Protein 3ZIY (pdb70)

Organism: Ralstonia pickettii (strain 12J) (NCBI:txid402626)

Foldseek 3Di:
DAFLAQDDADDDEAEWDWDAFFAGDDWPPDQTAHEYEYEWEWDFDWDAQEQQEIETAIATPPWFPHTEAEEARNYKYKYKYHYALVDPDWWFKAKPQFDDPRNGGVQATYDRGGMTIDITHRRFFFKFKMFTDDPVRLVNLQRRGMAIYGHAYSVGDDDFDEETEKEKEFHAFPDAAPDHDYTYGDPVCSVVVNGRAIEITRHFLCAFAQNNAEDAAFGKYKYKYYYQYQQDKFQKFKPPFWWQWKAKTRDDDIDGTHGTDIADNRIIIITMGHHHAFAWIWIARPVPCNVQVRRGIHIYGYDDDGDCVVPVDDHDACLPNNLRNHNDQNLSNVQSVCVVVVNRDLVSLLSNLLSNCRNLPCNQCNNQQPGDAQERHGLAVWPVCQVDVLVQLLCQAAWDAAWDAIPRGIHGGTGHGNNSQALSNSFSNSSNSCPHRPHPHDTGHSVSSVVCVVPPD

InterPro domains:
  IPR001287 Nitrite reductase, copper-type [PR00695] (67-85)
  IPR001287 Nitrite reductase, copper-type [PR00695] (93-109)
  IPR001287 Nitrite reductase, copper-type [PR00695] (111-128)
  IPR001287 Nitrite reductase, copper-type [PR00695] (128-147)
  IPR001287 Nitrite reductase, copper-type [PR00695] (153-168)
  IPR001287 Nitrite reductase, copper-type [PR00695] (170-186)
  IPR001287 Nitrite reductase, copper-type [TIGR02376] (49-342)
  IPR008972 Cupredoxin [G3DSA:2.60.40.420] (32-190)
  IPR008972 Cupredoxin [G3DSA:2.60.40.420] (191-363)
  IPR008972 Cupredoxin [SSF49503] (51-205)
  IPR008972 Cupredoxin [SSF49503] (189-348)
  IPR009056 Cytochrome c-like domain [PF00034] (384-471)
  IPR009056 Cytochrome c-like domain [PS51007] (382-471)
  IPR011707 Multicopper oxidase-like, N-terminal [PF07732] (77-189)
  IPR036909 Cytochrome c-like domain superfamily [G3DSA:1.10.760.10] (364-499)
  IPR036909 Cytochrome c-like domain superfamily [SSF46626] (386-489)
  IPR051459 Cytochrome c-type Dehydrogenase [PTHR35008] (370-489)

Nearest PDB structures (foldseek):
  7r2u-assembly1_A  TM=1.001E+00  e=0.000E+00  Ralstonia pickettii
  6qpz-assembly2_I  TM=1.002E+00  e=0.000E+00  Ralstonia pickettii
  2yqb-assembly1_A  TM=1.001E+00  e=0.000E+00  Ralstonia pickettii 12J
  8qgf-assembly1_A  TM=1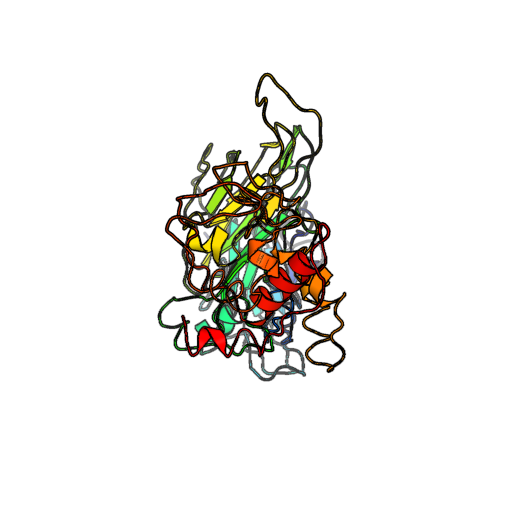.002E+00  e=0.000E+00  Ralstonia pickettii
  5obo-assembly1_A  TM=9.988E-01  e=0.000E+00  Ralstonia sp. 5_2_56FAA

CATH classification: 2.60.40.420 (+2 more: 2.60.40.420, 1.10.760.10)

Solvent-accessible surface area: 19785 Å² total; per-residue (Å²): 147,123,75,6,102,74,33,105,64,135,61,132,74,58,113,22,118,37,28,55,25,36,102,21,7,99,45,36,139,28,122,66,2,0,70,4,21,0,100,5,54,0,29,24,76,102,55,76,0,5,28,9,0,23,2,60,0,16,0,0,34,11,33,8,0,0,10,0,0,15,0,14,25,2,0,31,0,28,1,20,0,85,3,66,101,54,4,161,72,44,0,8,0,30,1,51,15,23,86,37,135,42,8,9,15,95,73,0,118,1,44,45,45,114,94,19,98,26,82,17,68,1,13,53,24,2,0,22,2,0,26,0,25,8,86,69,64,39,46,2,17,0,7,0,0,2,0,0,3,3,5,3,17,44,147,20,34,100,160,30,81,54,32,24,0,0,1,2,0,1,1,0,0,53,9,70,52,27,70,41,35,94,10,82,45,27,75,116,38,13,119,85,102,120,10,11,0,0,0,3,17,9,23,11,11,14,3,7,22,91,122,10,4,95,4,114,55,54,41,30,0,14,1,0,1,0,0,7,0,29,46,12,69,1,26,0,19,0,26,57,26,75,1,24,70,2,54,71,66,25,32,136,128,64,99,122,98,34,66,74,18,116,1,67,44,18,4,0,0,22,1,47,6,30,2,159,17,31,10,19,22,0,2,0,0,73,42,70,142,54,1,64,69,57,9,0,17,0,6,1,82,1,83,40,81,106,62,120,174,99,124,86,30,187,82,38,81,26,101,105,13,18,15,18,39,44,89,76,4,71,24,6,35,128,2,20,114,12,62,129,82,69,86,50,69,48,103,20,2,2,70,0,0,104,21,6,5,26,8,46,18,12,71,49,22,88,54,89,0,45,9,95,96,33,72,72,29,20,35,24,140,4,76,34,10,44,80,55,58,108,82,10,15,12,22,14,0,60,1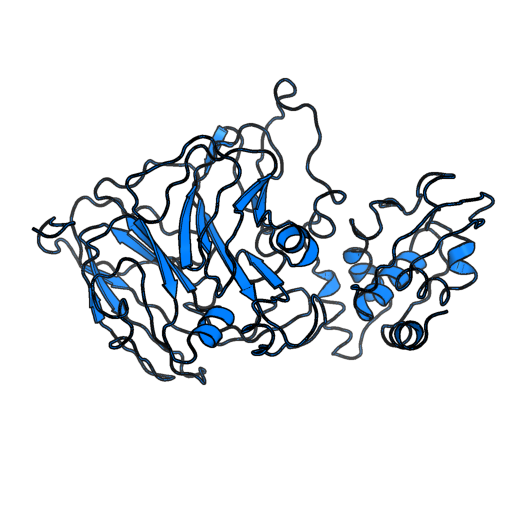4,50,103,34,137,32,141,4,67,57,70,100,7,87,60,101,52,86,79,47,58,146,28,10,30,35,4,0,0,10,3,10,0,17,2,7,55,16,61,122,19,92,20,48,108,4,43,43,93,54,0,117,126,2,68,88,113,82,125

Secondary structure (DSSP, 8-state):
--SS---S--SS-EEPPPB-TT--PPP---SS--EEEEEEEEEEEEEEEETTEEEEEEEESSSSS--BEEEETT-EEEEEEEE-TT-SS-B--EETT--SGGGGTTTT-B-TT-EEEEEEE--S-EEEEEE---SSHHHHHHTT-EEEEEEE-TT-PPP-SEEEEEEEEEE-BSSPTT--EEPPB-HHHHHTT--SEEEETTSTTTTSGG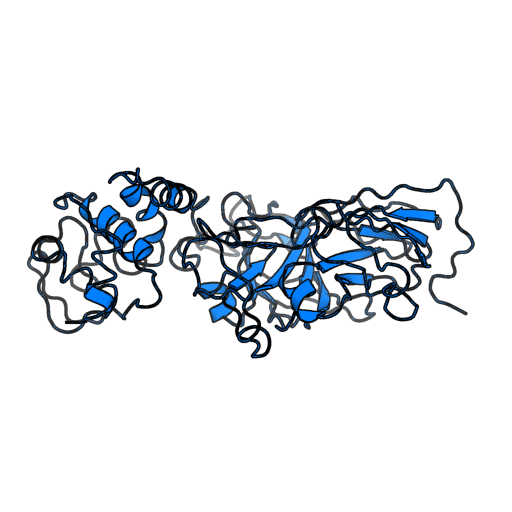G-EEEETT-EEEEEEEEEESS--EEEEEET--EEEEEETT-S--EEEESEEEE-TT-EEEEEEE--S-EEEEEEESSHHHHHHS--EEEEEEES---TTT---PPP-HHHHGGGSSS--HHHHHHHHHHHHT---HHHHHHHHHHHHTTTTHHHH-TTS--BTTTB---TT-HHHHH-HHHHHHHHHH-EEEEEEETTEEEEEEE---TTS-HHHHHHHHHHHHTSTT-------HHHHHHHHHS--

Sequence (457 aa):
KKLLPPGGDDFFGGPPPRGEPIHAVVLTSPPLVVPPPVNRTYPAKVIVEELEVVEKKEMQQISEGVSSSYTFWTFGGTVPGSFIRVRQGDTVEFHLKKNHPSSKKKMMPHNIDLHGVTGPGGGAAASSSFFTAPGHHEEESSQQFTFKKALNNEEGIYVYHCATAPVGMHIANGMYGLILVEPPEGLPKKVDHEYYVMQGDFYTAGKKYREEKGLQPFDMEEKAIDDERPSSYVLFNGAEGALTGDKALHAKVGETVRRIFVGNGGPNLLVSSFHVIGAIFDQQQVRYEGGTTNNVQKKNNVQTTTLLIPAGGAAVVKKFFTARRVPGSYVLVDHSIFRAFNKGAMMAILKKIDDGAENKLVYYSGKELLDDSVYLLGDRAAPNMMSAVTKKATQQASSVSSGTLTVQQDQVQAGRRALFAGTCSVVCHQQGNGAGLPGVFPPLAKSDFLAADPPKRAMMNNIVLHGLNGKKIKKVNGQQQEYDSVMPPPMTTQQLNDDEVANILTYVLNSWDNPGGRVSAEEDVKKKVRAQPA

B-factor: mean 12.62, std 8.43, range [4.1, 97.56]

Structure (mmCIF, N/CA/C/O backbone):
data_3ZIY
#
_entry.id   3ZIY
#
_cell.length_a   128.177
_cell.length_b   128.177
_cell.length_c   86.314
_cell.angle_alpha   90.00
_cell.angle_beta   90.00
_cell.angle_gamma   120.00
#
_symmetry.space_group_name_H-M   'H 3'
#
loop_
_entity.id
_entity.type
_entity.pdbx_description
1 polymer 'COPPER-CONTAINING NITRITE REDUCTASE'
2 non-polymer 'COPPER (II) ION'
3 non-polymer 'HEME C'
4 water water
#
loop_
_atom_site.group_PDB
_atom_site.id
_atom_site.type_symbol
_atom_site.label_atom_id
_atom_site.label_alt_id
_atom_site.label_comp_id
_atom_site.label_asym_id
_atom_site.label_entity_id
_atom_site.label_seq_id
_atom_site.pdbx_PDB_ins_code
_atom_site.Cartn_x
_atom_site.Cartn_y
_atom_site.Cartn_z
_atom_site.occupancy
_atom_site.B_iso_or_equiv
_atom_site.auth_seq_id
_atom_site.auth_comp_id
_atom_site.auth_asym_id
_atom_site.auth_atom_id
_atom_site.pdbx_PDB_model_num
ATOM 1 N N A LYS A 1 4 ? 0.800 -25.089 -5.393 0.70 34.29 4 LYS A N 1
ATOM 2 N N B LYS A 1 4 ? -1.604 -25.530 -2.399 0.20 25.94 4 LYS A N 1
ATOM 3 C CA A LYS A 1 4 ? -0.697 -25.087 -5.383 0.70 30.86 4 LYS A CA 1
ATOM 4 C CA B LYS A 1 4 ? -2.613 -24.439 -2.545 0.20 26.67 4 LYS A CA 1
ATOM 5 C C A LYS A 1 4 ? -1.217 -24.299 -6.560 0.70 27.18 4 LYS A C 1
ATOM 6 C C B LYS A 1 4 ? -3.199 -24.450 -3.950 0.20 25.68 4 LYS A C 1
ATOM 7 O O A LYS A 1 4 ? -0.666 -23.237 -6.884 0.70 33.58 4 LYS A O 1
ATOM 8 O O B LYS A 1 4 ? -4.009 -25.316 -4.283 0.20 29.62 4 LYS A O 1
ATOM 23 N N A LEU A 1 5 ? -2.283 -24.779 -7.202 0.70 22.08 5 LEU A N 1
ATOM 24 N N B LEU A 1 5 ? -2.800 -23.479 -4.768 0.20 25.14 5 LEU A N 1
ATOM 25 C CA A LEU A 1 5 ? -2.826 -24.076 -8.338 0.70 17.02 5 LEU A CA 1
ATOM 26 C CA B LEU A 1 5 ? -3.235 -23.439 -6.165 0.20 21.14 5 LEU A CA 1
ATOM 27 C C A LEU A 1 5 ? -3.788 -23.002 -7.871 0.70 15.15 5 LEU A C 1
ATOM 28 C C B LEU A 1 5 ? -3.910 -22.142 -6.601 0.20 16.98 5 LEU A C 1
ATOM 29 O O A LEU A 1 5 ? -4.505 -23.199 -6.918 0.70 17.37 5 LEU A O 1
ATOM 30 O O B LEU A 1 5 ? -4.887 -21.695 -5.996 0.20 14.85 5 LEU A O 1
ATOM 61 N N A PRO A 1 6 ? -3.862 -21.871 -8.591 0.70 17.06 6 PRO A N 1
ATOM 62 N N B PRO A 1 6 ? -3.434 -21.534 -7.675 0.20 17.67 6 PRO A N 1
ATOM 63 C CA A PRO A 1 6 ? -4.914 -20.858 -8.410 0.70 14.94 6 PRO A CA 1
ATOM 64 C CA B PRO A 1 6 ? -4.289 -20.409 -7.856 0.20 17.99 6 PRO A CA 1
ATOM 65 C C A PRO A 1 6 ? -6.325 -21.473 -8.529 0.70 13.10 6 PRO A C 1
ATOM 66 C C B PRO A 1 6 ? -5.563 -20.839 -8.546 0.20 14.85 6 PRO A C 1
ATOM 67 O O A PRO A 1 6 ? -6.472 -22.559 -9.108 0.70 14.32 6 PRO A O 1
ATOM 68 O O B PRO A 1 6 ? -5.497 -21.456 -9.609 0.20 12.86 6 PRO A O 1
ATOM 89 N N A GLY A 1 7 ? -7.345 -20.788 -8.017 0.70 12.73 7 GLY A N 1
ATOM 90 N N B GLY A 1 7 ? -6.704 -20.536 -7.931 0.20 12.91 7 GLY A N 1
ATOM 91 C CA A GLY A 1 7 ? -8.713 -21.293 -8.118 0.70 13.04 7 GLY A CA 1
ATOM 92 C CA B GLY A 1 7 ? -8.004 -20.681 -8.587 0.20 13.00 7 GLY A CA 1
ATOM 93 C C A GLY A 1 7 ? -8.915 -22.615 -7.394 0.70 11.50 7 GLY A C 1
ATOM 94 C C B GLY A 1 7 ? -8.698 -22.008 -8.367 0.20 11.39 7 GLY A C 1
ATOM 95 O O A GLY A 1 7 ? -9.770 -23.440 -7.797 0.70 11.61 7 GLY A O 1
ATOM 96 O O B GLY A 1 7 ? -9.786 -22.239 -8.861 0.20 10.10 7 GLY A O 1
ATOM 103 N N A ASP A 1 8 ? -8.203 -22.813 -6.307 0.70 12.17 8 ASP A N 1
ATOM 104 N N B ASP A 1 8 ? -8.043 -22.874 -7.609 0.20 11.53 8 ASP A N 1
ATOM 105 C CA A ASP A 1 8 ? -8.232 -24.091 -5.543 0.70 12.14 8 ASP A CA 1
ATOM 106 C CA B ASP A 1 8 ? -8.540 -24.211 -7.330 0.20 11.58 8 ASP A CA 1
ATOM 107 C C A ASP A 1 8 ? -9.365 -24.069 -4.551 0.70 12.80 8 ASP A C 1
ATOM 108 C C B ASP A 1 8 ? -9.359 -24.240 -6.061 0.20 10.89 8 ASP A C 1
ATOM 109 O O A ASP A 1 8 ? -9.133 -24.026 -3.335 0.70 15.77 8 ASP A O 1
ATOM 110 O O B ASP A 1 8 ? -8.816 -24.140 -4.962 0.20 12.22 8 ASP A O 1
ATOM 127 N N A PHE A 1 9 ? -10.593 -24.162 -5.054 0.70 12.92 9 PHE A N 1
ATOM 128 N N B PHE A 1 9 ? -10.666 -24.376 -6.199 0.20 11.41 9 PHE A N 1
ATOM 129 C CA A PHE A 1 9 ? -11.790 -24.041 -4.240 0.70 13.45 9 PHE A CA 1
ATOM 130 C CA B PHE A 1 9 ? -11.539 -24.278 -5.034 0.20 15.47 9 PHE A CA 1
ATOM 131 C C A PHE A 1 9 ? -12.471 -25.374 -3.983 0.70 14.17 9 PHE A C 1
ATOM 132 C C B PHE A 1 9 ? -12.219 -25.633 -4.849 0.20 14.92 9 PHE A C 1
ATOM 133 O O A PHE A 1 9 ? -13.600 -25.431 -3.488 0.70 16.33 9 PHE A O 1
ATOM 134 O O B PHE A 1 9 ? -13.288 -25.767 -4.266 0.20 17.76 9 PHE A O 1
ATOM 167 N N A GLY A 1 10 ? -11.766 -26.438 -4.284 0.70 13.90 10 GLY A N 1
ATOM 168 N N B GLY A 1 10 ? -11.555 -26.662 -5.347 0.30 16.01 10 GLY A N 1
ATOM 169 C CA A GLY A 1 10 ? -12.301 -27.781 -4.062 0.70 14.05 10 GLY A CA 1
ATOM 170 C CA B GLY A 1 10 ? -12.022 -27.975 -5.126 0.30 17.71 10 GLY A CA 1
ATOM 171 C C A GLY A 1 10 ? -13.065 -28.376 -5.223 0.70 13.19 10 GLY A C 1
ATOM 172 C C B GLY A 1 10 ? -12.881 -28.493 -6.239 0.30 14.83 10 GLY A C 1
ATOM 173 O O A GLY A 1 10 ? -13.167 -27.759 -6.270 0.70 13.34 10 GLY A O 1
ATOM 174 O O B GLY A 1 10 ? -13.223 -27.784 -7.227 0.30 13.05 10 GLY A O 1
ATOM 181 N N A PRO A 1 11 ? -13.592 -29.595 -5.063 0.70 13.91 11 PRO A N 1
ATOM 182 N N B PRO A 1 11 ? -13.266 -29.743 -6.056 0.30 15.79 11 PRO A N 1
ATOM 183 C CA A PRO A 1 11 ? -14.272 -30.245 -6.221 0.70 14.24 11 PRO A CA 1
ATOM 184 C CA B PRO A 1 11 ? -14.087 -30.364 -6.981 0.30 15.67 11 PRO A CA 1
ATOM 185 C C A PRO A 1 11 ? -15.622 -29.536 -6.634 0.70 13.53 11 PRO A C 1
ATOM 186 C C B PRO A 1 11 ? -15.432 -29.727 -6.824 0.30 16.02 11 PRO A C 1
ATOM 187 O O A PRO A 1 11 ? -16.216 -28.901 -5.778 0.70 13.23 11 PRO A O 1
ATOM 188 O O B PRO A 1 11 ? -15.838 -29.253 -5.766 0.30 16.91 11 PRO A O 1
ATOM 209 N N . PRO A 1 12 ? -16.118 -29.715 -7.908 1.00 13.86 12 PRO A N 1
ATOM 210 C CA . PRO A 1 12 ? -17.483 -29.191 -8.181 1.00 14.00 12 PRO A CA 1
ATOM 211 C C . PRO A 1 12 ? -18.513 -29.778 -7.251 1.00 12.57 12 PRO A C 1
ATOM 212 O O . PRO A 1 12 ? -18.472 -30.970 -6.904 1.00 14.87 12 PRO A O 1
ATOM 223 N N . ARG A 1 13 ? -19.451 -28.938 -6.854 1.00 11.60 13 ARG A N 1
ATOM 224 C CA . ARG A 1 13 ? -20.533 -29.287 -5.932 1.00 11.96 13 ARG A CA 1
ATOM 225 C C . ARG A 1 13 ? -21.856 -28.825 -6.514 1.00 11.22 13 ARG A C 1
ATOM 226 O O . ARG A 1 13 ? -21.939 -28.167 -7.540 1.00 11.17 13 ARG A O 1
ATOM 247 N N . GLY A 1 14 ? -22.923 -29.126 -5.790 1.00 12.71 14 GLY A N 1
ATOM 248 C CA . GLY A 1 14 ? -24.236 -28.793 -6.273 1.00 12.01 14 GLY A CA 1
ATOM 249 C C . GLY A 1 14 ? -24.619 -29.616 -7.475 1.00 11.48 14 GLY A C 1
ATOM 250 O O . GLY A 1 14 ? -24.248 -30.752 -7.559 1.00 15.24 14 GLY A O 1
ATOM 254 N N . GLU A 1 15 ? -25.417 -29.066 -8.373 1.00 11.24 15 GLU A N 1
ATOM 255 C CA . GLU A 1 15 ? -25.842 -29.727 -9.584 1.00 11.12 15 GLU A CA 1
ATOM 256 C C . GLU A 1 15 ? -25.032 -29.185 -10.768 1.00 10.71 15 GLU A C 1
ATOM 257 O O . GLU A 1 15 ? -24.589 -28.035 -10.761 1.00 10.77 15 GLU A O 1
ATOM 269 N N . PRO A 1 16 ? -24.891 -29.961 -11.843 1.00 11.14 16 PRO A N 1
ATOM 270 C CA . PRO A 1 16 ? -24.303 -29.394 -13.065 1.00 10.57 16 PRO A CA 1
ATOM 271 C C . PRO A 1 16 ? -25.166 -28.246 -13.542 1.00 9.95 16 PRO A C 1
ATOM 272 O O . PRO A 1 16 ? -26.400 -28.307 -13.471 1.00 11.44 16 PRO A O 1
ATOM 283 N N . ILE A 1 17 ? -24.520 -27.202 -14.038 1.00 10.12 17 ILE A N 1
ATOM 284 C CA . ILE A 1 17 ? -25.195 -26.000 -14.507 1.00 10.31 17 ILE A CA 1
ATOM 285 C C . ILE A 1 17 ? -25.044 -25.922 -16.011 1.00 9.72 17 ILE A C 1
ATOM 286 O O . ILE A 1 17 ? -23.947 -25.956 -16.526 1.00 11.08 17 ILE A O 1
ATOM 302 N N . HIS A 1 18 ? -26.155 -25.770 -16.715 1.00 10.75 18 HIS A N 1
ATOM 303 C CA . HIS A 1 18 ? -26.122 -25.484 -18.155 1.00 11.43 18 HIS A CA 1
ATOM 304 C C . HIS A 1 18 ? -26.024 -23.996 -18.346 1.00 11.60 18 HIS A C 1
ATOM 305 O O . HIS A 1 18 ? -26.963 -23.283 -18.039 1.00 14.95 18 HIS A O 1
ATOM 320 N N . ALA A 1 19 ? -24.894 -23.531 -18.846 1.00 10.79 19 ALA A N 1
ATOM 321 C CA . ALA A 1 19 ? -24.677 -22.116 -18.974 1.00 11.30 19 ALA A CA 1
ATOM 322 C C . ALA A 1 19 ? -25.684 -21.487 -19.927 1.00 11.46 19 ALA A C 1
ATOM 323 O O . ALA A 1 19 ? -25.957 -22.013 -20.986 1.00 12.72 19 ALA A O 1
ATOM 330 N N . VAL A 1 20 ? -26.171 -20.323 -19.535 1.00 13.08 20 VAL A N 1
ATOM 331 C CA A VAL A 1 20 ? -27.016 -19.554 -20.450 0.70 13.94 20 VAL A CA 1
ATOM 332 C CA B VAL A 1 20 ? -26.998 -19.390 -20.265 0.30 12.89 20 VAL A CA 1
ATOM 333 C C . VAL A 1 20 ? -26.090 -18.421 -20.983 1.00 12.26 20 VAL A C 1
ATOM 334 O O . VAL A 1 20 ? -25.521 -17.633 -20.284 1.00 15.97 20 VAL A O 1
ATOM 358 N N . LEU A 1 21 ? -25.963 -18.474 -22.292 1.00 10.93 21 LEU A N 1
ATOM 359 C CA . LEU A 1 21 ? -25.123 -17.571 -23.029 1.00 10.52 21 LEU A CA 1
ATOM 360 C C . LEU A 1 21 ? -25.984 -16.440 -23.560 1.00 11.37 21 LEU A C 1
ATOM 361 O O . LEU A 1 21 ? -27.198 -16.610 -23.752 1.00 16.04 21 LEU A O 1
ATOM 377 N N . THR A 1 22 ? -25.402 -15.258 -23.781 1.00 8.92 22 THR A N 1
ATOM 378 C CA . THR A 1 22 ? -26.131 -14.126 -24.327 1.00 8.71 22 THR A CA 1
ATOM 379 C C . THR A 1 22 ? -25.509 -13.613 -25.592 1.00 7.41 22 THR A C 1
ATOM 380 O O . THR A 1 22 ? -24.328 -13.749 -25.839 1.00 9.47 22 THR A O 1
ATOM 391 N N . SER A 1 23 ? -26.336 -12.985 -26.405 1.00 8.07 23 SER A N 1
ATOM 392 C CA . SER A 1 23 ? -25.892 -12.358 -27.616 1.00 7.77 23 SER A CA 1
ATOM 393 C C . SER A 1 23 ? -25.533 -10.894 -27.351 1.00 7.89 23 SER A C 1
ATOM 394 O O . SER A 1 23 ? -26.174 -10.232 -26.532 1.00 8.40 23 SER A O 1
ATOM 402 N N . PRO A 1 24 ? -24.539 -10.363 -28.059 1.00 7.52 24 PRO A N 1
ATOM 403 C CA . PRO A 1 24 ? -24.187 -8.971 -27.873 1.00 7.40 24 PRO A CA 1
ATOM 404 C C . PRO A 1 24 ? -25.383 -8.081 -28.174 1.00 7.48 24 PRO A C 1
ATOM 405 O O . PRO A 1 24 ? -26.196 -8.371 -29.054 1.00 9.09 24 PRO A O 1
ATOM 416 N N . PRO A 1 25 ? -25.499 -6.939 -27.478 1.00 7.25 25 PRO A N 1
ATOM 417 C CA . PRO A 1 25 ? -24.564 -6.397 -26.472 1.00 7.08 25 PRO A CA 1
ATOM 418 C C . PRO A 1 25 ? -24.899 -6.763 -25.032 1.00 6.55 25 PRO A C 1
ATOM 419 O O . PRO A 1 25 ? -24.485 -6.061 -24.111 1.00 7.63 25 PRO A O 1
ATOM 430 N N . LEU A 1 26 ? -25.651 -7.839 -24.847 1.00 7.50 26 LEU A N 1
ATOM 431 C CA . LEU A 1 26 ? -26.092 -8.241 -23.508 1.00 8.51 26 LEU A CA 1
ATOM 432 C C . LEU A 1 26 ? -25.174 -9.273 -22.916 1.00 7.51 26 LEU A C 1
ATOM 433 O O . LEU A 1 26 ? -24.417 -9.971 -23.616 1.00 8.32 26 LEU A O 1
ATOM 449 N N . VAL A 1 27 ? -25.243 -9.380 -21.596 1.00 8.09 27 VAL A N 1
ATOM 450 C CA A VAL A 1 27 ? -24.380 -10.130 -20.732 0.50 8.76 27 VAL A CA 1
ATOM 451 C CA B VAL A 1 27 ? -24.390 -10.236 -20.823 0.50 9.43 27 VAL A CA 1
ATOM 452 C C . VAL A 1 27 ? -25.241 -11.086 -19.895 1.00 9.09 27 VAL A C 1
ATOM 453 O O . VAL A 1 27 ? -26.299 -10.673 -19.438 1.00 10.32 27 VAL A O 1
ATOM 477 N N . PRO A 1 28 ? -24.798 -12.315 -19.589 1.00 8.82 28 PRO A N 1
ATOM 478 C CA . PRO A 1 28 ? -25.563 -13.166 -18.670 1.00 9.47 28 PRO A CA 1
ATOM 479 C C . PRO A 1 28 ? -25.579 -12.532 -17.284 1.00 9.32 28 PRO A C 1
ATOM 480 O O . PRO A 1 28 ? -24.728 -11.739 -16.942 1.00 9.76 28 PRO A O 1
ATOM 491 N N . PRO A 1 29 ? -26.546 -12.921 -16.428 1.00 11.06 29 PRO A N 1
ATOM 492 C CA . PRO A 1 29 ? -26.550 -12.387 -15.064 1.00 12.18 29 PRO A CA 1
ATOM 493 C C . PRO A 1 29 ? -25.347 -12.816 -14.279 1.00 10.51 29 PRO A C 1
ATOM 494 O O . PRO A 1 29 ? -24.725 -13.847 -14.576 1.00 10.31 29 PRO A O 1
ATOM 505 N N . PRO A 1 30 ? -24.992 -12.070 -13.238 1.00 10.37 30 PRO A N 1
ATOM 506 C CA . PRO A 1 30 ? -23.989 -12.556 -12.322 1.00 10.74 30 PRO A CA 1
ATOM 507 C C . PRO A 1 30 ? -24.267 -13.972 -11.874 1.00 10.31 30 PRO A C 1
ATOM 508 O O . PRO A 1 30 ? -25.408 -14.373 -11.636 1.00 11.45 30 PRO A O 1
ATOM 519 N N . VAL A 1 31 ? -23.210 -14.766 -11.716 1.00 10.62 31 VAL A N 1
ATOM 520 C CA . VAL A 1 31 ? -23.385 -16.156 -11.349 1.00 12.18 31 VAL A CA 1
ATOM 521 C C . VAL A 1 31 ? -24.007 -16.337 -9.960 1.00 10.86 31 VAL A C 1
ATOM 522 O O . VAL A 1 31 ? -24.725 -17.322 -9.744 1.00 11.74 31 VAL A O 1
ATOM 535 N N . ASN A 1 32 ? -23.727 -15.405 -9.043 1.00 10.32 32 ASN A N 1
ATOM 536 C CA . ASN A 1 32 ? -24.335 -15.403 -7.716 1.00 10.75 32 ASN A CA 1
ATOM 537 C C . ASN A 1 32 ? -24.296 -16.756 -7.063 1.00 10.43 32 ASN A C 1
ATOM 538 O O . ASN A 1 32 ? -25.326 -17.363 -6.746 1.00 11.74 32 ASN A O 1
ATOM 549 N N . ARG A 1 33 ? -23.074 -17.221 -6.800 1.00 10.51 33 ARG A N 1
ATOM 550 C CA . ARG A 1 33 ? -22.808 -18.545 -6.350 1.00 11.60 33 ARG A CA 1
ATOM 551 C C . ARG A 1 33 ? -21.540 -18.543 -5.485 1.00 11.55 33 ARG A C 1
ATOM 552 O O . ARG A 1 33 ? -20.559 -17.908 -5.811 1.00 12.83 33 ARG A O 1
ATOM 573 N N . THR A 1 34 ? -21.571 -19.316 -4.409 1.00 11.58 34 THR A N 1
ATOM 574 C CA . THR A 1 34 ? -20.471 -19.383 -3.437 1.00 12.81 34 THR A CA 1
ATOM 575 C C . THR A 1 34 ? -19.704 -20.708 -3.472 1.00 12.38 34 THR A C 1
ATOM 576 O O . THR A 1 34 ? -18.850 -20.928 -2.632 1.00 15.08 34 THR A O 1
ATOM 587 N N . TYR A 1 35 ? -20.003 -21.594 -4.430 1.00 10.71 35 TYR A N 1
ATOM 588 C CA . TYR A 1 35 ? -19.381 -22.903 -4.534 1.00 10.32 35 TYR A CA 1
ATOM 589 C C . TYR A 1 35 ? -18.957 -23.126 -5.980 1.00 9.30 35 TYR A C 1
ATOM 590 O O . TYR A 1 35 ? -19.613 -22.633 -6.889 1.00 9.31 35 TYR A O 1
ATOM 608 N N . PRO A 1 36 ? -17.915 -23.939 -6.189 1.00 9.52 36 PRO A N 1
ATOM 609 C CA . PRO A 1 36 ? -17.518 -24.298 -7.553 1.00 9.55 36 PRO A CA 1
ATOM 610 C C . PRO A 1 36 ? -18.496 -25.295 -8.134 1.00 9.30 36 PRO A C 1
ATOM 611 O O . PRO A 1 36 ? -19.019 -26.177 -7.433 1.00 10.75 36 PRO A O 1
ATOM 622 N N . ALA A 1 37 ? -18.747 -25.164 -9.426 1.00 9.49 37 ALA A N 1
ATOM 623 C CA . ALA A 1 37 ? -19.682 -26.000 -10.127 1.00 9.44 37 ALA A CA 1
ATOM 624 C C . ALA A 1 37 ? -19.034 -26.583 -11.396 1.00 9.02 37 ALA A C 1
ATOM 625 O O . ALA A 1 37 ? -18.083 -26.053 -11.936 1.00 9.46 37 ALA A O 1
ATOM 632 N N . LYS A 1 38 ? -19.671 -27.652 -11.883 1.00 9.41 38 LYS A N 1
ATOM 633 C CA . LYS A 1 38 ? -19.490 -28.124 -13.265 1.00 9.36 38 LYS A CA 1
ATOM 634 C C . LYS A 1 38 ? -20.459 -27.335 -14.117 1.00 8.99 38 LYS A C 1
ATOM 635 O O . LYS A 1 38 ? -21.670 -27.371 -13.876 1.00 10.61 38 LYS A O 1
ATOM 654 N N . VAL A 1 39 ? -19.931 -26.600 -15.090 1.00 8.71 39 VAL A N 1
ATOM 655 C CA . VAL A 1 39 ? -20.685 -25.760 -15.967 1.00 8.21 39 VAL A CA 1
ATOM 656 C C . VAL A 1 39 ? -20.559 -26.344 -17.381 1.00 8.65 39 VAL A C 1
ATOM 657 O O . VAL A 1 39 ? -19.450 -26.460 -17.897 1.00 9.71 39 VAL A O 1
ATOM 670 N N . ILE A 1 40 ? -21.685 -26.676 -17.982 1.00 8.44 40 ILE A N 1
ATOM 671 C CA . ILE A 1 40 ? -21.749 -27.201 -19.338 1.00 8.66 40 ILE A CA 1
ATOM 672 C C . ILE A 1 40 ? -22.033 -26.029 -20.277 1.00 8.53 40 ILE A C 1
ATOM 673 O O . ILE A 1 40 ? -23.054 -25.362 -20.142 1.00 9.96 40 ILE A O 1
ATOM 689 N N . VAL A 1 41 ? -21.132 -25.790 -21.239 1.00 8.11 41 VAL A N 1
ATOM 690 C CA . VAL A 1 41 ? -21.265 -24.725 -22.203 1.00 8.21 41 VAL A CA 1
ATOM 691 C C . VAL A 1 41 ? -21.465 -25.373 -23.568 1.00 9.49 41 VAL A C 1
ATOM 692 O O . VAL A 1 41 ? -20.674 -26.211 -23.974 1.00 11.91 41 VAL A O 1
ATOM 705 N N . GLU A 1 42 ? -22.505 -24.959 -24.282 1.00 9.65 42 GLU A N 1
ATOM 706 C CA A GLU A 1 42 ? -22.828 -25.458 -25.631 0.80 10.72 42 GLU A CA 1
ATOM 707 C CA B GLU A 1 42 ? -22.721 -25.414 -25.645 0.20 10.96 42 GLU A CA 1
ATOM 708 C C . GLU A 1 42 ? -22.765 -24.230 -26.581 1.00 10.40 42 GLU A C 1
ATOM 709 O O . GLU A 1 42 ? -23.534 -23.288 -26.412 1.00 13.08 42 GLU A O 1
ATOM 731 N N . LEU A 1 43 ? -21.894 -24.275 -27.553 1.00 9.97 43 LEU A N 1
ATOM 732 C CA . LEU A 1 43 ? -21.738 -23.182 -28.517 1.00 9.58 43 LEU A CA 1
ATOM 733 C C . LEU A 1 43 ? -21.703 -23.783 -29.921 1.00 8.56 43 LEU A C 1
ATOM 734 O O . LEU A 1 43 ? -21.002 -24.749 -30.147 1.00 10.89 43 LEU A O 1
ATOM 750 N N . GLU A 1 44 ? -22.454 -23.193 -30.841 1.00 8.59 44 GLU A N 1
ATOM 751 C CA . GLU A 1 44 ? -22.555 -23.689 -32.200 1.00 8.75 44 GLU A CA 1
ATOM 752 C C . GLU A 1 44 ? -22.033 -22.699 -33.207 1.00 8.02 44 GLU A C 1
ATOM 753 O O . GLU A 1 44 ? -22.488 -21.546 -33.212 1.00 9.98 44 GLU A O 1
ATOM 765 N N . VAL A 1 45 ? -21.143 -23.126 -34.080 1.00 7.82 45 VAL A N 1
ATOM 766 C CA . VAL A 1 45 ? -20.641 -22.305 -35.171 1.00 7.56 45 VAL A CA 1
ATOM 767 C C . VAL A 1 45 ? -21.633 -22.273 -36.294 1.00 7.61 45 VAL A C 1
ATOM 768 O O . VAL A 1 45 ? -22.124 -23.330 -36.742 1.00 8.60 45 VAL A O 1
ATOM 781 N N . VAL A 1 46 ? -21.945 -21.067 -36.784 1.00 7.50 46 VAL A N 1
ATOM 782 C CA . VAL A 1 46 ? -22.798 -20.857 -37.920 1.00 7.83 46 VAL A CA 1
ATOM 783 C C . VAL A 1 46 ? -22.087 -19.900 -38.892 1.00 7.55 46 VAL A C 1
ATOM 784 O O . VAL A 1 46 ? -21.669 -18.794 -38.487 1.00 7.81 46 VAL A O 1
ATOM 797 N N . GLU A 1 47 ? -21.988 -20.305 -40.139 1.00 7.46 47 GLU A N 1
ATOM 798 C CA . GLU A 1 47 ? -21.510 -19.487 -41.249 1.00 7.66 47 GLU A CA 1
ATOM 799 C C . GLU A 1 47 ? -22.720 -18.892 -41.941 1.00 7.92 47 GLU A C 1
ATOM 800 O O . GLU A 1 47 ? -23.628 -19.656 -42.308 1.00 9.05 47 GLU A O 1
ATOM 812 N N . LYS A 1 48 ? -22.772 -17.579 -42.096 1.00 8.00 48 LYS A N 1
ATOM 813 C CA A LYS A 1 48 ? -23.956 -16.973 -42.703 0.70 9.49 48 LYS A CA 1
ATOM 814 C CA B LYS A 1 48 ? -24.014 -16.883 -42.469 0.30 9.06 48 LYS A CA 1
ATOM 815 C C . LYS A 1 48 ? -23.665 -15.568 -43.163 1.00 9.07 48 LYS A C 1
ATOM 816 O O . LYS A 1 48 ? -22.818 -14.846 -42.630 1.00 9.86 48 LYS A O 1
ATOM 852 N N . GLU A 1 49 ? -24.391 -15.186 -44.209 1.00 9.64 49 GLU A N 1
ATOM 853 C CA . GLU A 1 49 ? -24.321 -13.829 -44.681 1.00 9.52 49 GLU A CA 1
ATOM 854 C C . GLU A 1 49 ? -25.064 -12.900 -43.728 1.00 9.98 49 GLU A C 1
ATOM 855 O O . GLU A 1 49 ? -26.172 -13.202 -43.269 1.00 12.29 49 GLU A O 1
ATOM 867 N N . MET A 1 50 ? -24.471 -11.747 -43.421 1.00 9.29 50 MET A N 1
ATOM 868 C CA . MET A 1 50 ? -25.139 -10.680 -42.692 1.00 10.22 50 MET A CA 1
ATOM 869 C C . MET A 1 50 ? -24.715 -9.370 -43.318 1.00 8.85 50 MET A C 1
ATOM 870 O O . MET A 1 50 ? -23.718 -9.301 -44.067 1.00 9.03 50 MET A O 1
ATOM 884 N N . GLN A 1 51 ? -25.421 -8.293 -42.973 1.00 9.26 51 GLN A N 1
ATOM 885 C CA A GLN A 1 51 ? -25.065 -6.956 -43.421 0.80 9.35 51 GLN A CA 1
ATOM 886 C CA B GLN A 1 51 ? -24.987 -7.008 -43.515 0.20 9.33 51 GLN A CA 1
ATOM 887 C C . GLN A 1 51 ? -23.964 -6.371 -42.559 1.00 8.77 51 GLN A C 1
ATOM 888 O O . GLN A 1 51 ? -24.165 -6.137 -41.374 1.00 11.97 51 GLN A O 1
ATOM 914 N N . ILE A 1 52 ? -22.790 -6.148 -43.136 1.00 7.69 52 ILE A N 1
ATOM 915 C CA . ILE A 1 52 ? -21.696 -5.441 -42.455 1.00 7.19 52 ILE A CA 1
ATOM 916 C C . ILE A 1 52 ? -21.898 -3.929 -42.477 1.00 6.85 52 ILE A C 1
ATOM 917 O O . ILE A 1 52 ? -21.376 -3.210 -41.626 1.00 7.15 52 ILE A O 1
ATOM 933 N N . SER A 1 53 ? -22.651 -3.445 -43.462 1.00 7.29 53 SER A N 1
ATOM 934 C CA . SER A 1 53 ? -23.047 -2.044 -43.591 1.00 7.48 53 SER A CA 1
ATOM 935 C C . SER A 1 53 ? -24.327 -2.047 -44.433 1.00 7.75 53 SER A C 1
ATOM 936 O O . SER A 1 53 ? -24.676 -3.075 -45.004 1.00 8.37 53 SER A O 1
ATOM 944 N N . GLU A 1 54 ? -25.007 -0.918 -44.549 1.00 7.99 54 GLU A N 1
ATOM 945 C CA . GLU A 1 54 ? -26.256 -0.938 -45.304 1.00 8.20 54 GLU A CA 1
ATOM 946 C C . GLU A 1 54 ? -25.995 -1.307 -46.740 1.00 8.25 54 GLU A C 1
ATOM 947 O O . GLU A 1 54 ? -25.217 -0.669 -47.453 1.00 8.59 54 GLU A O 1
ATOM 959 N N . GLY A 1 55 ? -26.697 -2.353 -47.218 1.00 8.28 55 GLY A N 1
ATOM 960 C CA . GLY A 1 55 ? -26.508 -2.818 -48.563 1.00 8.96 55 GLY A CA 1
ATOM 961 C C . GLY A 1 55 ? -25.196 -3.538 -48.868 1.00 8.11 55 GLY A C 1
ATOM 962 O O . GLY A 1 55 ? -24.929 -3.817 -50.035 1.00 8.96 55 GLY A O 1
ATOM 966 N N . VAL A 1 56 ? -24.414 -3.852 -47.835 1.00 7.89 56 VAL A N 1
ATOM 967 C CA . VAL A 1 56 ? -23.153 -4.526 -47.966 1.00 7.57 56 VAL A CA 1
ATOM 968 C C . VAL A 1 56 ? -23.267 -5.825 -47.170 1.00 7.97 56 VAL A C 1
ATOM 969 O O . VAL A 1 56 ? -23.348 -5.804 -45.949 1.00 8.73 56 VAL A O 1
ATOM 982 N N . SER A 1 57 ? -23.262 -6.949 -47.888 1.00 8.19 57 SER A N 1
ATOM 983 C CA A SER A 1 57 ? -23.300 -8.273 -47.295 0.35 8.74 57 SER A CA 1
ATOM 984 C CA B SER A 1 57 ? -23.277 -8.204 -47.175 0.35 8.64 57 SER A CA 1
ATOM 985 C CA C SER A 1 57 ? -23.306 -8.275 -47.283 0.30 8.47 57 SER A CA 1
ATOM 986 C C . SER A 1 57 ? -21.891 -8.830 -47.166 1.00 7.88 57 SER A C 1
ATOM 987 O O . SER A 1 57 ? -20.979 -8.474 -47.924 1.00 8.63 57 SER A O 1
ATOM 1007 N N . TYR A 1 58 ? -21.717 -9.736 -46.212 1.00 7.83 58 TYR A N 1
ATOM 1008 C CA . TYR A 1 58 ? -20.452 -10.363 -45.951 1.00 7.25 58 TYR A CA 1
ATOM 1009 C C . TYR A 1 58 ? -20.740 -11.752 -45.401 1.00 7.46 58 TYR A C 1
ATOM 1010 O O . TYR A 1 58 ? -21.712 -11.898 -44.651 1.00 8.35 58 TYR A O 1
ATOM 1028 N N . THR A 1 59 ? -19.935 -12.756 -45.749 1.00 7.67 59 THR A N 1
ATOM 1029 C CA . THR A 1 59 ? -20.104 -14.093 -45.199 1.00 8.60 59 THR A CA 1
ATOM 1030 C C . THR A 1 59 ? -19.321 -14.197 -43.885 1.00 7.72 59 THR A C 1
ATOM 1031 O O . THR A 1 59 ? -18.101 -14.365 -43.886 1.00 8.55 59 THR A O 1
ATOM 1042 N N . PHE A 1 60 ? -20.041 -14.026 -42.786 1.00 7.39 60 PHE A N 1
ATOM 1043 C CA . PHE A 1 60 ? -19.443 -14.119 -41.481 1.00 7.39 60 PHE A CA 1
ATOM 1044 C C . PHE A 1 60 ? -19.393 -15.585 -41.041 1.00 7.42 60 PHE A C 1
ATOM 1045 O O . PHE A 1 60 ? -20.250 -16.415 -41.375 1.00 7.96 60 PHE A O 1
ATOM 1062 N N . TRP A 1 61 ? -18.388 -15.884 -40.232 1.00 6.79 61 TRP A N 1
ATOM 1063 C CA . TRP A 1 61 ? -18.270 -17.140 -39.517 1.00 6.76 61 TRP A CA 1
ATOM 1064 C C . TRP A 1 61 ? -18.386 -16.792 -38.057 1.00 6.54 61 TRP A C 1
ATOM 1065 O O . TRP A 1 61 ? -17.689 -15.905 -37.566 1.00 7.34 61 TRP A O 1
ATOM 1086 N N . THR A 1 62 ? -19.328 -17.427 -37.372 1.00 7.03 62 THR A N 1
ATOM 1087 C CA . THR A 1 62 ? -19.762 -16.949 -36.059 1.00 6.98 62 THR A CA 1
ATOM 1088 C C . THR A 1 62 ? -19.833 -18.062 -35.032 1.00 7.03 62 THR A C 1
ATOM 1089 O O . THR A 1 62 ? -20.136 -19.213 -35.350 1.00 8.49 62 THR A O 1
ATOM 1100 N N . PHE A 1 63 ? -19.602 -17.677 -33.792 1.00 6.64 63 PHE A N 1
ATOM 1101 C CA . PHE A 1 63 ? -19.902 -18.516 -32.630 1.00 6.96 63 PHE A CA 1
ATOM 1102 C C . PHE A 1 63 ? -21.262 -18.085 -32.103 1.00 6.90 63 PHE A C 1
ATOM 1103 O O . PHE A 1 63 ? -21.385 -17.058 -31.447 1.00 8.34 63 PHE A O 1
ATOM 1120 N N . GLY A 1 64 ? -22.300 -18.883 -32.384 1.00 7.55 64 GLY A N 1
ATOM 1121 C CA . GLY A 1 64 ? -23.620 -18.594 -31.875 1.00 8.05 64 GLY A CA 1
ATOM 1122 C C . GLY A 1 64 ? -24.457 -17.659 -32.707 1.00 8.35 64 GLY A C 1
ATOM 1123 O O . GLY A 1 64 ? -25.536 -17.220 -32.268 1.00 10.11 64 GLY A O 1
ATOM 1127 N N . GLY A 1 65 ? -24.047 -17.365 -33.933 1.00 7.87 65 GLY A N 1
ATOM 1128 C CA . GLY A 1 65 ? -24.858 -16.594 -34.853 1.00 8.44 65 GLY A CA 1
ATOM 1129 C C . GLY A 1 65 ? -24.601 -15.096 -34.873 1.00 7.77 65 GLY A C 1
ATOM 1130 O O . GLY A 1 65 ? -25.263 -14.378 -35.609 1.00 9.51 65 GLY A O 1
ATOM 1134 N N . THR A 1 66 ? -23.660 -14.618 -34.047 1.00 7.23 66 THR A N 1
ATOM 1135 C CA . THR A 1 66 ? -23.408 -13.204 -33.880 1.00 7.24 66 THR A CA 1
ATOM 1136 C C . THR A 1 66 ? -21.913 -12.931 -33.954 1.00 6.76 66 THR A C 1
ATOM 1137 O O . THR A 1 66 ? -21.104 -13.827 -33.686 1.00 6.97 66 THR A O 1
ATOM 1148 N N . VAL A 1 67 ? -21.576 -11.668 -34.212 1.00 6.98 67 VAL A N 1
ATOM 1149 C CA . VAL A 1 67 ? -20.229 -11.132 -34.093 1.00 6.91 67 VAL A CA 1
ATOM 1150 C C . VAL A 1 67 ? -20.287 -9.918 -33.160 1.00 7.04 67 VAL A C 1
ATOM 1151 O O . VAL A 1 67 ? -20.969 -8.959 -33.475 1.00 7.85 67 VAL A O 1
ATOM 1164 N N . PRO A 1 68 ? -19.594 -9.956 -32.015 1.00 6.55 68 PRO A N 1
ATOM 1165 C CA . PRO A 1 68 ? -18.867 -11.100 -31.453 1.00 6.37 68 PRO A CA 1
ATOM 1166 C C . PRO A 1 68 ? -19.828 -12.240 -31.083 1.00 6.02 68 PRO A C 1
ATOM 1167 O O . PRO A 1 68 ? -21.055 -12.078 -31.097 1.00 6.71 68 PRO A O 1
ATOM 1178 N N . GLY A 1 69 ? -19.218 -13.374 -30.763 1.00 6.23 69 GLY A N 1
ATOM 1179 C CA . GLY A 1 69 ? -19.949 -14.575 -30.422 1.00 6.18 69 GLY A CA 1
ATOM 1180 C C . GLY A 1 69 ? -20.634 -14.481 -29.077 1.00 6.15 69 GLY A C 1
ATOM 1181 O O . GLY A 1 69 ? -20.507 -13.518 -28.319 1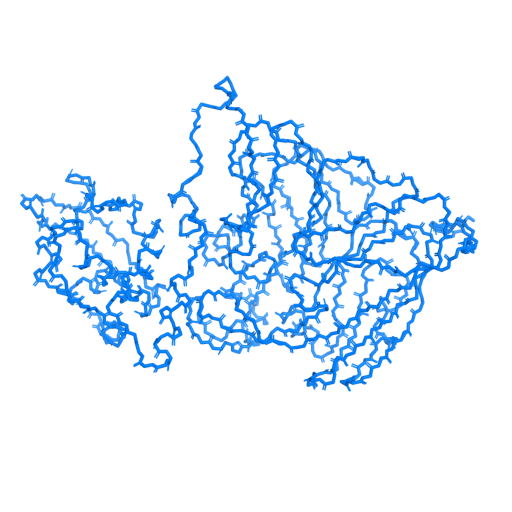.00 6.58 69 GLY A O 1
ATOM 1185 N N . SER A 1 70 ? -21.384 -15.522 -28.733 1.00 6.37 70 SER A N 1
ATOM 1186 C CA . SER A 1 70 ? -22.109 -15.506 -27.478 1.00 6.50 70 SER A CA 1
ATOM 1187 C C . SER A 1 70 ? -21.192 -15.308 -26.281 1.00 6.23 70 SER A C 1
ATOM 1188 O O . SER A 1 70 ? -20.097 -15.863 -26.204 1.00 7.13 70 SER A O 1
ATOM 1196 N N . PHE A 1 71 ? -21.674 -14.539 -25.313 1.00 6.39 71 PHE A N 1
ATOM 1197 C CA . PHE A 1 71 ? -20.916 -14.267 -24.082 1.00 6.49 71 PHE A CA 1
ATOM 1198 C C . PHE A 1 71 ? -21.095 -15.432 -23.114 1.00 6.61 71 PHE A C 1
ATOM 1199 O O . PHE A 1 71 ? -22.209 -15.892 -22.882 1.00 7.48 71 PHE A O 1
ATOM 1216 N N . ILE A 1 72 ? -19.967 -15.886 -22.563 1.00 6.44 72 ILE A N 1
ATOM 1217 C CA . ILE A 1 72 ? -19.920 -16.983 -21.593 1.00 6.57 72 ILE A CA 1
ATOM 1218 C C . ILE A 1 72 ? -19.537 -16.432 -20.234 1.00 6.40 72 ILE A C 1
ATOM 1219 O O . ILE A 1 72 ? -18.578 -15.663 -20.141 1.00 6.75 72 ILE A O 1
ATOM 1235 N N . ARG A 1 73 ? -20.245 -16.828 -19.160 1.00 6.67 73 ARG A N 1
ATOM 1236 C CA . ARG A 1 73 ? -19.956 -16.316 -17.822 1.00 6.67 73 ARG A CA 1
ATOM 1237 C C . ARG A 1 73 ? -19.883 -17.462 -16.843 1.00 6.80 73 ARG A C 1
ATOM 1238 O O . ARG A 1 73 ? -20.875 -18.188 -16.654 1.00 8.20 73 ARG A O 1
ATOM 1259 N N . VAL A 1 74 ? -18.732 -17.632 -16.215 1.00 6.93 74 VAL A N 1
ATOM 1260 C CA . VAL A 1 74 ? -18.483 -18.697 -15.222 1.00 7.26 74 VAL A CA 1
ATOM 1261 C C . VAL A 1 74 ? -17.779 -18.074 -14.015 1.00 7.07 74 VAL A C 1
ATOM 1262 O O . VAL A 1 74 ? -17.511 -16.876 -13.973 1.00 7.68 74 VAL A O 1
ATOM 1275 N N . ARG A 1 75 ? -17.481 -18.915 -13.024 1.00 7.83 75 ARG A N 1
ATOM 1276 C CA . ARG A 1 75 ? -16.811 -18.525 -11.793 1.00 8.12 75 ARG A CA 1
ATOM 1277 C C . ARG A 1 75 ? -15.422 -19.153 -11.721 1.00 7.49 75 ARG A C 1
ATOM 1278 O O . ARG A 1 75 ? -15.268 -20.339 -12.044 1.00 8.02 75 ARG A O 1
ATOM 1299 N N . GLN A 1 76 ? -14.433 -18.386 -11.259 1.00 7.79 76 GLN A N 1
ATOM 1300 C CA . GLN A 1 76 ? -13.111 -18.939 -11.003 1.00 7.74 76 GLN A CA 1
ATOM 1301 C C . GLN A 1 76 ? -13.271 -20.183 -10.128 1.00 8.03 76 GLN A C 1
ATOM 1302 O O . GLN A 1 76 ? -13.977 -20.143 -9.132 1.00 8.36 76 GLN A O 1
ATOM 1316 N N . GLY A 1 77 ? -12.580 -21.262 -10.514 1.00 8.00 77 GLY A N 1
ATOM 1317 C CA . GLY A 1 77 ? -12.674 -22.523 -9.819 1.00 8.32 77 GLY A CA 1
ATOM 1318 C C . GLY A 1 77 ? -13.673 -23.477 -10.396 1.00 8.16 77 GLY A C 1
ATOM 1319 O O . GLY A 1 77 ? -13.683 -24.645 -9.984 1.00 9.45 77 GLY A O 1
ATOM 1323 N N . ASP A 1 78 ? -14.499 -23.049 -11.335 1.00 8.12 78 ASP A N 1
ATOM 1324 C CA . ASP A 1 78 ? -15.438 -23.949 -11.968 1.00 8.02 78 ASP A CA 1
ATOM 1325 C C . ASP A 1 78 ? -14.721 -24.924 -12.898 1.00 8.38 78 ASP A C 1
ATOM 1326 O O . ASP A 1 78 ? -13.660 -24.638 -13.447 1.00 9.06 78 ASP A O 1
ATOM 1335 N N . THR A 1 79 ? -15.354 -26.081 -13.097 1.00 8.33 79 THR A N 1
ATOM 1336 C CA . THR A 1 79 ? -14.977 -27.042 -14.136 1.00 8.65 79 THR A CA 1
ATOM 1337 C C . THR A 1 79 ? -15.932 -26.845 -15.305 1.00 8.47 79 THR A C 1
ATOM 1338 O O . THR A 1 79 ? -17.137 -26.985 -15.114 1.00 10.24 79 THR A O 1
ATOM 1349 N N . VAL A 1 80 ? -15.402 -26.499 -16.456 1.00 8.19 80 VAL A N 1
ATOM 1350 C CA . VAL A 1 80 ? -16.195 -26.185 -17.634 1.00 8.21 80 VAL A CA 1
ATOM 1351 C C . VAL A 1 80 ? -16.062 -27.342 -18.615 1.00 7.79 80 VAL A C 1
ATOM 1352 O O . VAL A 1 80 ? -14.984 -27.672 -19.077 1.00 8.75 80 VAL A O 1
ATOM 1365 N N . GLU A 1 81 ? -17.210 -27.948 -18.946 1.00 8.08 81 GLU A N 1
ATOM 1366 C CA . GLU A 1 81 ? -17.318 -28.966 -19.994 1.00 7.82 81 GLU A CA 1
ATOM 1367 C C . GLU A 1 81 ? -17.804 -28.252 -21.238 1.00 7.88 81 GLU A C 1
ATOM 1368 O O . GLU A 1 81 ? -18.985 -27.844 -21.308 1.00 8.68 81 GLU A O 1
ATOM 1380 N N . PHE A 1 82 ? -16.909 -28.035 -22.182 1.00 8.58 82 PHE A N 1
ATOM 1381 C CA . PHE A 1 82 ? -17.148 -27.178 -23.322 1.00 7.84 82 PHE A CA 1
ATOM 1382 C C . PHE A 1 82 ? -17.481 -28.002 -24.554 1.00 8.48 82 PHE A C 1
ATOM 1383 O O . PHE A 1 82 ? -16.678 -28.824 -24.989 1.00 10.21 82 PHE A O 1
ATOM 1400 N N . HIS A 1 83 ? -18.679 -27.776 -25.088 1.00 8.09 83 HIS A N 1
ATOM 1401 C CA . HIS A 1 83 ? -19.155 -28.452 -26.283 1.00 8.66 83 HIS A CA 1
ATOM 1402 C C . HIS A 1 83 ? -19.203 -27.480 -27.444 1.00 8.88 83 HIS A C 1
ATOM 1403 O O . HIS A 1 83 ? -19.886 -26.448 -27.366 1.00 11.26 83 HIS A O 1
ATOM 1418 N N . LEU A 1 84 ? -18.486 -27.783 -28.517 1.00 8.34 84 LEU A N 1
ATOM 1419 C CA . LEU A 1 84 ? -18.513 -26.989 -29.727 1.00 8.00 84 LEU A CA 1
ATOM 1420 C C . LEU A 1 84 ? -19.198 -27.816 -30.809 1.00 8.08 84 LEU A C 1
ATOM 1421 O O . LEU A 1 84 ? -18.768 -28.920 -31.136 1.00 10.04 84 LEU A O 1
ATOM 1437 N N . LYS A 1 85 ? -20.256 -27.270 -31.384 1.00 8.00 85 LYS A N 1
ATOM 1438 C CA A LYS A 1 85 ? -20.951 -27.855 -32.521 0.80 8.55 85 LYS A CA 1
ATOM 1439 C CA B LYS A 1 85 ? -20.949 -27.865 -32.513 0.20 8.77 85 LYS A CA 1
ATOM 1440 C C . LYS A 1 85 ? -20.644 -27.021 -33.744 1.00 8.46 85 LYS A C 1
ATOM 1441 O O . LYS A 1 85 ? -20.473 -25.808 -33.640 1.00 10.37 85 LYS A O 1
ATOM 1477 N N . ASN A 1 86 ? -20.543 -27.655 -34.899 1.00 8.74 86 ASN A N 1
ATOM 1478 C CA . ASN A 1 86 ? -20.346 -26.966 -36.183 1.00 8.60 86 ASN A CA 1
ATOM 1479 C C . ASN A 1 86 ? -21.583 -27.251 -37.026 1.00 8.50 86 ASN A C 1
ATOM 1480 O O . ASN A 1 86 ? -21.843 -28.416 -37.339 1.00 9.82 86 ASN A O 1
ATOM 1491 N N . HIS A 1 87 ? -22.371 -26.241 -37.361 1.00 9.36 87 HIS A N 1
ATOM 1492 C CA . HIS A 1 87 ? -23.637 -26.457 -38.041 1.00 9.58 87 HIS A CA 1
ATOM 1493 C C . HIS A 1 87 ? -23.405 -27.200 -39.352 1.00 9.64 87 HIS A C 1
ATOM 1494 O O . HIS A 1 87 ? -22.402 -26.977 -40.036 1.00 10.14 87 HIS A O 1
ATOM 1509 N N . PRO A 1 88 ? -24.323 -28.096 -39.730 1.00 10.97 88 PRO A N 1
ATOM 1510 C CA . PRO A 1 88 ? -24.158 -28.837 -40.971 1.00 11.57 88 PRO A CA 1
ATOM 1511 C C . PRO A 1 88 ? -23.991 -27.996 -42.225 1.00 11.33 88 PRO A C 1
ATOM 1512 O O . PRO A 1 88 ? -23.397 -28.445 -43.199 1.00 12.76 88 PRO A O 1
ATOM 1523 N N . SER A 1 89 ? -24.504 -26.766 -42.220 1.00 10.89 89 SER A N 1
ATOM 1524 C CA . SER A 1 89 ? -24.392 -25.891 -43.369 1.00 11.01 89 SER A CA 1
ATOM 1525 C C . SER A 1 89 ? -22.978 -25.325 -43.542 1.00 9.91 89 SER A C 1
ATOM 1526 O O . SER A 1 89 ? -22.712 -24.706 -44.550 1.00 10.74 89 SER A O 1
ATOM 1534 N N . SER A 1 90 ? -22.120 -25.455 -42.543 1.00 9.27 90 SER A N 1
ATOM 1535 C CA . SER A 1 90 ? -20.770 -24.924 -42.654 1.00 8.88 90 SER A CA 1
ATOM 1536 C C . SER A 1 90 ? -19.994 -25.609 -43.782 1.00 8.64 90 SER A C 1
ATOM 1537 O O . SER A 1 90 ? -20.172 -26.805 -44.038 1.00 10.06 90 SER A O 1
ATOM 1545 N N . LYS A 1 91 ? -19.100 -24.842 -44.366 1.00 8.11 91 LYS A N 1
ATOM 1546 C CA A LYS A 1 91 ? -18.146 -25.376 -45.316 0.35 8.21 91 LYS A CA 1
ATOM 1547 C CA B LYS A 1 91 ? -18.121 -25.347 -45.322 0.35 7.72 91 LYS A CA 1
ATOM 1548 C CA C LYS A 1 91 ? -18.127 -25.324 -45.344 0.30 8.18 91 LYS A CA 1
ATOM 1549 C C . LYS A 1 91 ? -16.765 -25.621 -44.700 1.00 7.93 91 LYS A C 1
ATOM 1550 O O . LYS A 1 91 ? -16.016 -26.460 -45.217 1.00 8.45 91 LYS A O 1
ATOM 1603 N N . MET A 1 92 ? -16.420 -24.914 -43.629 1.00 7.72 92 MET A N 1
ATOM 1604 C CA A MET A 1 92 ? -15.102 -25.032 -43.028 0.70 7.43 92 MET A CA 1
ATOM 1605 C CA B MET A 1 92 ? -15.096 -25.010 -43.022 0.30 7.77 92 MET A CA 1
ATOM 1606 C C . MET A 1 92 ? -15.169 -25.784 -41.733 1.00 7.13 92 MET A C 1
ATOM 1607 O O . MET A 1 92 ? -16.218 -25.786 -41.051 1.00 7.66 92 MET A O 1
ATOM 1633 N N . PRO A 1 93 ? -14.066 -26.437 -41.353 1.00 7.08 93 PRO A N 1
ATOM 1634 C CA . PRO A 1 93 ? -13.934 -26.926 -39.981 1.00 7.70 93 PRO A CA 1
ATOM 1635 C C . PRO A 1 93 ? -13.624 -25.727 -39.065 1.00 7.09 93 PRO A C 1
ATOM 1636 O O . PRO A 1 93 ? -13.150 -24.709 -39.539 1.00 7.48 93 PRO A O 1
ATOM 1647 N N . HIS A 1 94 ? -13.889 -25.893 -37.771 1.00 7.11 94 HIS A N 1
ATOM 1648 C CA . HIS A 1 94 ? -13.665 -24.836 -36.788 1.00 6.99 94 HIS A CA 1
ATOM 1649 C C . HIS A 1 94 ? -13.247 -25.446 -35.462 1.00 7.39 94 HIS A C 1
ATOM 1650 O O . HIS A 1 94 ? -13.416 -26.666 -35.238 1.00 8.61 94 HIS A O 1
ATOM 1664 N N . ASN A 1 95 ? -12.734 -24.623 -34.562 1.00 6.74 95 ASN A N 1
ATOM 1665 C CA . ASN A 1 95 ? -12.345 -25.048 -33.228 1.00 6.79 95 ASN A CA 1
ATOM 1666 C C . ASN A 1 95 ? -12.346 -23.813 -32.337 1.00 6.36 95 ASN A C 1
ATOM 1667 O O . ASN A 1 95 ? -12.893 -22.766 -32.720 1.00 6.99 95 ASN A O 1
ATOM 1678 N N . ILE A 1 96 ? -11.795 -23.925 -31.129 1.00 6.52 96 ILE A N 1
ATOM 1679 C CA . ILE A 1 96 ? -11.764 -22.779 -30.232 1.00 6.29 96 ILE A CA 1
ATOM 1680 C C . ILE A 1 96 ? -10.498 -22.801 -29.402 1.00 6.11 96 ILE A C 1
ATOM 1681 O O . ILE A 1 96 ? -10.021 -23.843 -28.931 1.00 7.24 96 ILE A O 1
ATOM 1697 N N . ASP A 1 97 ? -9.985 -21.588 -29.170 1.00 5.98 97 ASP A N 1
ATOM 1698 C CA . ASP A 1 97 ? -8.963 -21.249 -28.187 1.00 6.07 97 ASP A CA 1
ATOM 1699 C C . ASP A 1 97 ? -9.609 -20.220 -27.272 1.00 5.86 97 ASP A C 1
ATOM 1700 O O . ASP A 1 97 ? -9.952 -19.113 -27.728 1.00 6.23 97 ASP A O 1
ATOM 1709 N N . LEU A 1 98 ? -9.852 -20.580 -26.012 1.00 6.22 98 LEU A N 1
ATOM 1710 C CA . LEU A 1 98 ? -10.293 -19.616 -25.026 1.00 6.14 98 LEU A CA 1
ATOM 1711 C C . LEU A 1 98 ? -9.096 -19.120 -24.246 1.00 5.98 98 LEU A C 1
ATOM 1712 O O . LEU A 1 98 ? -8.417 -19.888 -23.547 1.00 6.51 98 LEU A O 1
ATOM 1728 N N . HIS A 1 99 ? -8.838 -17.807 -24.300 1.00 6.02 99 HIS A N 1
ATOM 1729 C CA . HIS A 1 99 ? -7.886 -17.239 -23.367 1.00 6.07 99 HIS A CA 1
ATOM 1730 C C . HIS A 1 99 ? -8.436 -17.510 -21.960 1.00 6.06 99 HIS A C 1
ATOM 1731 O O . HIS A 1 99 ? -9.643 -17.600 -21.743 1.00 7.06 99 HIS A O 1
ATOM 1745 N N . GLY A 1 100 ? -7.528 -17.685 -21.017 1.00 6.99 100 GLY A N 1
ATOM 1746 C CA . GLY A 1 100 ? -7.887 -18.049 -19.674 1.00 8.39 100 GLY A CA 1
ATOM 1747 C C . GLY A 1 100 ? -7.831 -19.548 -19.402 1.00 8.06 100 GLY A C 1
ATOM 1748 O O . GLY A 1 100 ? -7.773 -19.918 -18.225 1.00 9.63 100 GLY A O 1
ATOM 1752 N N . VAL A 1 101 ? -7.882 -20.386 -20.419 1.00 7.24 101 VAL A N 1
ATOM 1753 C CA . VAL A 1 101 ? -7.721 -21.831 -20.277 1.00 7.45 101 VAL A CA 1
ATOM 1754 C C . VAL A 1 101 ? -6.257 -22.127 -19.997 1.00 7.29 101 VAL A C 1
ATOM 1755 O O . VAL A 1 101 ? -5.367 -21.564 -20.631 1.00 8.57 101 VAL A O 1
ATOM 1768 N N . THR A 1 102 ? -6.007 -23.066 -19.091 1.00 7.09 102 THR A N 1
ATOM 1769 C CA . THR A 1 102 ? -4.689 -23.572 -18.811 1.00 7.21 102 THR A CA 1
ATOM 1770 C C . THR A 1 102 ? -4.522 -24.880 -19.554 1.00 7.58 102 THR A C 1
ATOM 1771 O O . THR A 1 102 ? -5.032 -25.928 -19.126 1.00 9.18 102 THR A O 1
ATOM 1782 N N . GLY A 1 103 ? -3.859 -24.840 -20.695 1.00 7.39 103 GLY A N 1
ATOM 1783 C CA . GLY A 1 103 ? -3.635 -26.028 -21.491 1.00 8.07 103 GLY A CA 1
ATOM 1784 C C . GLY A 1 103 ? -3.320 -25.660 -22.932 1.00 7.24 103 GLY A C 1
ATOM 1785 O O . GLY A 1 103 ? -3.704 -24.594 -23.409 1.00 7.40 103 GLY A O 1
ATOM 1789 N N . PRO A 1 104 ? -2.611 -26.535 -23.643 1.00 8.08 104 PRO A N 1
ATOM 1790 C CA . PRO A 1 104 ? -2.128 -26.172 -24.969 1.00 8.20 104 PRO A CA 1
ATOM 1791 C C . PRO A 1 104 ? -3.233 -25.766 -25.911 1.00 8.15 104 PRO A C 1
ATOM 1792 O O . PRO A 1 104 ? -4.260 -26.436 -26.025 1.00 9.91 104 PRO A O 1
ATOM 1803 N N . GLY A 1 105 ? -3.036 -24.657 -26.616 1.00 7.54 105 GLY A N 1
ATOM 1804 C CA . GLY A 1 105 ? -3.997 -24.168 -27.556 1.00 7.83 105 GLY A CA 1
ATOM 1805 C C . GLY A 1 105 ? -5.266 -23.595 -26.977 1.00 7.53 105 GLY A C 1
ATOM 1806 O O . GLY A 1 105 ? -6.158 -23.275 -27.741 1.00 8.30 105 GLY A O 1
ATOM 1810 N N . GLY A 1 106 ? -5.372 -23.506 -25.651 1.00 7.59 106 GLY A N 1
ATOM 1811 C CA . GLY A 1 106 ? -6.595 -23.010 -25.073 1.00 7.67 106 GLY A CA 1
ATOM 1812 C C . GLY A 1 106 ? -7.823 -23.843 -25.405 1.00 7.16 106 GLY A C 1
ATOM 1813 O O . GLY A 1 106 ? -8.944 -23.339 -25.341 1.00 7.59 106 GLY A O 1
ATOM 1817 N N . GLY A 1 107 ? -7.629 -25.123 -25.735 1.00 7.12 107 GLY A N 1
ATOM 1818 C CA . GLY A 1 107 ? -8.694 -26.000 -26.200 1.00 7.53 107 GLY A CA 1
ATOM 1819 C C . GLY A 1 107 ? -8.616 -26.415 -27.648 1.00 7.14 107 GLY A C 1
ATOM 1820 O O . GLY A 1 107 ? -9.382 -27.284 -28.081 1.00 7.68 107 GLY A O 1
ATOM 1824 N N . ALA A 1 108 ? -7.710 -25.839 -28.440 1.00 7.09 108 ALA A N 1
ATOM 1825 C CA . ALA A 1 108 ? -7.806 -25.942 -29.884 1.00 7.35 108 ALA A CA 1
ATOM 1826 C C . ALA A 1 108 ? -7.758 -27.382 -30.400 1.00 7.60 108 ALA A C 1
ATOM 1827 O O . ALA A 1 108 ? -8.540 -27.746 -31.257 1.00 8.31 108 ALA A O 1
ATOM 1834 N N A ALA A 1 109 ? -6.823 -28.220 -29.973 0.70 8.45 109 ALA A N 1
ATOM 1835 N N B ALA A 1 109 ? -6.830 -28.144 -29.822 0.30 7.41 109 ALA A N 1
ATOM 1836 C CA A ALA A 1 109 ? -6.734 -29.548 -30.639 0.70 9.13 109 ALA A CA 1
ATOM 1837 C CA B ALA A 1 109 ? -6.501 -29.488 -30.280 0.30 7.37 109 ALA A CA 1
ATOM 1838 C C A ALA A 1 109 ? -7.966 -30.377 -30.405 0.70 9.23 109 ALA A C 1
ATOM 1839 C C B ALA A 1 109 ? -7.521 -30.501 -29.775 0.30 7.15 109 ALA A C 1
ATOM 1840 O O A ALA A 1 109 ? -8.457 -31.085 -31.330 0.70 12.07 109 ALA A O 1
ATOM 1841 O O B ALA A 1 109 ? -7.530 -31.613 -30.244 0.30 7.66 109 ALA A O 1
ATOM 1854 N N A SER A 1 110 ? -8.476 -30.327 -29.167 0.70 8.90 110 SER A N 1
ATOM 1855 N N B SER A 1 110 ? -8.488 -30.117 -28.951 0.30 8.03 110 SER A N 1
ATOM 1856 C CA A SER A 1 110 ? -9.588 -31.157 -28.750 0.70 9.51 110 SER A CA 1
ATOM 1857 C CA B SER A 1 110 ? -9.585 -31.022 -28.605 0.30 8.33 110 SER A CA 1
ATOM 1858 C C A SER A 1 110 ? -10.934 -30.640 -29.226 0.70 10.19 110 SER A C 1
ATOM 1859 C C B SER A 1 110 ? -10.954 -30.404 -28.865 0.30 6.61 110 SER A C 1
ATOM 1860 O O A SER A 1 110 ? -11.903 -31.415 -29.249 0.70 14.06 110 SER A O 1
ATOM 1861 O O B SER A 1 110 ? -11.963 -30.786 -28.253 0.30 5.74 110 SER A O 1
ATOM 1876 N N . SER A 1 111 ? -11.001 -29.467 -29.781 1.00 7.78 111 SER A N 1
ATOM 1877 C CA . SER A 1 111 ? -12.246 -28.873 -30.222 1.00 7.69 111 SER A CA 1
ATOM 1878 C C . SER A 1 111 ? -12.352 -28.823 -31.745 1.00 7.82 111 SER A C 1
ATOM 1879 O O . SER A 1 111 ? -13.233 -28.134 -32.252 1.00 8.38 111 SER A O 1
ATOM 1887 N N . PHE A 1 112 ? -11.506 -29.534 -32.469 1.00 8.67 112 PHE A N 1
ATOM 1888 C CA A PHE A 1 112 ? -11.561 -29.468 -33.876 0.50 9.14 112 PHE A CA 1
ATOM 1889 C CA B PHE A 1 112 ? -11.585 -29.598 -33.960 0.50 9.32 112 PHE A CA 1
ATOM 1890 C C . PHE A 1 112 ? -12.884 -30.181 -34.352 1.00 9.44 112 PHE A C 1
ATOM 1891 O O . PHE A 1 112 ? -13.152 -31.335 -34.008 1.00 13.40 112 PHE A O 1
ATOM 1923 N N . THR A 1 113 ? -13.683 -29.456 -35.124 1.00 8.28 113 THR A N 1
ATOM 1924 C CA . THR A 1 113 ? -15.037 -29.874 -35.410 1.00 9.10 113 THR A CA 1
ATOM 1925 C C . THR A 1 113 ? -15.394 -29.638 -36.855 1.00 8.60 113 THR A C 1
ATOM 1926 O O . THR A 1 113 ? -15.511 -28.494 -37.315 1.00 9.38 113 THR A O 1
ATOM 1937 N N . ALA A 1 114 ? -15.561 -30.705 -37.613 1.00 9.24 114 ALA A N 1
ATOM 1938 C CA . ALA A 1 114 ? -15.953 -30.603 -39.012 1.00 9.36 114 ALA A CA 1
ATOM 1939 C C . ALA A 1 114 ? -17.416 -30.230 -39.127 1.00 8.82 114 ALA A C 1
ATOM 1940 O O . ALA A 1 114 ? -18.202 -30.395 -38.180 1.00 9.51 114 ALA A O 1
ATOM 1947 N N . PRO A 1 115 ? -17.844 -29.728 -40.289 1.00 9.19 115 PRO A N 1
ATOM 1948 C CA . PRO A 1 115 ? -19.271 -29.445 -40.473 1.00 9.29 115 PRO A CA 1
ATOM 1949 C C . PRO A 1 115 ? -20.149 -30.624 -40.097 1.00 9.41 115 PRO A C 1
ATOM 1950 O O . PRO A 1 115 ? -19.910 -31.732 -40.531 1.00 10.38 115 PRO A O 1
ATOM 1961 N N . GLY A 1 116 ? -21.189 -30.349 -39.310 1.00 9.39 116 GLY A N 1
ATOM 1962 C CA . GLY A 1 116 ? -22.108 -31.368 -38.865 1.00 10.85 116 GLY A CA 1
ATOM 1963 C C . GLY A 1 116 ? -21.676 -32.171 -37.688 1.00 11.56 116 GLY A C 1
ATOM 1964 O O . GLY A 1 116 ? -22.387 -33.097 -37.320 1.00 15.78 116 GLY A O 1
ATOM 1968 N N . HIS A 1 117 ? -20.501 -31.890 -37.118 1.00 10.34 117 HIS A N 1
ATOM 1969 C CA A HIS A 1 117 ? -19.964 -32.651 -35.975 0.80 10.20 117 HIS A CA 1
ATOM 1970 C CA B HIS A 1 117 ? -19.946 -32.653 -35.994 0.20 9.90 117 HIS A CA 1
ATOM 1971 C C . HIS A 1 117 ? -20.039 -31.821 -34.700 1.00 9.44 117 HIS A C 1
ATOM 1972 O O . HIS A 1 117 ? -20.375 -30.622 -34.714 1.00 10.32 117 HIS A O 1
ATOM 2000 N N . GLU A 1 118 ? -19.677 -32.474 -33.600 1.00 10.12 118 GLU A N 1
ATOM 2001 C CA A GLU A 1 118 ? -19.573 -31.885 -32.252 0.35 8.80 118 GLU A CA 1
ATOM 2002 C CA B GLU A 1 118 ? -19.561 -31.871 -32.267 0.25 9.66 118 GLU A CA 1
ATOM 2003 C CA C GLU A 1 118 ? -19.520 -31.820 -32.310 0.30 9.73 118 GLU A CA 1
ATOM 2004 C C . GLU A 1 118 ? -18.303 -32.382 -31.610 1.00 9.34 118 GLU A C 1
ATOM 2005 O O . GLU A 1 118 ? -17.933 -33.544 -31.814 1.00 13.81 118 GLU A O 1
ATOM 2037 N N . SER A 1 119 ? -17.688 -31.563 -30.801 1.00 8.55 119 SER A N 1
ATOM 2038 C CA A SER A 1 119 ? -16.532 -31.933 -30.002 0.50 9.05 119 SER A CA 1
ATOM 2039 C CA B SER A 1 119 ? -16.553 -31.950 -29.996 0.50 8.63 119 SER A CA 1
ATOM 2040 C C . SER A 1 119 ? -16.743 -31.455 -28.579 1.00 8.32 119 SER A C 1
ATOM 2041 O O . SER A 1 119 ? -17.554 -30.544 -28.331 1.00 9.59 119 SER A O 1
ATOM 2055 N N . GLN A 1 120 ? -15.978 -32.000 -27.656 1.00 8.57 120 GLN A N 1
ATOM 2056 C CA A GLN A 1 120 ? -15.986 -31.458 -26.291 0.70 8.41 120 GLN A CA 1
ATOM 2057 C CA B GLN A 1 120 ? -16.089 -31.698 -26.251 0.30 9.54 120 GLN A CA 1
ATOM 2058 C C . GLN A 1 120 ? -14.676 -31.691 -25.611 1.00 8.90 120 GLN A C 1
ATOM 2059 O O . GLN A 1 120 ? -13.902 -32.608 -25.931 1.00 9.76 120 GLN A O 1
ATOM 2085 N N . PHE A 1 121 ? -14.397 -30.802 -24.655 1.00 8.44 121 PHE A N 1
ATOM 2086 C CA . PHE A 1 121 ? -13.250 -30.911 -23.803 1.00 8.24 121 PHE A CA 1
ATOM 2087 C C . PHE A 1 121 ? -13.589 -30.243 -22.476 1.00 8.03 121 PHE A C 1
ATOM 2088 O O . PHE A 1 121 ? -14.530 -29.458 -22.413 1.00 9.04 121 PHE A O 1
ATOM 2105 N N . THR A 1 122 ? -12.822 -30.543 -21.448 1.00 8.07 122 THR A N 1
ATOM 2106 C CA . THR A 1 122 ? -13.056 -30.012 -20.108 1.00 8.00 122 THR A CA 1
ATOM 2107 C C . THR A 1 122 ? -11.833 -29.268 -19.618 1.00 7.68 122 THR A C 1
ATOM 2108 O O . THR A 1 122 ? -10.700 -29.705 -19.807 1.00 8.89 122 THR A O 1
ATOM 2119 N N . PHE A 1 123 ? -12.082 -28.146 -18.969 1.00 8.03 123 PHE A N 1
ATOM 2120 C CA . PHE A 1 123 ? -11.010 -27.388 -18.369 1.00 7.96 123 PHE A CA 1
ATOM 2121 C C . PHE A 1 123 ? -11.458 -26.778 -17.063 1.00 8.16 123 PHE A C 1
ATOM 2122 O O . PHE A 1 123 ? -12.651 -26.462 -16.883 1.00 9.30 123 PHE A O 1
ATOM 2139 N N . LYS A 1 124 ? -10.530 -26.563 -16.147 1.00 7.61 124 LYS A N 1
ATOM 2140 C CA A LYS A 1 124 ? -10.793 -25.824 -14.923 0.50 7.86 124 LYS A CA 1
ATOM 2141 C CA B LYS A 1 124 ? -10.840 -25.800 -14.970 0.50 7.93 124 LYS A CA 1
ATOM 2142 C C . LYS A 1 124 ? -10.453 -24.349 -15.163 1.00 7.56 124 LYS A C 1
ATOM 2143 O O . LYS A 1 124 ? -9.397 -24.030 -15.705 1.00 8.28 124 LYS A O 1
ATOM 2179 N N . ALA A 1 125 ? -11.332 -23.457 -14.710 1.00 7.82 125 ALA A N 1
ATOM 2180 C CA . ALA A 1 125 ? -11.139 -22.008 -14.852 1.00 8.25 125 ALA A CA 1
ATOM 2181 C C . ALA A 1 125 ? -10.284 -21.518 -13.676 1.00 8.60 125 ALA A C 1
ATOM 2182 O O . ALA A 1 125 ? -10.813 -21.085 -12.652 1.00 11.99 125 ALA A O 1
ATOM 2189 N N . LEU A 1 126 ? -8.964 -21.606 -13.786 1.00 8.74 126 LEU A N 1
ATOM 2190 C CA . LEU A 1 126 ? -8.078 -21.283 -12.693 1.00 8.57 126 LEU A CA 1
ATOM 2191 C C . LEU A 1 126 ? -7.950 -19.818 -12.458 1.00 8.74 126 LEU A C 1
ATOM 2192 O O . LEU A 1 126 ? -7.640 -19.395 -11.363 1.00 11.40 126 LEU A O 1
ATOM 2208 N N A ASN A 1 127 ? -8.121 -19.095 -13.602 0.50 9.97 127 ASN A N 1
ATOM 2209 N N B ASN A 1 127 ? -8.087 -18.958 -13.436 0.50 9.72 127 ASN A N 1
ATOM 2210 C CA A ASN A 1 127 ? -7.738 -17.657 -13.873 0.50 9.81 127 ASN A CA 1
ATOM 2211 C CA B ASN A 1 127 ? -7.798 -17.555 -13.133 0.50 8.68 127 ASN A CA 1
ATOM 2212 C C A ASN A 1 127 ? -9.010 -16.709 -13.814 0.50 10.11 127 ASN A C 1
ATOM 2213 C C B ASN A 1 127 ? -8.965 -16.767 -13.610 0.50 9.78 127 ASN A C 1
ATOM 2214 O O A ASN A 1 127 ? -9.801 -16.796 -14.767 0.50 9.59 127 ASN A O 1
ATOM 2215 O O B ASN A 1 127 ? -9.563 -16.949 -14.674 0.50 9.25 127 ASN A O 1
ATOM 2236 N N . GLU A 1 128 ? -9.279 -15.858 -12.773 1.00 9.84 128 GLU A N 1
ATOM 2237 C CA A GLU A 1 128 ? -10.307 -14.929 -12.934 0.70 8.59 128 GLU A CA 1
ATOM 2238 C CA B GLU A 1 128 ? -10.392 -14.896 -13.012 0.30 7.42 128 GLU A CA 1
ATOM 2239 C C . GLU A 1 128 ? -9.938 -13.917 -14.053 1.00 7.50 128 GLU A C 1
ATOM 2240 O O . GLU A 1 128 ? -8.738 -13.743 -14.343 1.00 8.50 128 GLU A O 1
ATOM 2262 N N . GLY A 1 129 ? -10.929 -13.298 -14.660 1.00 7.01 129 GLY A N 1
ATOM 2263 C CA . GLY A 1 129 ? -10.701 -12.208 -15.608 1.00 7.43 129 GLY A CA 1
ATOM 2264 C C . GLY A 1 129 ? -11.674 -12.220 -16.743 1.00 6.68 129 GLY A C 1
ATOM 2265 O O . GLY A 1 129 ? -12.505 -13.129 -16.878 1.00 7.38 129 GLY A O 1
ATOM 2269 N N . ILE A 1 130 ? -11.576 -11.185 -17.577 1.00 6.33 130 ILE A N 1
ATOM 2270 C CA . ILE A 1 130 ? -12.277 -11.143 -18.866 1.00 6.35 130 ILE A CA 1
ATOM 2271 C C . ILE A 1 130 ? -11.287 -11.567 -19.955 1.00 6.11 130 ILE A C 1
ATOM 2272 O O . ILE A 1 130 ? -10.169 -11.097 -20.003 1.00 7.10 130 ILE A O 1
ATOM 2288 N N . TYR A 1 131 ? -11.742 -12.453 -20.845 1.00 5.81 131 TYR A N 1
ATOM 2289 C CA . TYR A 1 131 ? -10.855 -13.095 -21.816 1.00 5.86 131 TYR A CA 1
ATOM 2290 C C . TYR A 1 131 ? -11.487 -13.216 -23.186 1.00 5.61 131 TYR A C 1
ATOM 2291 O O . TYR A 1 131 ? -12.657 -13.587 -23.305 1.00 6.12 131 TYR A O 1
ATOM 2309 N N . VAL A 1 132 ? -10.702 -12.979 -24.222 1.00 5.53 132 VAL A N 1
ATOM 2310 C CA . VAL A 1 132 ? -11.113 -13.279 -25.584 1.00 5.69 132 VAL A CA 1
ATOM 2311 C C . VAL A 1 132 ? -11.088 -14.793 -25.804 1.00 5.37 132 VAL A C 1
ATOM 2312 O O . VAL A 1 132 ? -10.156 -15.472 -25.363 1.00 6.36 132 VAL A O 1
ATOM 2325 N N . TYR A 1 133 ? -12.067 -15.297 -26.556 1.00 5.55 133 TYR A N 1
ATOM 2326 C CA . TYR A 1 133 ? -11.972 -16.583 -27.189 1.00 5.82 133 TYR A CA 1
ATOM 2327 C C . TYR A 1 133 ? -12.077 -16.387 -28.689 1.00 5.53 133 TYR A C 1
ATOM 2328 O O . TYR A 1 133 ? -12.676 -15.429 -29.163 1.00 5.75 133 TYR A O 1
ATOM 2346 N N . HIS A 1 134 ? -11.518 -17.324 -29.460 1.00 5.51 134 HIS A N 1
ATOM 2347 C CA . HIS A 1 134 ? -11.559 -17.193 -30.913 1.00 5.63 134 HIS A CA 1
ATOM 2348 C C . HIS A 1 134 ? -11.308 -18.536 -31.559 1.00 5.53 134 HIS A C 1
ATOM 2349 O O . HIS A 1 134 ? -10.836 -19.476 -30.932 1.00 6.13 134 HIS A O 1
ATOM 2363 N N . CYS A 1 135 ? -11.603 -18.627 -32.858 1.00 6.09 135 CYS A N 1
ATOM 2364 C CA . CYS A 1 135 ? -11.264 -19.819 -33.615 1.00 5.91 135 CYS A CA 1
ATOM 2365 C C . CYS A 1 135 ? -9.749 -19.938 -33.765 1.00 6.09 135 CYS A C 1
ATOM 2366 O O . CYS A 1 135 ? -9.025 -18.921 -33.802 1.00 7.13 135 CYS A O 1
ATOM 2373 N N . ALA A 1 136 ? -9.283 -21.165 -33.864 1.00 6.04 136 ALA A N 1
ATOM 2374 C CA . ALA A 1 136 ? -7.879 -21.538 -33.911 1.00 6.73 136 ALA A CA 1
ATOM 2375 C C . ALA A 1 136 ? -7.622 -22.541 -35.040 1.00 6.76 136 ALA A C 1
ATOM 2376 O O . ALA A 1 136 ? -6.800 -23.453 -34.903 1.00 7.69 136 ALA A O 1
ATOM 2383 N N . THR A 1 137 ? -8.307 -22.344 -36.161 1.00 6.78 137 THR A N 1
ATOM 2384 C CA . THR A 1 137 ? -8.212 -23.246 -37.315 1.00 6.52 137 THR A CA 1
ATOM 2385 C C . THR A 1 137 ? -7.445 -22.604 -38.443 1.00 6.66 137 THR A C 1
ATOM 2386 O O . THR A 1 137 ? -7.778 -21.518 -38.900 1.00 7.40 137 THR A O 1
ATOM 2397 N N . ALA A 1 138 ? -6.445 -23.311 -38.970 1.00 7.30 138 ALA A N 1
ATOM 2398 C CA . ALA A 1 138 ? -5.685 -22.789 -40.098 1.00 8.23 138 ALA A CA 1
ATOM 2399 C C . ALA A 1 138 ? -6.612 -22.543 -41.276 1.00 8.38 138 ALA A C 1
ATOM 2400 O O . ALA A 1 138 ? -7.389 -23.435 -41.611 1.00 9.62 138 ALA A O 1
ATOM 2407 N N . PRO A 1 139 ? -6.477 -21.406 -41.972 1.00 8.86 139 PRO A N 1
ATOM 2408 C CA . PRO A 1 139 ? -5.641 -20.213 -41.653 1.00 8.73 139 PRO A CA 1
ATOM 2409 C C . PRO A 1 139 ? -6.316 -19.381 -40.567 1.00 7.15 139 PRO A C 1
ATOM 2410 O O . PRO A 1 139 ? -7.413 -18.849 -40.767 1.00 7.66 139 PRO A O 1
ATOM 2421 N N . VAL A 1 140 ? -5.662 -19.269 -39.434 1.00 7.24 140 VAL A N 1
ATOM 2422 C CA . VAL A 1 140 ? -6.276 -18.715 -38.237 1.00 6.61 140 VAL A CA 1
ATOM 2423 C C . VAL A 1 140 ? -6.724 -17.281 -38.487 1.00 6.67 140 VAL A C 1
ATOM 2424 O O . VAL A 1 140 ? -7.801 -16.863 -38.050 1.00 6.86 140 VAL A O 1
ATOM 2437 N N . GLY A 1 141 ? -5.898 -16.482 -39.171 1.00 6.76 141 GLY A N 1
ATOM 2438 C CA . GLY A 1 141 ? -6.272 -15.124 -39.432 1.00 6.88 141 GLY A CA 1
ATOM 2439 C C . GLY A 1 141 ? -7.528 -14.982 -40.255 1.00 6.55 141 GLY A C 1
ATOM 2440 O O . GLY A 1 141 ? -8.304 -14.039 -40.048 1.00 6.91 141 GLY A O 1
ATOM 2444 N N . MET A 1 142 ? -7.753 -15.868 -41.221 1.00 6.79 142 MET A N 1
ATOM 2445 C CA . MET A 1 142 ? -8.992 -15.839 -42.001 1.00 6.84 142 MET A CA 1
ATOM 2446 C C . MET A 1 142 ? -10.186 -16.095 -41.111 1.00 6.44 142 MET A C 1
ATOM 2447 O O . MET A 1 142 ? -11.226 -15.411 -41.227 1.00 6.79 142 MET A O 1
ATOM 2461 N N . HIS A 1 143 ? -10.108 -17.095 -40.254 1.00 6.15 143 HIS A N 1
ATOM 2462 C CA . HIS A 1 143 ? -11.223 -17.411 -39.385 1.00 6.19 143 HIS A CA 1
ATOM 2463 C C . HIS A 1 143 ? -11.559 -16.243 -38.457 1.00 6.08 143 HIS A C 1
ATOM 2464 O O . HIS A 1 143 ? -12.737 -15.904 -38.265 1.00 6.61 143 HIS A O 1
ATOM 2478 N N . ILE A 1 144 ? -10.546 -15.652 -37.833 1.00 6.01 144 ILE A N 1
ATOM 2479 C CA . ILE A 1 144 ? -10.777 -14.526 -36.923 1.00 6.08 144 ILE A CA 1
ATOM 2480 C C . ILE A 1 144 ? -11.308 -13.329 -37.708 1.00 6.34 144 ILE A C 1
ATOM 2481 O O . ILE A 1 144 ? -12.275 -12.688 -37.275 1.00 6.41 144 ILE A O 1
ATOM 2497 N N . ALA A 1 145 ? -10.728 -13.019 -38.880 1.00 6.26 145 ALA A N 1
ATOM 2498 C CA . ALA A 1 145 ? -11.199 -11.916 -39.706 1.00 6.26 145 ALA A CA 1
ATOM 2499 C C . ALA A 1 145 ? -12.651 -12.061 -40.135 1.00 5.99 145 ALA A C 1
ATOM 2500 O O . ALA A 1 145 ? -13.322 -11.076 -40.394 1.00 6.99 145 ALA A O 1
ATOM 2507 N N . ASN A 1 146 ? -13.132 -13.302 -40.238 1.00 6.11 146 ASN A N 1
ATOM 2508 C CA . ASN A 1 146 ? -14.497 -13.562 -40.632 1.00 6.28 146 ASN A CA 1
ATOM 2509 C C . ASN A 1 146 ? -15.485 -13.466 -39.473 1.00 6.51 146 ASN A C 1
ATOM 2510 O O . ASN A 1 146 ? -16.686 -13.589 -39.689 1.00 7.05 146 ASN A O 1
ATOM 2521 N N . GLY A 1 147 ? -15.006 -13.170 -38.262 1.00 6.39 147 GLY A N 1
ATOM 2522 C CA . GLY A 1 147 ? -15.863 -12.888 -37.135 1.00 6.52 147 GLY A CA 1
ATOM 2523 C C . GLY A 1 147 ? -15.806 -13.843 -35.965 1.00 5.84 147 GLY A C 1
ATOM 2524 O O . GLY A 1 147 ? -16.610 -13.717 -35.039 1.00 6.24 147 GLY A O 1
ATOM 2528 N N . MET A 1 148 ? -14.867 -14.802 -35.971 1.00 5.72 148 MET A N 1
ATOM 2529 C CA . MET A 1 148 ? -14.876 -15.873 -34.974 1.00 6.04 148 MET A CA 1
ATOM 2530 C C . MET A 1 148 ? -14.131 -15.492 -33.700 1.00 5.61 148 MET A C 1
ATOM 2531 O O . MET A 1 148 ? -13.006 -15.941 -33.427 1.00 5.96 148 MET A O 1
ATOM 2545 N N . TYR A 1 149 ? -14.810 -14.697 -32.862 1.00 5.67 149 TYR A N 1
ATOM 2546 C CA . TYR A 1 149 ? -14.281 -14.269 -31.582 1.00 5.55 149 TYR A CA 1
ATOM 2547 C C . TYR A 1 149 ? -15.429 -13.857 -30.676 1.00 5.49 149 TYR A C 1
ATOM 2548 O O . TYR A 1 149 ? -16.483 -13.445 -31.155 1.00 6.14 149 TYR A O 1
ATOM 2566 N N . GLY A 1 150 ? -15.166 -13.902 -29.378 1.00 5.85 150 GLY A N 1
ATOM 2567 C CA . GLY A 1 150 ? -16.115 -13.457 -28.358 1.00 5.65 150 GLY A CA 1
ATOM 2568 C C . GLY A 1 150 ? -15.399 -13.314 -27.015 1.00 5.28 150 GLY A C 1
ATOM 2569 O O . GLY A 1 150 ? -14.171 -13.331 -26.979 1.00 5.88 150 GLY A O 1
ATOM 2573 N N . LEU A 1 151 ? -16.177 -13.162 -25.957 1.00 5.52 151 LEU A N 1
ATOM 2574 C CA . LEU A 1 151 ? -15.646 -13.040 -24.604 1.00 5.74 151 LEU A CA 1
ATOM 2575 C C . LEU A 1 151 ? -16.199 -14.110 -23.681 1.00 5.60 151 LEU A C 1
ATOM 2576 O O . LEU A 1 151 ? -17.374 -14.504 -23.731 1.00 6.16 151 LEU A O 1
ATOM 2592 N N . ILE A 1 152 ? -15.307 -14.532 -22.774 1.00 5.62 152 ILE A N 1
ATOM 2593 C CA . ILE A 1 152 ? -15.648 -15.335 -21.602 1.00 6.01 152 ILE A CA 1
ATOM 2594 C C . ILE A 1 152 ? -15.223 -14.560 -20.364 1.00 5.93 152 ILE A C 1
ATOM 2595 O O . ILE A 1 152 ? -14.067 -14.118 -20.246 1.00 6.37 152 ILE A O 1
ATOM 2611 N N . LEU A 1 153 ? -16.145 -14.387 -19.421 1.00 5.94 153 LEU A N 1
ATOM 2612 C CA . LEU A 1 153 ? -15.860 -13.833 -18.120 1.00 6.21 153 LEU A CA 1
ATOM 2613 C C . LEU A 1 153 ? -15.730 -14.950 -17.106 1.00 6.06 153 LEU A C 1
ATOM 2614 O O . LEU A 1 153 ? -16.652 -15.765 -16.955 1.00 6.73 153 LEU A O 1
ATOM 2630 N N . VAL A 1 154 ? -14.619 -14.965 -16.378 1.00 6.49 154 VAL A N 1
ATOM 2631 C CA . VAL A 1 154 ? -14.383 -15.834 -15.239 1.00 6.50 154 VAL A CA 1
ATOM 2632 C C . VAL A 1 154 ? -14.452 -14.912 -14.022 1.00 6.84 154 VAL A C 1
ATOM 2633 O O . VAL A 1 154 ? -13.547 -14.079 -13.774 1.00 7.50 154 VAL A O 1
ATOM 2646 N N . GLU A 1 155 ? -15.543 -14.972 -13.265 1.00 7.04 155 GLU A N 1
ATOM 2647 C CA . GLU A 1 155 ? -15.739 -14.071 -12.130 1.00 7.74 155 GLU A CA 1
ATOM 2648 C C . GLU A 1 155 ? -14.778 -14.432 -10.988 1.00 7.38 155 GLU A C 1
ATOM 2649 O O . GLU A 1 155 ? -14.473 -15.595 -10.768 1.00 8.40 155 GLU A O 1
ATOM 2661 N N . PRO A 1 156 ? -14.399 -13.444 -10.177 1.00 8.45 156 PRO A N 1
ATOM 2662 C CA . PRO A 1 156 ? -13.793 -13.780 -8.900 1.00 9.79 156 PRO A CA 1
ATOM 2663 C C . PRO A 1 156 ? -14.815 -14.501 -8.021 1.00 9.04 156 PRO A C 1
ATOM 2664 O O . PRO A 1 156 ? -16.016 -14.388 -8.249 1.00 9.31 156 PRO A O 1
ATOM 2675 N N . PRO A 1 157 ? -14.346 -15.217 -6.986 1.00 10.44 157 PRO A N 1
ATOM 2676 C CA . PRO A 1 157 ? -15.273 -16.051 -6.203 1.00 11.03 157 PRO A CA 1
ATOM 2677 C C . PRO A 1 157 ? -16.396 -15.260 -5.533 1.00 11.09 157 PRO A C 1
ATOM 2678 O O . PRO A 1 157 ? -17.492 -15.785 -5.365 1.00 13.21 157 PRO A O 1
ATOM 2689 N N . GLU A 1 158 ? -16.126 -14.021 -5.163 1.00 12.01 158 GLU A N 1
ATOM 2690 C CA . GLU A 1 158 ? -17.113 -13.175 -4.522 1.00 13.29 158 GLU A CA 1
ATOM 2691 C C . GLU A 1 158 ? -17.998 -12.403 -5.485 1.00 12.27 158 GLU A C 1
ATOM 2692 O O . GLU A 1 158 ? -18.895 -11.689 -5.041 1.00 14.24 158 GLU A O 1
ATOM 2704 N N . GLY A 1 159 ? -17.748 -12.507 -6.784 1.00 10.27 159 GLY A N 1
ATOM 2705 C CA . GLY A 1 159 ? -18.467 -11.775 -7.785 1.00 10.32 159 GLY A CA 1
ATOM 2706 C C . GLY A 1 159 ? -17.887 -10.386 -7.969 1.00 10.11 159 GLY A C 1
ATOM 2707 O O . GLY A 1 159 ? -17.201 -9.846 -7.107 1.00 12.59 159 GLY A O 1
ATOM 2711 N N . LEU A 1 160 ? -18.218 -9.771 -9.083 1.00 11.46 160 LEU A N 1
ATOM 2712 C CA . LEU A 1 160 ? -17.867 -8.370 -9.295 1.00 11.35 160 LEU A CA 1
ATOM 2713 C C . LEU A 1 160 ? -18.814 -7.454 -8.517 1.00 11.48 160 LEU A C 1
ATOM 2714 O O . LEU A 1 160 ? -19.958 -7.834 -8.247 1.00 12.09 160 LEU A O 1
ATOM 2730 N N . PRO A 1 161 ? -18.391 -6.231 -8.199 1.00 11.32 161 PRO A N 1
ATOM 2731 C CA . PRO A 1 161 ? -19.315 -5.299 -7.553 1.00 12.84 161 PRO A CA 1
ATOM 2732 C C . PRO A 1 161 ? -20.557 -5.077 -8.386 1.00 12.16 161 PRO A C 1
ATOM 2733 O O . PRO A 1 161 ? -20.487 -5.038 -9.618 1.00 12.61 161 PRO A O 1
ATOM 2744 N N . LYS A 1 162 ? -21.675 -4.855 -7.737 1.00 13.17 162 LYS A N 1
ATOM 2745 C CA A LYS A 1 162 ? -22.896 -4.649 -8.487 0.70 14.92 162 LYS A CA 1
ATOM 2746 C CA B LYS A 1 162 ? -22.975 -4.540 -8.348 0.30 13.10 162 LYS A CA 1
ATOM 2747 C C . LYS A 1 162 ? -22.901 -3.288 -9.166 1.00 12.66 162 LYS A C 1
ATOM 2748 O O . LYS A 1 162 ? -22.376 -2.307 -8.669 1.00 15.06 162 LYS A O 1
ATOM 2784 N N . VAL A 1 163 ? -23.487 -3.284 -10.361 1.00 11.95 163 VAL A N 1
ATOM 2785 C CA . VAL A 1 163 ? -23.652 -2.082 -11.166 1.00 11.05 163 VAL A CA 1
ATOM 2786 C C . VAL A 1 163 ? -25.070 -2.067 -11.710 1.00 10.22 163 VAL A C 1
ATOM 2787 O O . VAL A 1 163 ? -25.769 -3.078 -11.682 1.00 12.18 163 VAL A O 1
ATOM 2800 N N . ASP A 1 164 ? -25.486 -0.952 -12.285 1.00 9.90 164 ASP A N 1
ATOM 2801 C CA . ASP A 1 164 ? -26.855 -0.869 -12.838 1.00 9.83 164 ASP A CA 1
ATOM 2802 C C . ASP A 1 164 ? -27.010 -1.556 -14.185 1.00 9.05 164 ASP A C 1
ATOM 2803 O O . ASP A 1 164 ? -28.071 -2.084 -14.489 1.00 11.44 164 ASP A O 1
ATOM 2812 N N . HIS A 1 165 ? -25.961 -1.540 -15.004 1.00 8.77 165 HIS A N 1
ATOM 2813 C CA . HIS A 1 165 ? -26.014 -2.153 -16.335 1.00 8.60 165 HIS A CA 1
ATOM 2814 C C . HIS A 1 165 ? -24.679 -2.800 -16.659 1.00 8.23 165 HIS A C 1
ATOM 2815 O O . HIS A 1 165 ? -23.642 -2.251 -16.322 1.00 9.17 165 HIS A O 1
ATOM 2830 N N . GLU A 1 166 ? -24.725 -3.917 -17.366 1.00 8.03 166 GLU A N 1
ATOM 2831 C CA . GLU A 1 166 ? -23.567 -4.565 -17.943 1.00 7.35 166 GLU A CA 1
ATOM 2832 C C . GLU A 1 166 ? -23.796 -4.772 -19.442 1.00 7.13 166 GLU A C 1
ATOM 2833 O O . GLU A 1 166 ? -24.825 -5.306 -19.843 1.00 8.50 166 GLU A O 1
ATOM 2845 N N . TYR A 1 167 ? -22.806 -4.374 -20.239 1.00 6.64 167 TYR A N 1
ATOM 2846 C CA . TYR A 1 167 ? -22.875 -4.486 -21.681 1.00 6.42 167 TYR A CA 1
ATOM 2847 C C . TYR A 1 167 ? -21.607 -5.158 -22.242 1.00 6.32 167 TYR A C 1
ATOM 2848 O O . TYR A 1 167 ? -20.579 -5.243 -21.567 1.00 6.93 167 TYR A O 1
ATOM 2866 N N . TYR A 1 168 ? -21.723 -5.598 -23.489 1.00 6.26 168 TYR A N 1
ATOM 2867 C CA . TYR A 1 168 ? -20.730 -6.418 -24.207 1.00 6.10 168 TYR A CA 1
ATOM 2868 C C . TYR A 1 168 ? -20.445 -5.758 -25.546 1.00 5.72 168 TYR A C 1
ATOM 2869 O O . TYR A 1 168 ? -21.329 -5.684 -26.405 1.00 6.61 168 TYR A O 1
ATOM 2887 N N . VAL A 1 169 ? -19.220 -5.268 -25.695 1.00 5.90 169 VAL A N 1
ATOM 2888 C CA . VAL A 1 169 ? -18.781 -4.513 -26.880 1.00 6.27 169 VAL A CA 1
ATOM 2889 C C . VAL A 1 169 ? -17.451 -5.102 -27.340 1.00 6.23 169 VAL A C 1
ATOM 2890 O O . VAL A 1 169 ? -16.530 -5.243 -26.515 1.00 7.59 169 VAL A O 1
ATOM 2903 N N . MET A 1 170 ? -17.332 -5.414 -28.626 1.00 5.89 170 MET A N 1
ATOM 2904 C CA . MET A 1 170 ? -16.085 -6.011 -29.121 1.00 5.64 170 MET A CA 1
ATOM 2905 C C . MET A 1 170 ? -15.726 -5.421 -30.464 1.00 5.37 170 MET A C 1
ATOM 2906 O O . MET A 1 170 ? -16.507 -5.450 -31.427 1.00 6.09 170 MET A O 1
ATOM 2920 N N . GLN A 1 171 ? -14.505 -4.886 -30.525 1.00 5.34 171 GLN A N 1
ATOM 2921 C CA . GLN A 1 171 ? -13.946 -4.321 -31.752 1.00 5.10 171 GLN A CA 1
ATOM 2922 C C . GLN A 1 171 ? -13.414 -5.453 -32.635 1.00 5.13 171 GLN A C 1
ATOM 2923 O O . GLN A 1 171 ? -12.846 -6.423 -32.152 1.00 5.94 171 GLN A O 1
ATOM 2937 N N . GLY A 1 172 ? -13.517 -5.244 -33.944 1.00 5.25 172 GLY A N 1
ATOM 2938 C CA . GLY A 1 172 ? -12.820 -6.060 -34.921 1.00 5.67 172 GLY A CA 1
ATOM 2939 C C . GLY A 1 172 ? -12.454 -5.251 -36.143 1.00 5.25 172 GLY A C 1
ATOM 2940 O O . GLY A 1 172 ? -13.107 -4.272 -36.486 1.00 6.06 172 GLY A O 1
ATOM 2944 N N . ASP A 1 173 ? -11.406 -5.720 -36.828 1.00 5.31 173 ASP A N 1
ATOM 2945 C CA . ASP A 1 173 ? -10.995 -5.215 -38.120 1.00 5.33 173 ASP A CA 1
ATOM 2946 C C . ASP A 1 173 ? -11.391 -6.221 -39.203 1.00 5.27 173 ASP A C 1
ATOM 2947 O O . ASP A 1 173 ? -11.248 -7.431 -39.029 1.00 5.63 173 ASP A O 1
ATOM 2956 N N . PHE A 1 174 ? -11.923 -5.688 -40.304 1.00 5.39 174 PHE A N 1
ATOM 2957 C CA . PHE A 1 174 ? -12.496 -6.475 -41.391 1.00 5.58 174 PHE A CA 1
ATOM 2958 C C . PHE A 1 174 ? -11.910 -6.068 -42.735 1.00 5.56 174 PHE A C 1
ATOM 2959 O O . PHE A 1 174 ? -11.562 -4.898 -42.952 1.00 5.95 174 PHE A O 1
ATOM 2976 N N . TYR A 1 175 ? -11.864 -7.047 -43.634 1.00 5.70 175 TYR A N 1
ATOM 2977 C CA . TYR A 1 175 ? -11.118 -6.949 -44.870 1.00 6.01 175 TYR A CA 1
ATOM 2978 C C . TYR A 1 175 ? -11.996 -7.413 -46.025 1.00 6.11 175 TYR A C 1
ATOM 2979 O O . TYR A 1 175 ? -12.134 -8.610 -46.267 1.00 7.40 175 TYR A O 1
ATOM 2997 N N . THR A 1 176 ? -12.563 -6.467 -46.750 1.00 7.36 176 THR A N 1
ATOM 2998 C CA . THR A 1 176 ? -13.402 -6.743 -47.904 1.00 7.27 176 THR A CA 1
ATOM 2999 C C . THR A 1 176 ? -12.648 -6.464 -49.167 1.00 7.32 176 THR A C 1
ATOM 3000 O O . THR A 1 176 ? -11.820 -5.555 -49.234 1.00 8.03 176 THR A O 1
ATOM 3011 N N . ALA A 1 177 ? -12.988 -7.175 -50.254 1.00 7.82 177 ALA A N 1
ATOM 3012 C CA . ALA A 1 177 ? -12.367 -6.894 -51.545 1.00 8.87 177 ALA A CA 1
ATOM 3013 C C . ALA A 1 177 ? -12.723 -5.489 -52.006 1.00 9.10 177 ALA A C 1
ATOM 3014 O O . ALA A 1 177 ? -11.861 -4.764 -52.519 1.00 10.63 177 ALA A O 1
ATOM 3021 N N . GLY A 1 178 ? -13.972 -5.105 -51.838 1.00 8.79 178 GLY A N 1
ATOM 3022 C CA . GLY A 1 178 ? -14.411 -3.775 -52.198 1.00 9.83 178 GLY A CA 1
ATOM 3023 C C . GLY A 1 178 ? -14.043 -2.725 -51.175 1.00 8.08 178 GLY A C 1
ATOM 3024 O O . GLY A 1 178 ? -13.688 -3.037 -50.037 1.00 9.31 178 GLY A O 1
ATOM 3028 N N . LYS A 1 179 ? -14.150 -1.488 -51.575 1.00 8.41 179 LYS A N 1
ATOM 3029 C CA A LYS A 1 179 ? -13.899 -0.383 -50.658 0.70 7.80 179 LYS A CA 1
ATOM 3030 C CA B LYS A 1 179 ? -13.927 -0.340 -50.709 0.30 8.26 179 LYS A CA 1
ATOM 3031 C C . LYS A 1 179 ? -15.033 -0.213 -49.665 1.00 7.45 179 LYS A C 1
ATOM 3032 O O . LYS A 1 179 ? -16.160 -0.739 -49.830 1.00 7.96 179 LYS A O 1
ATOM 3068 N N . TYR A 1 180 ? -14.753 0.591 -48.640 1.00 7.24 180 TYR A N 1
ATOM 3069 C CA . TYR A 1 180 ? -15.736 0.977 -47.664 1.00 6.89 180 TYR A CA 1
ATOM 3070 C C . TYR A 1 180 ? -17.012 1.469 -48.341 1.00 6.81 180 TYR A C 1
ATOM 3071 O O . TYR A 1 180 ? -16.989 2.371 -49.193 1.00 7.33 180 TYR A O 1
ATOM 3089 N N . ARG A 1 181 ? -18.139 0.881 -47.929 1.00 7.08 181 ARG A N 1
ATOM 3090 C CA . ARG A 1 181 ? -19.497 1.193 -48.381 1.00 7.14 181 ARG A CA 1
ATOM 3091 C C . ARG A 1 181 ? -19.786 0.840 -49.837 1.00 7.63 181 ARG A C 1
ATOM 3092 O O . ARG A 1 181 ? -20.887 1.147 -50.332 1.00 8.73 181 ARG A O 1
ATOM 3113 N N . GLU A 1 182 ? -18.886 0.125 -50.503 1.00 7.59 182 GLU A N 1
ATOM 3114 C CA A GLU A 1 182 ? -19.208 -0.423 -51.826 0.70 7.82 182 GLU A CA 1
ATOM 3115 C CA B GLU A 1 182 ? -19.177 -0.435 -51.812 0.30 7.94 182 GLU A CA 1
ATOM 3116 C C . GLU A 1 182 ? -20.195 -1.559 -51.623 1.00 8.09 182 GLU A C 1
ATOM 3117 O O . GLU A 1 182 ? -19.968 -2.498 -50.865 1.00 8.44 182 GLU A O 1
ATOM 3139 N N . LYS A 1 183 ? -21.327 -1.467 -52.320 1.00 8.52 183 LYS A N 1
ATOM 3140 C CA . LYS A 1 183 ? -22.454 -2.383 -52.101 1.00 8.64 183 LYS A CA 1
ATOM 3141 C C . LYS A 1 183 ? -22.215 -3.770 -52.696 1.00 8.47 183 LYS A C 1
ATOM 3142 O O . LYS A 1 183 ? -21.389 -3.947 -53.582 1.00 11.06 183 LYS A O 1
ATOM 3161 N N . GLY A 1 184 ? -23.006 -4.703 -52.207 1.00 9.31 184 GLY A N 1
ATOM 3162 C CA . GLY A 1 184 ? -23.001 -6.087 -52.678 1.00 9.34 184 GLY A CA 1
ATOM 3163 C C . GLY A 1 184 ? -22.402 -7.015 -51.677 1.00 8.15 184 GLY A C 1
ATOM 3164 O O . GLY A 1 184 ? -22.028 -6.634 -50.566 1.00 9.46 184 GLY A O 1
ATOM 3168 N N . LEU A 1 185 ? -22.353 -8.299 -52.045 1.00 8.81 185 LEU A N 1
ATOM 3169 C CA . LEU A 1 185 ? -21.693 -9.324 -51.237 1.00 8.82 185 LEU A CA 1
ATOM 3170 C C . LEU A 1 185 ? -20.203 -9.189 -51.417 1.00 8.48 185 LEU A C 1
ATOM 3171 O O . LEU A 1 185 ? -19.671 -9.379 -52.493 1.00 9.79 185 LEU A O 1
ATOM 3187 N N . GLN A 1 186 ? -19.513 -8.854 -50.340 1.00 8.12 186 GLN A N 1
ATOM 3188 C CA . GLN A 1 186 ? -18.101 -8.590 -50.369 1.00 7.80 186 GLN A CA 1
ATOM 3189 C C . GLN A 1 186 ? -17.288 -9.785 -49.887 1.00 8.59 186 GLN A C 1
ATOM 3190 O O . GLN A 1 186 ? -17.421 -10.203 -48.743 1.00 9.34 186 GLN A O 1
ATOM 3204 N N . PRO A 1 187 ? -16.402 -10.332 -50.750 1.00 8.60 187 PRO A N 1
ATOM 3205 C CA . PRO A 1 187 ? -15.485 -11.367 -50.309 1.00 8.70 187 PRO A CA 1
ATOM 3206 C C . PRO A 1 187 ? -14.480 -10.867 -49.279 1.00 7.92 187 PRO A C 1
ATOM 3207 O O . PRO A 1 187 ? -14.103 -9.696 -49.262 1.00 8.30 187 PRO A O 1
ATOM 3218 N N . PHE A 1 188 ? -13.991 -11.793 -48.470 1.00 7.53 188 PHE A N 1
ATOM 3219 C CA . PHE A 1 188 ? -12.779 -11.576 -47.683 1.00 7.61 188 PHE A CA 1
ATOM 3220 C C . PHE A 1 188 ? -11.611 -11.272 -48.595 1.00 7.79 188 PHE A C 1
ATOM 3221 O O . PHE A 1 188 ? -11.435 -11.933 -49.626 1.00 9.16 188 PHE A O 1
ATOM 3238 N N . ASP A 1 189 ? -10.750 -10.342 -48.181 1.00 7.60 189 ASP A N 1
ATOM 3239 C CA . ASP A 1 189 ? -9.562 -9.946 -48.944 1.00 7.85 189 ASP A CA 1
ATOM 3240 C C . ASP A 1 189 ? -8.290 -10.268 -48.162 1.00 7.24 189 ASP A C 1
ATOM 3241 O O . ASP A 1 189 ? -7.895 -9.560 -47.246 1.00 7.56 189 ASP A O 1
ATOM 3250 N N . MET A 1 190 ? -7.642 -11.372 -48.549 1.00 8.20 190 MET A N 1
ATOM 3251 C CA . MET A 1 190 ? -6.432 -11.842 -47.906 1.00 8.48 190 MET A CA 1
ATOM 3252 C C . MET A 1 190 ? -5.294 -10.847 -47.996 1.00 7.91 190 MET A C 1
ATOM 3253 O O . MET A 1 190 ? -4.514 -10.722 -47.063 1.00 8.58 190 MET A O 1
ATOM 3267 N N . GLU A 1 191 ? -5.145 -10.169 -49.148 1.00 8.90 191 GLU A N 1
ATOM 3268 C CA A GLU A 1 191 ? -4.034 -9.246 -49.288 0.50 9.70 191 GLU A CA 1
ATOM 3269 C CA B GLU A 1 191 ? -4.042 -9.242 -49.298 0.50 9.68 191 GLU A CA 1
ATOM 3270 C C . GLU A 1 191 ? -4.163 -8.084 -48.318 1.00 8.07 191 GLU A C 1
ATOM 3271 O O . GLU A 1 191 ? -3.174 -7.685 -47.702 1.00 8.69 191 GLU A O 1
ATOM 3293 N N . LYS A 1 192 ? -5.357 -7.502 -48.205 1.00 7.25 192 LYS A N 1
ATOM 3294 C CA . LYS A 1 192 ? -5.568 -6.430 -47.261 1.00 6.76 192 LYS A CA 1
ATOM 3295 C C . LYS A 1 192 ? -5.320 -6.917 -45.826 1.00 6.02 192 LYS A C 1
ATOM 3296 O O . LYS A 1 192 ? -4.749 -6.189 -45.010 1.00 6.55 192 LYS A O 1
ATOM 3315 N N . ALA A 1 193 ? -5.733 -8.136 -45.519 1.00 6.08 193 ALA A N 1
ATOM 3316 C CA . ALA A 1 193 ? -5.586 -8.701 -44.181 1.00 6.29 193 ALA A CA 1
ATOM 3317 C C . ALA A 1 193 ? -4.110 -8.851 -43.811 1.00 6.10 193 ALA A C 1
ATOM 3318 O O . ALA A 1 193 ? -3.701 -8.480 -42.717 1.00 6.42 193 ALA A O 1
ATOM 3325 N N . ILE A 1 194 ? -3.313 -9.425 -44.708 1.00 6.59 194 ILE A N 1
ATOM 3326 C CA . ILE A 1 194 ? -1.878 -9.611 -44.438 1.00 7.10 194 ILE A CA 1
ATOM 3327 C C . ILE A 1 194 ? -1.211 -8.260 -44.207 1.00 6.96 194 ILE A C 1
ATOM 3328 O O . ILE A 1 194 ? -0.316 -8.134 -43.353 1.00 7.72 194 ILE A O 1
ATOM 3344 N N . ASP A 1 195 ? -1.628 -7.250 -44.983 1.00 7.09 195 ASP A N 1
ATOM 3345 C CA A ASP A 1 195 ? -1.056 -5.918 -44.865 0.80 7.90 195 ASP A CA 1
ATOM 3346 C CA B ASP A 1 195 ? -1.066 -5.925 -44.908 0.20 7.93 195 ASP A CA 1
ATOM 3347 C C . ASP A 1 195 ? -1.638 -5.125 -43.696 1.00 7.64 195 ASP A C 1
ATOM 3348 O O . ASP A 1 195 ? -1.212 -3.991 -43.446 1.00 9.61 195 ASP A O 1
ATOM 3364 N N . GLU A 1 196 ? -2.620 -5.667 -42.989 1.00 6.59 196 GLU A N 1
ATOM 3365 C CA . GLU A 1 196 ? -3.245 -4.976 -41.866 1.00 7.07 196 GLU A CA 1
ATOM 3366 C C . GLU A 1 196 ? -3.887 -3.663 -42.318 1.00 6.83 196 GLU A C 1
ATOM 3367 O O . GLU A 1 196 ? -3.785 -2.640 -41.633 1.00 8.28 196 GLU A O 1
ATOM 3379 N N . ARG A 1 197 ? -4.593 -3.718 -43.458 1.00 6.37 197 ARG A N 1
ATOM 3380 C CA . ARG A 1 197 ? -5.235 -2.549 -44.067 1.00 6.85 197 ARG A CA 1
ATOM 3381 C C . ARG A 1 197 ? -6.744 -2.791 -44.142 1.00 6.32 197 ARG A C 1
ATOM 3382 O O . ARG A 1 197 ? -7.292 -3.097 -45.206 1.00 6.57 197 ARG A O 1
ATOM 3421 N N . PRO A 1 198 ? -7.463 -2.684 -43.017 1.00 6.41 198 PRO A N 1
ATOM 3422 C CA . PRO A 1 198 ? -8.884 -3.042 -43.042 1.00 6.45 198 PRO A CA 1
ATOM 3423 C C . PRO A 1 198 ? -9.704 -2.027 -43.779 1.00 5.87 198 PRO A C 1
ATOM 3424 O O . PRO A 1 198 ? -9.456 -0.814 -43.770 1.00 6.92 198 PRO A O 1
ATOM 3435 N N . SER A 1 199 ? -10.783 -2.531 -44.391 1.00 6.00 199 SER A N 1
ATOM 3436 C CA A SER A 1 199 ? -11.788 -1.664 -44.975 0.80 6.06 199 SER A CA 1
ATOM 3437 C CA B SER A 1 199 ? -11.780 -1.693 -45.009 0.20 6.50 199 SER A CA 1
ATOM 3438 C C . SER A 1 199 ? -12.817 -1.179 -43.982 1.00 5.71 199 SER A C 1
ATOM 3439 O O . SER A 1 199 ? -13.338 -0.064 -44.159 1.00 6.50 199 SER A O 1
ATOM 3453 N N . TYR A 1 200 ? -13.112 -1.961 -42.948 1.00 5.71 200 TYR A N 1
ATOM 3454 C CA . TYR A 1 200 ? -14.036 -1.604 -41.887 1.00 5.44 200 TYR A CA 1
ATOM 3455 C C . TYR A 1 200 ? -13.359 -1.895 -40.552 1.00 5.31 200 TYR A C 1
ATOM 3456 O O . TYR A 1 200 ? -12.642 -2.886 -40.429 1.00 5.79 200 TYR A O 1
ATOM 3474 N N . VAL A 1 201 ? -13.629 -1.071 -39.546 1.00 5.21 201 VAL A N 1
ATOM 3475 C CA . VAL A 1 201 ? -13.226 -1.313 -38.155 1.00 5.41 201 VAL A CA 1
ATOM 3476 C C . VAL A 1 201 ? -14.486 -1.063 -37.348 1.00 5.29 201 VAL A C 1
ATOM 3477 O O . VAL A 1 201 ? -15.032 0.044 -37.411 1.00 5.88 201 VAL A O 1
ATOM 3490 N N . LEU A 1 202 ? -14.984 -2.092 -36.674 1.00 5.48 202 LEU A N 1
ATOM 3491 C CA . LEU A 1 202 ? -16.356 -2.095 -36.194 1.00 5.57 202 LEU A CA 1
ATOM 3492 C C . LEU A 1 202 ? -16.452 -2.521 -34.765 1.00 5.36 202 LEU A C 1
ATOM 3493 O O . LEU A 1 202 ? -15.625 -3.285 -34.275 1.00 7.08 202 LEU A O 1
ATOM 3509 N N . PHE A 1 203 ? -17.515 -2.086 -34.100 1.00 5.60 203 PHE A N 1
ATOM 3510 C CA . PHE A 1 203 ? -17.963 -2.711 -32.869 1.00 5.64 203 PHE A CA 1
ATOM 3511 C C . PHE A 1 203 ? -19.141 -3.592 -33.186 1.00 5.92 203 PHE A C 1
ATOM 3512 O O . PHE A 1 203 ? -20.087 -3.199 -33.859 1.00 7.00 203 PHE A O 1
ATOM 3529 N N . ASN A 1 204 ? -19.067 -4.837 -32.705 1.00 5.93 204 ASN A N 1
ATOM 3530 C CA . ASN A 1 204 ? -20.204 -5.754 -32.783 1.00 6.77 204 ASN A CA 1
ATOM 3531 C C . ASN A 1 204 ? -20.670 -5.999 -34.233 1.00 6.59 204 ASN A C 1
ATOM 3532 O O . ASN A 1 204 ? -21.847 -6.120 -34.510 1.00 7.45 204 ASN A O 1
ATOM 3543 N N . GLY A 1 205 ? -19.681 -6.149 -35.117 1.00 6.71 205 GLY A N 1
ATOM 3544 C CA . GLY A 1 205 ? -19.908 -6.814 -36.372 1.00 7.30 205 GLY A CA 1
ATOM 3545 C C . GLY A 1 205 ? -20.542 -6.030 -37.499 1.00 6.50 205 GLY A C 1
ATOM 3546 O O . GLY A 1 205 ? -20.747 -6.612 -38.568 1.00 7.61 205 GLY A O 1
ATOM 3550 N N . ALA A 1 206 ? -20.868 -4.747 -37.318 1.00 6.46 206 ALA A N 1
ATOM 3551 C CA . ALA A 1 206 ? -21.527 -4.009 -38.377 1.00 6.58 206 ALA A CA 1
ATOM 3552 C C . ALA A 1 206 ? -21.393 -2.520 -38.116 1.00 6.36 206 ALA A C 1
ATOM 3553 O O . ALA A 1 206 ? -21.349 -2.067 -36.964 1.00 6.50 206 ALA A O 1
ATOM 3560 N N . GLU A 1 207 ? -21.413 -1.721 -39.194 1.00 6.35 207 GLU A N 1
ATOM 3561 C CA . GLU A 1 207 ? -21.588 -0.297 -39.004 1.00 6.48 207 GLU A CA 1
ATOM 3562 C C . GLU A 1 207 ? -22.929 -0.059 -38.340 1.00 6.68 207 GLU A C 1
ATOM 3563 O O . GLU A 1 207 ? -23.933 -0.711 -38.675 1.00 7.66 207 GLU A O 1
ATOM 3575 N N . GLY A 1 208 ? -22.969 0.878 -37.407 1.00 6.95 208 GLY A N 1
ATOM 3576 C CA . GLY A 1 208 ? -24.217 1.220 -36.764 1.00 7.58 208 GLY A CA 1
ATOM 3577 C C . GLY A 1 208 ? -24.727 0.206 -35.771 1.00 7.09 208 GLY A C 1
ATOM 3578 O O . GLY A 1 208 ? -25.835 0.380 -35.258 1.00 8.12 208 GLY A O 1
ATOM 3582 N N . ALA A 1 209 ? -23.970 -0.842 -35.458 1.00 6.64 209 ALA A N 1
ATOM 3583 C CA . ALA A 1 209 ? -24.459 -1.879 -34.558 1.00 6.93 209 ALA A CA 1
ATOM 3584 C C . ALA A 1 209 ? -24.853 -1.345 -33.207 1.00 6.73 209 ALA A C 1
ATOM 3585 O O . ALA A 1 209 ? -25.733 -1.921 -32.565 1.00 7.79 209 ALA A O 1
ATOM 3592 N N . LEU A 1 210 ? -24.211 -0.262 -32.760 1.00 6.56 210 LEU A N 1
ATOM 3593 C CA . LEU A 1 210 ? -24.446 0.315 -31.450 1.00 6.60 210 LEU A CA 1
ATOM 3594 C C . LEU A 1 210 ? -24.687 1.808 -31.534 1.00 6.50 210 LEU A C 1
ATOM 3595 O O . LEU A 1 210 ? -24.449 2.528 -30.563 1.00 7.37 210 LEU A O 1
ATOM 3611 N N . THR A 1 211 ? -25.201 2.306 -32.658 1.00 7.29 211 THR A N 1
ATOM 3612 C CA . THR A 1 211 ? -25.520 3.719 -32.798 1.00 7.46 211 THR A CA 1
ATOM 3613 C C . THR A 1 211 ? -27.018 3.910 -32.944 1.00 7.50 211 THR A C 1
ATOM 3614 O O . THR A 1 211 ? -27.745 2.968 -33.260 1.00 8.11 211 THR A O 1
ATOM 3625 N N . GLY A 1 212 ? -27.479 5.138 -32.752 1.00 8.32 212 GLY A N 1
ATOM 3626 C CA . GLY A 1 212 ? -28.853 5.483 -33.063 1.00 9.09 212 GLY A CA 1
ATOM 3627 C C . GLY A 1 212 ? -29.817 4.631 -32.237 1.00 8.85 212 GLY A C 1
ATOM 3628 O O . GLY A 1 212 ? -29.709 4.565 -31.006 1.00 9.52 212 GLY A O 1
ATOM 3632 N N . ASP A 1 213 ? -30.762 3.994 -32.927 1.00 9.19 213 ASP A N 1
ATOM 3633 C CA . ASP A 1 213 ? -31.757 3.212 -32.251 1.00 10.54 213 ASP A CA 1
ATOM 3634 C C . ASP A 1 213 ? -31.216 1.904 -31.678 1.00 10.29 213 ASP A C 1
ATOM 3635 O O . ASP A 1 213 ? -31.947 1.202 -30.976 1.00 13.22 213 ASP A O 1
ATOM 3644 N N . LYS A 1 214 ? -29.928 1.617 -31.889 1.00 8.81 214 LYS A N 1
ATOM 3645 C CA . LYS A 1 214 ? -29.255 0.440 -31.334 1.00 9.25 214 LYS A CA 1
ATOM 3646 C C . LYS A 1 214 ? -28.260 0.843 -30.238 1.00 8.64 214 LYS A C 1
ATOM 3647 O O . LYS A 1 214 ? -27.502 0.008 -29.777 1.00 9.36 214 LYS A O 1
ATOM 3666 N N . ALA A 1 215 ? -28.267 2.091 -29.789 1.00 8.28 215 ALA A N 1
ATOM 3667 C CA . ALA A 1 215 ? -27.399 2.539 -28.722 1.00 8.54 215 ALA A CA 1
ATOM 3668 C C . ALA A 1 215 ? -27.632 1.751 -27.439 1.00 8.46 215 ALA A C 1
ATOM 3669 O O . ALA A 1 215 ? -28.713 1.250 -27.157 1.00 10.31 215 ALA A O 1
ATOM 3676 N N . LEU A 1 216 ? -26.596 1.701 -26.609 1.00 7.85 216 LEU A N 1
ATOM 3677 C CA . LEU A 1 216 ? -26.709 1.257 -25.232 1.00 8.08 216 LEU A CA 1
ATOM 3678 C C . LEU A 1 216 ? -27.360 2.368 -24.399 1.00 8.09 216 LEU A C 1
ATOM 3679 O O . LEU A 1 216 ? -27.229 3.540 -24.748 1.00 9.60 216 LEU A O 1
ATOM 3695 N N . HIS A 1 217 ? -28.061 2.010 -23.322 1.00 8.86 217 HIS A N 1
ATOM 3696 C CA . HIS A 1 217 ? -28.781 2.987 -22.504 1.00 8.83 217 HIS A CA 1
ATOM 3697 C C . HIS A 1 217 ? -28.446 2.925 -21.031 1.00 8.60 217 HIS A C 1
ATOM 3698 O O . HIS A 1 217 ? -28.226 1.851 -20.450 1.00 10.16 217 HIS A O 1
ATOM 3713 N N . ALA A 1 218 ? -28.514 4.087 -20.399 1.00 8.47 218 ALA A N 1
ATOM 3714 C CA . ALA A 1 218 ? -28.528 4.208 -18.960 1.00 8.54 218 ALA A CA 1
ATOM 3715 C C . ALA A 1 218 ? -29.072 5.567 -18.584 1.00 8.31 218 ALA A C 1
ATOM 3716 O O . ALA A 1 218 ? -29.359 6.388 -19.452 1.00 9.55 218 ALA A O 1
ATOM 3723 N N . LYS A 1 219 ? -29.209 5.817 -17.291 1.00 9.56 219 LYS A N 1
ATOM 3724 C CA . LYS A 1 219 ? -29.754 7.064 -16.767 1.00 9.86 219 LYS A CA 1
ATOM 3725 C C . LYS A 1 219 ? -28.725 7.787 -15.917 1.00 9.68 219 LYS A C 1
ATOM 3726 O O . LYS A 1 219 ? -27.837 7.165 -15.313 1.00 10.19 219 LYS A O 1
ATOM 3745 N N . VAL A 1 220 ? -28.873 9.114 -15.799 1.00 10.18 220 VAL A N 1
ATOM 3746 C CA . VAL A 1 220 ? -28.049 9.907 -14.912 1.00 10.18 220 VAL A CA 1
ATOM 3747 C C . VAL A 1 220 ? -28.034 9.270 -13.550 1.00 10.95 220 VAL A C 1
ATOM 3748 O O . VAL A 1 220 ? -29.073 8.912 -12.992 1.00 12.78 220 VAL A O 1
ATOM 3761 N N . GLY A 1 221 ? -26.839 9.142 -12.986 1.00 11.78 221 GLY A N 1
ATOM 3762 C CA . GLY A 1 221 ? -26.605 8.580 -11.673 1.00 12.77 221 GLY A CA 1
ATOM 3763 C C . GLY A 1 221 ? -26.275 7.105 -11.664 1.00 12.63 221 GLY A C 1
ATOM 3764 O O . GLY A 1 221 ? -25.804 6.577 -10.651 1.00 16.44 221 GLY A O 1
ATOM 3768 N N . GLU A 1 222 ? -26.524 6.407 -12.758 1.00 10.70 222 GLU A N 1
ATOM 3769 C CA . GLU A 1 222 ? -26.306 4.969 -12.819 1.00 10.07 222 GLU A CA 1
ATOM 3770 C C . GLU A 1 222 ? -24.851 4.642 -13.178 1.00 9.66 222 GLU A C 1
ATOM 3771 O O . GLU A 1 222 ? -24.156 5.426 -13.810 1.00 11.08 222 GLU A O 1
ATOM 3783 N N . THR A 1 223 ? -24.486 3.437 -12.777 1.00 9.29 223 THR A N 1
ATOM 3784 C CA . THR A 1 223 ? -23.209 2.851 -13.159 1.00 9.42 223 THR A CA 1
ATOM 3785 C C . THR A 1 223 ? -23.373 1.830 -14.273 1.00 8.75 223 THR A C 1
ATOM 3786 O O . THR A 1 223 ? -24.318 1.048 -14.289 1.00 10.21 223 THR A O 1
ATOM 3797 N N . VAL A 1 224 ? -22.408 1.832 -15.171 1.00 8.03 224 VAL A N 1
ATOM 3798 C CA . VAL A 1 224 ? -22.388 0.977 -16.339 1.00 7.85 224 VAL A CA 1
ATOM 3799 C C . VAL A 1 224 ? -21.026 0.292 -16.396 1.00 7.70 224 VAL A C 1
ATOM 3800 O O . VAL A 1 224 ? -19.991 0.945 -16.396 1.00 9.28 224 VAL A O 1
ATOM 3813 N N . ARG A 1 225 ? -21.030 -1.040 -16.454 1.00 7.19 225 ARG A N 1
ATOM 3814 C CA A ARG A 1 225 ? -19.842 -1.822 -16.705 0.70 7.01 225 ARG A CA 1
ATOM 3815 C CA B ARG A 1 225 ? -19.844 -1.832 -16.694 0.30 7.15 225 ARG A CA 1
ATOM 3816 C C . ARG A 1 225 ? -19.900 -2.315 -18.149 1.00 6.81 225 ARG A C 1
ATOM 3817 O O . ARG A 1 225 ? -20.938 -2.833 -18.588 1.00 8.03 225 ARG A O 1
ATOM 3857 N N . ILE A 1 226 ? -18.795 -2.161 -18.862 1.00 6.43 226 ILE A N 1
ATOM 3858 C CA . ILE A 1 226 ? -18.717 -2.679 -20.228 1.00 6.39 226 ILE A CA 1
ATOM 3859 C C . ILE A 1 226 ? -17.556 -3.640 -20.281 1.00 6.03 226 ILE A C 1
ATOM 3860 O O . ILE A 1 226 ? -16.412 -3.312 -19.918 1.00 6.69 226 ILE A O 1
ATOM 3876 N N . PHE A 1 227 ? -17.849 -4.841 -20.769 1.00 6.16 227 PHE A N 1
ATOM 3877 C CA . PHE A 1 227 ? -16.848 -5.846 -21.093 1.00 6.14 227 PHE A CA 1
ATOM 3878 C C . PHE A 1 227 ? -16.446 -5.588 -22.547 1.00 5.84 227 PHE A C 1
ATOM 3879 O O . PHE A 1 227 ? -17.271 -5.730 -23.457 1.00 6.77 227 PHE A O 1
ATOM 3896 N N . VAL A 1 228 ? -15.206 -5.123 -22.717 1.00 5.93 228 VAL A N 1
ATOM 3897 C CA . VAL A 1 228 ? -14.715 -4.646 -24.000 1.00 6.11 228 VAL A CA 1
ATOM 3898 C C . VAL A 1 228 ? -13.651 -5.605 -24.502 1.00 6.19 228 VAL A C 1
ATOM 3899 O O . VAL A 1 228 ? -12.597 -5.785 -23.907 1.00 8.19 228 VAL A O 1
ATOM 3912 N N . GLY A 1 229 ? -13.931 -6.219 -25.647 1.00 5.63 229 GLY A N 1
ATOM 3913 C CA . GLY A 1 229 ? -12.958 -7.066 -26.322 1.00 6.02 229 GLY A CA 1
ATOM 3914 C C . GLY A 1 229 ? -12.371 -6.413 -27.535 1.00 5.27 229 GLY A C 1
ATOM 3915 O O . GLY A 1 229 ? -12.995 -5.546 -28.155 1.00 5.82 229 GLY A O 1
ATOM 3919 N N . ASN A 1 230 ? -11.198 -6.886 -27.945 1.00 5.32 230 ASN A N 1
ATOM 3920 C CA . ASN A 1 230 ? -10.622 -6.548 -29.239 1.00 5.47 230 ASN A CA 1
ATOM 3921 C C . ASN A 1 230 ? -10.283 -7.866 -29.926 1.00 5.26 230 ASN A C 1
ATOM 3922 O O . ASN A 1 230 ? -9.273 -8.494 -29.637 1.00 5.95 230 ASN A O 1
ATOM 3933 N N . GLY A 1 231 ? -11.182 -8.306 -30.801 1.00 5.46 231 GLY A N 1
ATOM 3934 C CA . GLY A 1 231 ? -10.939 -9.543 -31.530 1.00 5.91 231 GLY A CA 1
ATOM 3935 C C . GLY A 1 231 ? -9.850 -9.424 -32.584 1.00 6.16 231 GLY A C 1
ATOM 3936 O O . GLY A 1 231 ? -9.344 -10.441 -33.082 1.00 7.01 231 GLY A O 1
ATOM 3940 N N . GLY A 1 232 ? -9.486 -8.200 -32.937 1.00 5.52 232 GLY A N 1
ATOM 3941 C CA . GLY A 1 232 ? -8.567 -8.048 -34.041 1.00 5.43 232 GLY A CA 1
ATOM 3942 C C . GLY A 1 232 ? -9.250 -8.460 -35.334 1.00 5.31 232 GLY A C 1
ATOM 3943 O O . GLY A 1 232 ? -10.406 -8.120 -35.574 1.00 5.89 232 GLY A O 1
ATOM 3947 N N . PRO A 1 233 ? -8.526 -9.153 -36.237 1.00 5.25 233 PRO A N 1
ATOM 3948 C CA . PRO A 1 233 ? -7.302 -9.909 -35.925 1.00 5.30 233 PRO A CA 1
ATOM 3949 C C . PRO A 1 233 ? -6.063 -9.068 -35.656 1.00 4.97 233 PRO A C 1
ATOM 3950 O O . PRO A 1 233 ? -5.200 -9.534 -34.912 1.00 5.37 233 PRO A O 1
ATOM 3961 N N . ASN A 1 234 ? -5.938 -7.897 -36.278 1.00 5.15 234 ASN A N 1
ATOM 3962 C CA . ASN A 1 234 ? -4.654 -7.214 -36.329 1.00 5.28 234 ASN A CA 1
ATOM 3963 C C . ASN A 1 234 ? -4.531 -5.906 -35.544 1.00 5.18 234 ASN A C 1
ATOM 3964 O O . ASN A 1 234 ? -3.394 -5.544 -35.193 1.00 5.89 234 ASN A O 1
ATOM 3975 N N . LEU A 1 235 ? -5.599 -5.141 -35.374 1.00 4.92 235 LEU A N 1
ATOM 3976 C CA A LEU A 1 235 ? -5.480 -3.778 -34.870 0.70 5.06 235 LEU A CA 1
ATOM 3977 C CA B LEU A 1 235 ? -5.427 -3.785 -34.863 0.30 5.20 235 LEU A CA 1
ATOM 3978 C C . LEU A 1 235 ? -5.418 -3.754 -33.336 1.00 4.90 235 LEU A C 1
ATOM 3979 O O . LEU A 1 235 ? -6.010 -4.607 -32.665 1.00 5.96 235 LEU A O 1
ATOM 4009 N N . VAL A 1 236 ? -4.745 -2.721 -32.833 1.00 5.13 236 VAL A N 1
ATOM 4010 C CA . VAL A 1 236 ? -4.714 -2.329 -31.431 1.00 5.04 236 VAL A CA 1
ATOM 4011 C C . VAL A 1 236 ? -5.596 -1.094 -31.280 1.00 5.00 236 VAL A C 1
ATOM 4012 O O . VAL A 1 236 ? -5.421 -0.123 -32.025 1.00 5.71 236 VAL A O 1
ATOM 4025 N N . SER A 1 237 ? -6.541 -1.131 -30.346 1.00 5.19 237 SER A N 1
ATOM 4026 C CA . SER A 1 237 ? -7.503 -0.047 -30.224 1.00 5.25 237 SER A CA 1
ATOM 4027 C C . SER A 1 237 ? -7.029 1.016 -29.254 1.00 5.23 237 SER A C 1
ATOM 4028 O O . SER A 1 237 ? -6.694 0.701 -28.109 1.00 6.08 237 SER A O 1
ATOM 4036 N N . SER A 1 238 ? -7.036 2.281 -29.682 1.00 5.10 238 SER A N 1
ATOM 4037 C CA . SER A 1 238 ? -6.861 3.406 -28.773 1.00 5.52 238 SER A CA 1
ATOM 4038 C C . SER A 1 238 ? -8.245 3.715 -28.184 1.00 5.25 238 SER A C 1
ATOM 4039 O O . SER A 1 238 ? -8.911 4.674 -28.547 1.00 5.83 238 SER A O 1
ATOM 4047 N N . PHE A 1 239 ? -8.712 2.819 -27.324 1.00 5.57 239 PHE A N 1
ATOM 4048 C CA . PHE A 1 239 ? -10.109 2.796 -26.944 1.00 5.67 239 PHE A CA 1
ATOM 4049 C C . PHE A 1 239 ? -10.436 3.979 -26.042 1.00 5.93 239 PHE A C 1
ATOM 4050 O O . PHE A 1 239 ? -9.727 4.252 -25.068 1.00 7.65 239 PHE A O 1
ATOM 4067 N N . HIS A 1 240 ? -11.528 4.673 -26.344 1.00 5.57 240 HIS A N 1
ATOM 4068 C CA . HIS A 1 240 ? -11.766 5.983 -25.750 1.00 5.63 240 HIS A CA 1
ATOM 4069 C C . HIS A 1 240 ? -13.258 6.228 -25.638 1.00 5.41 240 HIS A C 1
ATOM 4070 O O . HIS A 1 240 ? -14.018 5.790 -26.496 1.00 6.46 240 HIS A O 1
ATOM 4085 N N . VAL A 1 241 ? -13.657 6.973 -24.608 1.00 5.70 241 VAL A N 1
ATOM 4086 C CA . VAL A 1 241 ? -15.028 7.461 -24.502 1.00 5.72 241 VAL A CA 1
ATOM 4087 C C . VAL A 1 241 ? -15.047 8.977 -24.655 1.00 5.89 241 VAL A C 1
ATOM 4088 O O . VAL A 1 241 ? -14.480 9.707 -23.862 1.00 7.13 241 VAL A O 1
ATOM 4101 N N . ILE A 1 242 ? -15.772 9.444 -25.679 1.00 6.25 242 ILE A N 1
ATOM 4102 C CA . ILE A 1 242 ? -15.901 10.877 -25.944 1.00 6.73 242 ILE A CA 1
ATOM 4103 C C . ILE A 1 242 ? -16.827 11.500 -24.899 1.00 6.75 242 ILE A C 1
ATOM 4104 O O . ILE A 1 242 ? -17.958 11.031 -24.705 1.00 7.57 242 ILE A O 1
ATOM 4120 N N . GLY A 1 243 ? -16.368 12.568 -24.242 1.00 7.09 243 GLY A N 1
ATOM 4121 C CA . GLY A 1 243 ? -17.220 13.306 -23.321 1.00 7.49 243 GLY A CA 1
ATOM 4122 C C . GLY A 1 243 ? -17.366 12.736 -21.949 1.00 7.19 243 GLY A C 1
ATOM 4123 O O . GLY A 1 243 ? -18.238 13.168 -21.189 1.00 7.41 243 GLY A O 1
ATOM 4127 N N . ALA A 1 244 ? -16.524 11.751 -21.583 1.00 7.64 244 ALA A N 1
ATOM 4128 C CA . ALA A 1 244 ? -16.656 11.109 -20.303 1.00 7.91 244 ALA A CA 1
ATOM 4129 C C . ALA A 1 244 ? -15.283 10.601 -19.866 1.00 7.75 244 ALA A C 1
ATOM 4130 O O . ALA A 1 244 ? -14.274 10.951 -20.433 1.00 10.27 244 ALA A O 1
ATOM 4137 N N . ILE A 1 245 ? -15.280 9.781 -18.833 1.00 8.77 245 ILE A N 1
ATOM 4138 C CA . ILE A 1 245 ? -14.058 9.180 -18.302 1.00 8.49 245 ILE A CA 1
ATOM 4139 C C . ILE A 1 245 ? -14.441 7.799 -17.814 1.00 8.37 245 ILE A C 1
ATOM 4140 O O . ILE A 1 245 ? -15.595 7.543 -17.456 1.00 10.79 245 ILE A O 1
ATOM 4156 N N . PHE A 1 246 ? -13.469 6.913 -17.799 1.00 7.95 246 PHE A N 1
ATOM 4157 C CA . PHE A 1 246 ? -13.659 5.593 -17.184 1.00 8.63 246 PHE A CA 1
ATOM 4158 C C . PHE A 1 246 ? -13.245 5.682 -15.715 1.00 8.35 246 PHE A C 1
ATOM 4159 O O . PHE A 1 246 ? -12.109 6.047 -15.390 1.00 9.10 246 PHE A O 1
ATOM 4176 N N . ASP A 1 247 ? -14.159 5.323 -14.826 1.00 8.17 247 ASP A N 1
ATOM 4177 C CA . ASP A 1 247 ? -13.843 5.233 -13.402 1.00 8.87 247 ASP A CA 1
ATOM 4178 C C . ASP A 1 247 ? -12.726 4.218 -13.162 1.00 8.66 247 ASP A C 1
ATOM 4179 O O . ASP A 1 247 ? -11.862 4.425 -12.309 1.00 9.87 247 ASP A O 1
ATOM 4188 N N . GLN A 1 248 ? -12.765 3.108 -13.891 1.00 8.20 248 GLN A N 1
ATOM 4189 C CA A GLN A 1 248 ? -11.870 1.928 -13.730 0.30 7.20 248 GLN A CA 1
ATOM 4190 C CA B GLN A 1 248 ? -11.773 2.052 -13.767 0.30 8.29 248 GLN A CA 1
ATOM 4191 C CA C GLN A 1 248 ? -11.682 2.169 -13.852 0.30 8.36 248 GLN A CA 1
ATOM 4192 C C . GLN A 1 248 ? -11.649 1.345 -15.115 1.00 7.73 248 GLN A C 1
ATOM 4193 O O . GLN A 1 248 ? -12.624 1.234 -15.860 1.00 8.23 248 GLN A O 1
ATOM 4231 N N . VAL A 1 249 ? -10.439 0.848 -15.351 1.00 8.03 249 VAL A N 1
ATOM 4232 C CA . VAL A 1 249 ? -10.102 -0.018 -16.490 1.00 7.47 249 VAL A CA 1
ATOM 4233 C C . VAL A 1 249 ? -9.238 -1.131 -15.939 1.00 7.32 249 VAL A C 1
ATOM 4234 O O . VAL A 1 249 ? -8.198 -0.880 -15.330 1.00 8.84 249 VAL A O 1
ATOM 4247 N N . ARG A 1 250 ? -9.645 -2.373 -16.162 1.00 7.40 250 ARG A N 1
ATOM 4248 C CA . ARG A 1 250 ? -8.903 -3.535 -15.742 1.00 7.66 250 ARG A CA 1
ATOM 4249 C C . ARG A 1 250 ? -8.757 -4.501 -16.917 1.00 7.57 250 ARG A C 1
ATOM 4250 O O . ARG A 1 250 ? -9.781 -4.985 -17.438 1.00 10.08 250 ARG A O 1
ATOM 4271 N N . TYR A 1 251 ? -7.536 -4.884 -17.269 1.00 6.73 251 TYR A N 1
ATOM 4272 C CA . TYR A 1 251 ? -7.268 -5.783 -18.372 1.00 6.63 251 TYR A CA 1
ATOM 4273 C C . TYR A 1 251 ? -7.271 -7.221 -17.927 1.00 7.00 251 TYR A C 1
ATOM 4274 O O . TYR A 1 251 ? -6.665 -7.567 -16.896 1.00 8.21 251 TYR A O 1
ATOM 4292 N N . GLU A 1 252 ? -7.944 -8.065 -18.687 1.00 7.08 252 GLU A N 1
ATOM 4293 C CA . GLU A 1 252 ? -7.960 -9.509 -18.502 1.00 7.85 252 GLU A CA 1
ATOM 4294 C C . GLU A 1 252 ? -8.221 -9.816 -17.019 1.00 8.50 252 GLU A C 1
ATOM 4295 O O . GLU A 1 252 ? -9.258 -9.390 -16.480 1.00 9.27 252 GLU A O 1
ATOM 4307 N N . GLY A 1 253 ? -7.352 -10.574 -16.374 1.00 8.96 253 GLY A N 1
ATOM 4308 C CA . GLY A 1 253 ? -7.429 -10.834 -14.943 1.00 9.87 253 GLY A CA 1
ATOM 4309 C C . GLY A 1 253 ? -6.319 -10.186 -14.154 1.00 8.34 253 GLY A C 1
ATOM 4310 O O . GLY A 1 253 ? -5.977 -10.665 -13.073 1.00 9.81 253 GLY A O 1
ATOM 4314 N N . GLY A 1 254 ? -5.815 -9.078 -14.644 1.00 8.46 254 GLY A N 1
ATOM 4315 C CA . GLY A 1 254 ? -4.675 -8.456 -14.046 1.00 9.70 254 GLY A CA 1
ATOM 4316 C C . GLY A 1 254 ? -4.945 -7.921 -12.657 1.00 9.13 254 GLY A C 1
ATOM 4317 O O . GLY A 1 254 ? -6.063 -7.528 -12.263 1.00 11.17 254 GLY A O 1
ATOM 4321 N N . THR A 1 255 ? -3.908 -7.881 -11.874 1.00 9.31 255 THR A N 1
ATOM 4322 C CA A THR A 1 255 ? -3.971 -7.267 -10.548 0.50 11.23 255 THR A CA 1
ATOM 4323 C CA B THR A 1 255 ? -4.047 -7.323 -10.552 0.50 11.60 255 THR A CA 1
ATOM 4324 C C . THR A 1 255 ? -4.135 -5.781 -10.618 1.00 12.74 255 THR A C 1
ATOM 4325 O O . THR A 1 255 ? -4.852 -5.194 -9.828 1.00 15.62 255 THR A O 1
ATOM 4345 N N A ASN A 1 256 ? -3.522 -5.160 -11.659 0.70 13.78 256 ASN A N 1
ATOM 4346 N N B ASN A 1 256 ? -3.374 -5.106 -11.412 0.30 13.99 256 ASN A N 1
ATOM 4347 C CA A ASN A 1 256 ? -3.523 -3.694 -11.850 0.70 12.33 256 ASN A CA 1
ATOM 4348 C CA B ASN A 1 256 ? -3.431 -3.703 -11.226 0.30 11.43 256 ASN A CA 1
ATOM 4349 C C A ASN A 1 256 ? -4.882 -3.222 -12.191 0.70 11.44 256 ASN A C 1
ATOM 4350 C C B ASN A 1 256 ? -4.627 -3.198 -12.074 0.30 11.02 256 ASN A C 1
ATOM 4351 O O A ASN A 1 256 ? -5.545 -3.779 -13.041 0.70 15.04 256 ASN A O 1
ATOM 4352 O O B ASN A 1 256 ? -4.916 -3.791 -13.103 0.30 14.30 256 ASN A O 1
ATOM 4373 N N . VAL A 1 257 ? -5.304 -2.151 -11.570 1.00 10.63 257 VAL A N 1
ATOM 4374 C CA . VAL A 1 257 ? -6.514 -1.460 -12.056 1.00 11.97 257 VAL A CA 1
ATOM 4375 C C . VAL A 1 257 ? -6.167 0.005 -12.221 1.00 12.69 257 VAL A C 1
ATOM 4376 O O . VAL A 1 257 ? -5.641 0.644 -11.299 1.00 19.37 257 VAL A O 1
ATOM 4389 N N . GLN A 1 258 ? -6.362 0.542 -13.400 1.00 9.59 258 GLN A N 1
ATOM 4390 C CA . GLN A 1 258 ? -6.186 1.958 -13.658 1.00 9.60 258 GLN A CA 1
ATOM 4391 C C . GLN A 1 258 ? -7.514 2.638 -13.362 1.00 9.25 258 GLN A C 1
ATOM 4392 O O . GLN A 1 258 ? -8.588 2.076 -13.591 1.00 11.05 258 GLN A O 1
ATOM 4406 N N . LYS A 1 259 ? -7.464 3.829 -12.770 1.00 9.38 259 LYS A N 1
ATOM 4407 C CA A LYS A 1 259 ? -8.653 4.598 -12.486 0.50 10.05 259 LYS A CA 1
ATOM 4408 C CA B LYS A 1 259 ? -8.642 4.607 -12.469 0.50 9.63 259 LYS A CA 1
ATOM 4409 C C . LYS A 1 259 ? -8.536 5.964 -13.114 1.00 8.64 259 LYS A C 1
ATOM 4410 O O . LYS A 1 259 ? -7.463 6.541 -13.205 1.00 8.92 259 LYS A O 1
ATOM 4446 N N . ASN A 1 260 ? -9.691 6.492 -13.539 1.00 8.89 260 ASN A N 1
ATOM 4447 C CA A ASN A 1 260 ? -9.823 7.877 -14.025 0.80 8.68 260 ASN A CA 1
ATOM 4448 C CA B ASN A 1 260 ? -9.796 7.823 -13.982 0.20 9.67 260 ASN A CA 1
ATOM 4449 C C . ASN A 1 260 ? -8.991 8.114 -15.267 1.00 8.94 260 ASN A C 1
ATOM 4450 O O . ASN A 1 260 ? -8.156 9.016 -15.300 1.00 10.02 260 ASN A O 1
ATOM 4470 N N . VAL A 1 261 ? -9.261 7.339 -16.321 1.00 8.98 261 VAL A N 1
ATOM 4471 C CA . VAL A 1 261 ? -8.627 7.544 -17.621 1.00 9.11 261 VAL A CA 1
ATOM 4472 C C . VAL A 1 261 ? -9.727 7.563 -18.689 1.00 7.58 261 VAL A C 1
ATOM 4473 O O . VAL A 1 261 ? -10.772 6.944 -18.534 1.00 8.40 261 VAL A O 1
ATOM 4486 N N . GLN A 1 262 ? -9.444 8.265 -19.777 1.00 7.39 262 GLN A N 1
ATOM 4487 C CA . GLN A 1 262 ? -10.381 8.398 -20.892 1.00 7.02 262 GLN A CA 1
ATOM 4488 C C . GLN A 1 262 ? -9.978 7.600 -22.122 1.00 6.40 262 GLN A C 1
ATOM 4489 O O . GLN A 1 262 ? -10.838 7.287 -22.941 1.00 7.12 262 GLN A O 1
ATOM 4503 N N . THR A 1 263 ? -8.677 7.296 -22.262 1.00 6.71 263 THR A N 1
ATOM 4504 C CA . THR A 1 263 ? -8.122 6.685 -23.453 1.00 6.83 263 THR A CA 1
ATOM 4505 C C . THR A 1 263 ? -7.205 5.544 -23.023 1.00 7.87 263 THR A C 1
ATOM 4506 O O . THR A 1 263 ? -6.341 5.746 -22.160 1.00 11.04 263 THR A O 1
ATOM 4517 N N A THR A 1 264 ? -7.412 4.337 -23.538 0.70 6.66 264 THR A N 1
ATOM 4518 N N B THR A 1 264 ? -7.333 4.382 -23.593 0.30 7.41 264 THR A N 1
ATOM 4519 C CA A THR A 1 264 ? -6.690 3.150 -23.066 0.70 7.07 264 THR A CA 1
ATOM 4520 C CA B THR A 1 264 ? -6.436 3.356 -23.187 0.30 7.86 264 THR A CA 1
ATOM 4521 C C A THR A 1 264 ? -6.401 2.200 -24.228 0.70 6.57 264 THR A C 1
ATOM 4522 C C B THR A 1 264 ? -6.036 2.652 -24.459 0.30 6.78 264 THR A C 1
ATOM 4523 O O A THR A 1 264 ? -7.290 1.882 -24.979 0.70 7.20 264 THR A O 1
ATOM 4524 O O B THR A 1 264 ? -6.223 3.200 -25.535 0.30 6.59 264 THR A O 1
ATOM 4545 N N . LEU A 1 265 ? -5.224 1.632 -24.325 1.00 7.07 265 LEU A N 1
ATOM 4546 C CA A LEU A 1 265 ? -4.806 0.823 -25.428 0.80 6.17 265 LEU A 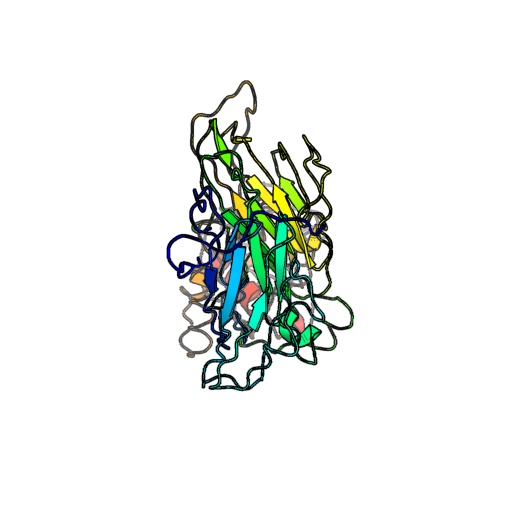CA 1
ATOM 4547 C CA B LEU A 1 265 ? -4.788 0.829 -25.420 0.20 6.45 265 LEU A CA 1
ATOM 4548 C C . LEU A 1 265 ? -5.165 -0.631 -25.191 1.00 6.17 265 LEU A C 1
ATOM 4549 O O . LEU A 1 265 ? -4.704 -1.228 -24.222 1.00 9.03 265 LEU A O 1
ATOM 4579 N N . ILE A 1 266 ? -5.950 -1.216 -26.078 1.00 5.76 266 ILE A N 1
ATOM 4580 C CA . ILE A 1 266 ? -6.363 -2.615 -25.950 1.00 5.96 266 ILE A CA 1
ATOM 4581 C C . ILE A 1 266 ? -5.635 -3.428 -26.997 1.00 5.62 266 ILE A C 1
ATOM 4582 O O . ILE A 1 266 ? -5.835 -3.211 -28.200 1.00 5.86 266 ILE A O 1
ATOM 4598 N N . PRO A 1 267 ? -4.761 -4.354 -26.588 1.00 5.79 267 PRO A N 1
ATOM 4599 C CA . PRO A 1 267 ? -4.035 -5.161 -27.579 1.00 5.91 267 PRO A CA 1
ATOM 4600 C C . PRO A 1 267 ? -4.965 -5.948 -28.465 1.00 5.04 267 PRO A C 1
ATOM 4601 O O . PRO A 1 267 ? -6.099 -6.256 -28.095 1.00 5.67 267 PRO A O 1
ATOM 4612 N N . ALA A 1 268 ? -4.453 -6.342 -29.634 1.00 5.32 268 ALA A N 1
ATOM 4613 C CA . ALA A 1 268 ? -5.146 -7.332 -30.450 1.00 5.67 268 ALA A CA 1
ATOM 4614 C C . ALA A 1 268 ? -5.248 -8.613 -29.621 1.00 5.38 268 ALA A C 1
ATOM 4615 O O . ALA A 1 268 ? -4.260 -9.086 -29.049 1.00 6.28 268 ALA A O 1
ATOM 4622 N N . GLY A 1 269 ? -6.447 -9.167 -29.506 1.00 5.83 269 GLY A N 1
ATOM 4623 C CA . GLY A 1 269 ? -6.700 -10.311 -28.658 1.00 6.28 269 GLY A CA 1
ATOM 4624 C C . GLY A 1 269 ? -6.914 -9.999 -27.202 1.00 5.90 269 GLY A C 1
ATOM 4625 O O . GLY A 1 269 ? -7.121 -10.923 -26.415 1.00 7.25 269 GLY A O 1
ATOM 4629 N N . GLY A 1 270 ? -6.872 -8.728 -26.829 1.00 6.30 270 GLY A N 1
ATOM 4630 C CA . GLY A 1 270 ? -7.048 -8.297 -25.473 1.00 6.42 270 GLY A CA 1
ATOM 4631 C C . GLY A 1 270 ? -8.483 -8.016 -25.110 1.00 5.32 270 GLY A C 1
ATOM 4632 O O . GLY A 1 270 ? -9.366 -7.906 -25.937 1.00 6.16 270 GLY A O 1
ATOM 4636 N N . ALA A 1 271 ? -8.694 -7.877 -23.803 1.00 6.18 271 ALA A N 1
ATOM 4637 C CA . ALA A 1 271 ? -10.009 -7.554 -23.261 1.00 6.56 271 ALA A CA 1
ATOM 4638 C C . ALA A 1 271 ? -9.837 -6.771 -21.985 1.00 6.42 271 ALA A C 1
ATOM 4639 O O . ALA A 1 271 ? -8.862 -6.951 -21.244 1.00 7.27 271 ALA A O 1
ATOM 4646 N N . ALA A 1 272 ? -10.811 -5.923 -21.693 1.00 6.74 272 ALA A N 1
ATOM 4647 C CA . ALA A 1 272 ? -10.817 -5.114 -20.495 1.00 7.11 272 ALA A CA 1
ATOM 4648 C C . ALA A 1 272 ? -12.237 -4.981 -19.967 1.00 6.46 272 ALA A C 1
ATOM 4649 O O . ALA A 1 272 ? -13.203 -5.115 -20.693 1.00 7.86 272 ALA A O 1
ATOM 4656 N N . VAL A 1 273 ? -12.328 -4.706 -18.675 1.00 7.14 273 VAL A N 1
ATOM 4657 C CA . VAL A 1 273 ? -13.569 -4.310 -18.049 1.00 7.40 273 VAL A CA 1
ATOM 4658 C C . VAL A 1 273 ? -13.449 -2.844 -17.693 1.00 7.52 273 VAL A C 1
ATOM 4659 O O . VAL A 1 273 ? -12.529 -2.467 -16.970 1.00 8.50 273 VAL A O 1
ATOM 4672 N N . VAL A 1 274 ? -14.376 -2.027 -18.202 1.00 7.10 274 VAL A N 1
ATOM 4673 C CA . VAL A 1 274 ? -14.400 -0.603 -17.882 1.00 7.37 274 VAL A CA 1
ATOM 4674 C C . VAL A 1 274 ? -15.676 -0.289 -17.123 1.00 7.28 274 VAL A C 1
ATOM 4675 O O . VAL A 1 274 ? -16.720 -0.932 -17.297 1.00 7.94 274 VAL A O 1
ATOM 4688 N N . LYS A 1 275 ? -15.595 0.752 -16.297 1.00 7.96 275 LYS A N 1
ATOM 4689 C CA A LYS A 1 275 ? -16.732 1.241 -15.532 0.50 8.25 275 LYS A CA 1
ATOM 4690 C CA B LYS A 1 275 ? -16.719 1.248 -15.502 0.50 8.08 275 LYS A CA 1
ATOM 4691 C C . LYS A 1 275 ? -16.927 2.726 -15.806 1.00 7.88 275 LYS A C 1
ATOM 4692 O O . LYS A 1 275 ? -15.963 3.481 -15.848 1.00 9.26 275 LYS A O 1
ATOM 4728 N N . PHE A 1 276 ? -18.196 3.108 -15.960 1.00 8.17 276 PHE A N 1
ATOM 4729 C CA A PHE A 1 276 ? -18.642 4.469 -16.295 0.70 8.89 276 PHE A CA 1
ATOM 4730 C CA B PHE A 1 276 ? -18.570 4.481 -16.207 0.30 8.85 276 PHE A CA 1
ATOM 4731 C C . PHE A 1 276 ? -19.732 4.842 -15.303 1.00 8.79 276 PHE A C 1
ATOM 4732 O O . PHE A 1 276 ? -20.630 4.041 -15.054 1.00 9.69 276 PHE A O 1
ATOM 4764 N N . THR A 1 277 ? -19.692 6.072 -14.807 1.00 9.53 277 THR A N 1
ATOM 4765 C CA . THR A 1 277 ? -20.779 6.629 -13.998 1.00 9.92 277 THR A CA 1
ATOM 4766 C C . THR A 1 277 ? -21.447 7.767 -14.771 1.00 9.72 277 THR A C 1
ATOM 4767 O O . THR A 1 277 ? -20.789 8.726 -15.145 1.00 11.96 277 THR A O 1
ATOM 4778 N N . ALA A 1 278 ? -22.739 7.655 -15.004 1.00 9.61 278 ALA A N 1
ATOM 4779 C CA . ALA A 1 278 ? -23.456 8.639 -15.775 1.00 10.03 278 ALA A CA 1
ATOM 4780 C C . ALA A 1 278 ? -23.640 9.919 -14.946 1.00 10.43 278 ALA A C 1
ATOM 4781 O O . ALA A 1 278 ? -24.198 9.852 -13.850 1.00 11.25 278 ALA A O 1
ATOM 4788 N N . ARG A 1 279 ? -23.213 11.061 -15.483 1.00 10.65 279 ARG A N 1
ATOM 4789 C CA A ARG A 1 279 ? -23.363 12.315 -14.752 0.50 10.79 279 ARG A CA 1
ATOM 4790 C CA B ARG A 1 279 ? -23.203 12.371 -14.813 0.50 10.21 279 ARG A CA 1
ATOM 4791 C C . ARG A 1 279 ? -24.252 13.330 -15.396 1.00 10.30 279 ARG A C 1
ATOM 4792 O O . ARG A 1 279 ? -25.009 13.969 -14.674 1.00 12.76 279 ARG A O 1
ATOM 4832 N N . VAL A 1 280 ? -24.240 13.474 -16.706 1.00 9.57 280 VAL A N 1
ATOM 4833 C CA . VAL A 1 280 ? -25.124 14.394 -17.404 1.00 9.18 280 VAL A CA 1
ATOM 4834 C C . VAL A 1 280 ? -25.654 13.687 -18.650 1.00 8.87 280 VAL A C 1
ATOM 4835 O O . VAL A 1 280 ? -25.005 12.753 -19.173 1.00 9.36 280 VAL A O 1
ATOM 4848 N N . PRO A 1 281 ? -26.831 14.061 -19.118 1.00 8.83 281 PRO A N 1
ATOM 4849 C CA . PRO A 1 281 ? -27.456 13.324 -20.214 1.00 9.16 281 PRO A CA 1
ATOM 4850 C C . PRO A 1 281 ? -26.782 13.626 -21.551 1.00 8.42 281 PRO A C 1
ATOM 4851 O O . PRO A 1 281 ? -26.145 14.669 -21.754 1.00 9.74 281 PRO A O 1
ATOM 4862 N N . GLY A 1 282 ? -26.972 12.677 -22.448 1.00 9.51 282 GLY A N 1
ATOM 4863 C CA . GLY A 1 282 ? -26.493 12.780 -23.820 1.00 9.79 282 GLY A CA 1
ATOM 4864 C C . GLY A 1 282 ? -25.849 11.490 -24.296 1.00 8.03 282 GLY A C 1
ATOM 4865 O O . GLY A 1 282 ? -25.858 10.463 -23.586 1.00 8.66 282 GLY A O 1
ATOM 4869 N N . SER A 1 283 ? -25.274 11.568 -25.478 1.00 7.48 283 SER A N 1
ATOM 4870 C CA . SER A 1 283 ? -24.647 10.428 -26.115 1.00 7.85 283 SER A CA 1
ATOM 4871 C C . SER A 1 283 ? -23.147 10.454 -25.889 1.00 7.25 283 SER A C 1
ATOM 4872 O O . SER A 1 283 ? -22.483 11.472 -26.174 1.00 8.71 283 SER A O 1
ATOM 4880 N N . TYR A 1 284 ? -22.615 9.333 -25.401 1.00 7.08 284 TYR A N 1
ATOM 4881 C CA . TYR A 1 284 ? -21.196 9.148 -25.139 1.00 6.95 284 TYR A CA 1
ATOM 4882 C C . TYR A 1 284 ? -20.678 8.130 -26.126 1.00 6.83 284 TYR A C 1
ATOM 4883 O O . TYR A 1 284 ? -21.221 7.028 -26.251 1.00 8.89 284 TYR A O 1
ATOM 4901 N N . VAL A 1 285 ? -19.659 8.496 -26.867 1.00 7.20 285 VAL A N 1
ATOM 4902 C CA . VAL A 1 285 ? -19.205 7.712 -28.002 1.00 6.83 285 VAL A CA 1
ATOM 4903 C C . VAL A 1 285 ? -17.999 6.874 -27.591 1.00 6.21 285 VAL A C 1
ATOM 4904 O O . VAL A 1 285 ? -16.975 7.415 -27.199 1.00 8.09 285 VAL A O 1
ATOM 4917 N N . LEU A 1 286 ? -18.087 5.580 -27.755 1.00 6.49 286 LEU A N 1
ATOM 4918 C CA . LEU A 1 286 ? -16.948 4.681 -27.654 1.00 6.60 286 LEU A CA 1
ATOM 4919 C C . LEU A 1 286 ? -16.310 4.607 -29.036 1.00 5.95 286 LEU A C 1
ATOM 4920 O O . LEU A 1 286 ? -16.996 4.345 -30.025 1.00 6.57 286 LEU A O 1
ATOM 4936 N N . VAL A 1 287 ? -15.010 4.883 -29.105 1.00 5.96 287 VAL A N 1
ATOM 4937 C CA . VAL A 1 287 ? -14.284 4.889 -30.386 1.00 5.63 287 VAL A CA 1
ATOM 4938 C C . VAL A 1 287 ? -12.937 4.223 -30.217 1.00 5.44 287 VAL A C 1
ATOM 4939 O O . VAL A 1 287 ? -12.378 4.139 -29.131 1.00 6.31 287 VAL A O 1
ATOM 4952 N N . ASP A 1 288 ? -12.384 3.784 -31.358 1.00 5.37 288 ASP A N 1
ATOM 4953 C CA . ASP A 1 288 ? -10.940 3.626 -31.517 1.00 5.45 288 ASP A CA 1
ATOM 4954 C C . ASP A 1 288 ? -10.423 4.994 -31.950 1.00 5.31 288 ASP A C 1
ATOM 4955 O O . ASP A 1 288 ? -10.772 5.480 -33.020 1.00 5.94 288 ASP A O 1
ATOM 4964 N N . HIS A 1 289 ? -9.653 5.656 -31.072 1.00 5.24 289 HIS A N 1
ATOM 4965 C CA . HIS A 1 289 ? -9.191 7.019 -31.308 1.00 5.07 289 HIS A CA 1
ATOM 4966 C C . HIS A 1 289 ? -8.037 7.098 -32.294 1.00 5.17 289 HIS A C 1
ATOM 4967 O O . HIS A 1 289 ? -7.513 8.196 -32.531 1.00 5.59 289 HIS A O 1
ATOM 4981 N N . SER A 1 290 ? -7.661 5.997 -32.967 1.00 5.23 290 SER A N 1
ATOM 4982 C CA . SER A 1 290 ? -6.987 6.112 -34.266 1.00 5.29 290 SER A CA 1
ATOM 4983 C C . SER A 1 290 ? -8.092 6.568 -35.220 1.00 5.45 290 SER A C 1
ATOM 4984 O O . SER A 1 290 ? -8.906 5.746 -35.700 1.00 6.10 290 SER A O 1
ATOM 4992 N N . ILE A 1 291 ? -8.219 7.887 -35.386 1.00 5.32 291 ILE A N 1
ATOM 4993 C CA . ILE A 1 291 ? -9.450 8.559 -35.708 1.00 5.85 291 ILE A CA 1
ATOM 4994 C C . ILE A 1 291 ? -10.048 8.169 -37.043 1.00 5.51 291 ILE A C 1
ATOM 4995 O O . ILE A 1 291 ? -11.292 8.171 -37.163 1.00 6.25 291 ILE A O 1
ATOM 5011 N N . PHE A 1 292 ? -9.240 7.866 -38.049 1.00 5.48 292 PHE A N 1
ATOM 5012 C CA . PHE A 1 292 ? -9.844 7.447 -39.325 1.00 5.57 292 PHE A CA 1
ATOM 5013 C C . PHE A 1 292 ? -10.608 6.133 -39.165 1.00 5.66 292 PHE A C 1
ATOM 5014 O O . PHE A 1 292 ? -11.533 5.873 -39.940 1.00 6.29 292 PHE A O 1
ATOM 5031 N N . ARG A 1 293 ? -10.282 5.318 -38.173 1.00 5.15 293 ARG A N 1
ATOM 5032 C CA . ARG A 1 293 ? -11.078 4.125 -37.926 1.00 5.23 293 ARG A CA 1
ATOM 5033 C C . ARG A 1 293 ? -12.471 4.506 -37.447 1.00 5.46 293 ARG A C 1
ATOM 5034 O O . ARG A 1 293 ? -13.481 4.001 -37.928 1.00 6.34 293 ARG A O 1
ATOM 5055 N N . ALA A 1 294 ? -12.520 5.386 -36.451 1.00 5.64 294 ALA A N 1
ATOM 5056 C CA . ALA A 1 294 ? -13.760 5.804 -35.824 1.00 6.25 294 ALA A CA 1
ATOM 5057 C C . ALA A 1 294 ? -14.671 6.541 -36.779 1.00 6.10 294 ALA A C 1
ATOM 5058 O O . ALA A 1 294 ? -15.881 6.338 -36.733 1.00 7.42 294 ALA A O 1
ATOM 5065 N N . PHE A 1 295 ? -14.112 7.419 -37.606 1.00 6.05 295 PHE A N 1
ATOM 5066 C CA . PHE A 1 295 ? -14.892 8.356 -38.395 1.00 6.59 295 PHE A CA 1
ATOM 5067 C C . PHE A 1 295 ? -14.947 8.026 -39.875 1.00 6.08 295 PHE A C 1
ATOM 5068 O O . PHE A 1 295 ? -15.786 8.588 -40.571 1.00 7.55 295 PHE A O 1
ATOM 5085 N N . ASN A 1 296 ? -14.097 7.116 -40.348 1.00 5.99 296 ASN A N 1
ATOM 5086 C CA . ASN A 1 296 ? -14.084 6.730 -41.754 1.00 6.04 296 ASN A CA 1
ATOM 5087 C C . ASN A 1 296 ? -14.307 5.245 -41.983 1.00 5.89 296 ASN A C 1
ATOM 5088 O O . ASN A 1 296 ? -14.535 4.871 -43.114 1.00 7.12 296 ASN A O 1
ATOM 5099 N N . LYS A 1 297 ? -14.267 4.401 -40.942 1.00 5.84 297 LYS A N 1
ATOM 5100 C CA . LYS A 1 297 ? -14.354 2.954 -41.117 1.00 6.16 297 LYS A CA 1
ATOM 5101 C C . LYS A 1 297 ? -15.412 2.268 -40.244 1.00 5.93 297 LYS A C 1
ATOM 5102 O O . LYS A 1 297 ? -15.545 1.048 -40.346 1.00 5.98 297 LYS A O 1
ATOM 5121 N N . GLY A 1 298 ? -16.140 3.027 -39.420 1.00 5.75 298 GLY A N 1
ATOM 5122 C CA . GLY A 1 298 ? -17.230 2.472 -38.632 1.00 6.04 298 GLY A CA 1
ATOM 5123 C C . GLY A 1 298 ? -17.025 2.282 -37.156 1.00 6.01 298 GLY A C 1
ATOM 5124 O O . GLY A 1 298 ? -17.937 1.765 -36.498 1.00 6.30 298 GLY A O 1
ATOM 5128 N N . ALA A 1 299 ? -15.877 2.688 -36.600 1.00 5.51 299 ALA A N 1
ATOM 5129 C CA . ALA A 1 299 ? -15.512 2.284 -35.231 1.00 5.78 299 ALA A CA 1
ATOM 5130 C C . ALA A 1 299 ? -16.040 3.275 -34.181 1.00 5.52 299 ALA A C 1
ATOM 5131 O O . ALA A 1 299 ? -15.302 3.970 -33.497 1.00 6.10 299 ALA A O 1
ATOM 5138 N N . MET A 1 300 ? -17.365 3.290 -34.067 1.00 5.80 300 MET A N 1
ATOM 5139 C CA A MET A 1 300 ? -18.080 4.160 -33.091 0.50 5.95 300 MET A CA 1
ATOM 5140 C CA B MET A 1 300 ? -18.082 4.191 -33.158 0.50 7.48 300 MET A CA 1
ATOM 5141 C C . MET A 1 300 ? -19.286 3.430 -32.583 1.00 6.61 300 MET A C 1
ATOM 5142 O O . MET A 1 300 ? -20.023 2.792 -33.347 1.00 7.47 300 MET A O 1
ATOM 5168 N N . ALA A 1 301 ? -19.503 3.558 -31.284 1.00 6.44 301 ALA A N 1
ATOM 5169 C CA . ALA A 1 301 ? -20.642 2.977 -30.579 1.00 6.42 301 ALA A CA 1
ATOM 5170 C C . ALA A 1 301 ? -21.137 4.024 -29.598 1.00 6.47 301 ALA A C 1
ATOM 5171 O O . ALA A 1 301 ? -20.391 4.892 -29.186 1.00 8.51 301 ALA A O 1
ATOM 5178 N N . ILE A 1 302 ? -22.399 3.929 -29.186 1.00 6.66 302 ILE A N 1
ATOM 5179 C CA . ILE A 1 302 ? -23.014 4.957 -28.361 1.00 6.99 302 ILE A CA 1
ATOM 5180 C C . ILE A 1 302 ? -23.574 4.374 -27.070 1.00 6.77 302 ILE A C 1
ATOM 5181 O O . ILE A 1 302 ? -24.303 3.374 -27.092 1.00 7.60 302 ILE A O 1
ATOM 5197 N N . LEU A 1 303 ? -23.278 5.051 -25.958 1.00 7.05 303 LEU A N 1
ATOM 5198 C CA . LEU A 1 303 ? -23.968 4.906 -24.673 1.00 7.60 303 LEU A CA 1
ATOM 5199 C C . LEU A 1 303 ? -24.774 6.172 -24.468 1.00 7.87 303 LEU A C 1
ATOM 5200 O O . LEU A 1 303 ? -24.199 7.248 -24.293 1.00 8.52 303 LEU A O 1
ATOM 5216 N N . LYS A 1 304 ? -26.107 6.055 -24.548 1.00 8.21 304 LYS A N 1
ATOM 5217 C CA A LYS A 1 304 ? -26.986 7.211 -24.437 0.80 9.15 304 LYS A CA 1
ATOM 5218 C CA B LYS A 1 304 ? -27.025 7.185 -24.464 0.20 8.94 304 LYS A CA 1
ATOM 5219 C C . LYS A 1 304 ? -27.559 7.282 -23.035 1.00 8.51 304 LYS A C 1
ATOM 5220 O O . LYS A 1 304 ? -28.163 6.328 -22.549 1.00 9.26 304 LYS A O 1
ATOM 5256 N N . ILE A 1 305 ? -27.349 8.424 -22.391 1.00 8.79 305 ILE A N 1
ATOM 5257 C CA . ILE A 1 305 ? -27.782 8.679 -21.028 1.00 8.41 305 ILE A CA 1
ATOM 5258 C C . ILE A 1 305 ? -28.983 9.606 -21.016 1.00 8.58 305 ILE A C 1
ATOM 5259 O O . ILE A 1 305 ? -28.932 10.706 -21.562 1.00 9.80 305 ILE A O 1
ATOM 5275 N N . ASP A 1 306 ? -30.031 9.173 -20.352 1.00 9.32 306 ASP A N 1
ATOM 5276 C CA A ASP A 1 306 ? -31.279 9.906 -20.127 0.50 10.49 306 ASP A CA 1
ATOM 5277 C CA B ASP A 1 306 ? -31.191 10.046 -20.179 0.50 10.32 306 ASP A CA 1
ATOM 5278 C C . ASP A 1 306 ? -31.252 10.567 -18.763 1.00 10.44 306 ASP A C 1
ATOM 5279 O O . ASP A 1 306 ? -30.795 9.956 -17.815 1.00 13.28 306 ASP A O 1
ATOM 5295 N N . GLY A 1 307 ? -31.814 11.760 -18.626 1.00 11.36 307 GLY A N 1
ATOM 5296 C CA . GLY A 1 307 ? -32.031 12.406 -17.366 1.00 12.62 307 GLY A CA 1
ATOM 5297 C C . GLY A 1 307 ? -31.911 13.926 -17.461 1.00 12.64 307 GLY A C 1
ATOM 5298 O O . GLY A 1 307 ? -31.868 14.470 -18.546 1.00 13.25 307 GLY A O 1
ATOM 5302 N N . ALA A 1 308 ? -31.841 14.579 -16.308 1.00 13.86 308 ALA A N 1
ATOM 5303 C CA . ALA A 1 308 ? -31.827 16.037 -16.254 1.00 13.74 308 ALA A CA 1
ATOM 5304 C C . ALA A 1 308 ? -30.476 16.624 -16.581 1.00 13.22 308 ALA A C 1
ATOM 5305 O O . ALA A 1 308 ? -29.444 16.127 -16.125 1.00 13.82 308 ALA A O 1
ATOM 5312 N N . GLU A 1 309 ? -30.462 17.684 -17.364 1.00 12.51 309 GLU A N 1
ATOM 5313 C CA . GLU A 1 309 ? -29.259 18.449 -17.565 1.00 12.52 309 GLU A CA 1
ATOM 5314 C C . GLU A 1 309 ? -28.820 19.079 -16.267 1.00 11.86 309 GLU A C 1
ATOM 5315 O O . GLU A 1 309 ? -29.624 19.387 -15.374 1.00 14.48 309 GLU A O 1
ATOM 5327 N N . ASN A 1 310 ? -27.516 19.294 -16.169 1.00 10.79 310 ASN A N 1
ATOM 5328 C CA . ASN A 1 310 ? -26.905 20.031 -15.074 1.00 11.34 310 ASN A CA 1
ATOM 5329 C C . ASN A 1 310 ? -26.025 21.102 -15.651 1.00 10.06 310 ASN A C 1
ATOM 5330 O O . ASN A 1 310 ? -24.897 20.826 -16.037 1.00 10.01 310 ASN A O 1
ATOM 5341 N N . LYS A 1 311 ? -26.559 22.319 -15.758 1.00 11.19 311 LYS A N 1
ATOM 5342 C CA . LYS A 1 311 ? -25.858 23.404 -16.427 1.00 12.01 311 LYS A CA 1
ATOM 5343 C C . LYS A 1 311 ? -24.612 23.813 -15.728 1.00 12.25 311 LYS A C 1
ATOM 5344 O O . LYS A 1 311 ? -23.749 24.425 -16.366 1.00 14.56 311 LYS A O 1
ATOM 5363 N N . LEU A 1 312 ? -24.490 23.510 -14.443 1.00 10.80 312 LEU A N 1
ATOM 5364 C CA . LEU A 1 312 ? -23.262 23.837 -13.725 1.00 12.06 312 LEU A CA 1
ATOM 5365 C C . LEU A 1 312 ? -22.112 22.942 -14.115 1.00 10.90 312 LEU A C 1
ATOM 5366 O O . LEU A 1 312 ? -20.952 23.340 -13.928 1.00 12.45 312 LEU A O 1
ATOM 5382 N N . VAL A 1 313 ? -22.407 21.758 -14.652 1.00 9.05 313 VAL A N 1
ATOM 5383 C CA . VAL A 1 313 ? -21.407 20.804 -15.111 1.00 8.28 313 VAL A CA 1
ATOM 5384 C C . VAL A 1 313 ? -21.174 20.912 -16.597 1.00 7.67 313 VAL A C 1
ATOM 5385 O O . VAL A 1 313 ? -20.018 20.847 -17.048 1.00 8.25 313 VAL A O 1
ATOM 5398 N N . TYR A 1 314 ? -22.243 21.041 -17.388 1.00 8.31 314 TYR A N 1
ATOM 5399 C CA A TYR A 1 314 ? -22.110 21.125 -18.835 0.70 7.98 314 TYR A CA 1
ATOM 5400 C CA B TYR A 1 314 ? -22.105 21.139 -18.843 0.30 7.93 314 TYR A CA 1
ATOM 5401 C C . TYR A 1 314 ? -23.314 21.889 -19.374 1.00 8.18 314 TYR A C 1
ATOM 5402 O O . TYR A 1 314 ? -24.459 21.450 -19.236 1.00 8.96 314 TYR A O 1
ATOM 5436 N N . SER A 1 315 ? -23.061 23.040 -19.994 1.00 8.31 315 SER A N 1
ATOM 5437 C CA . SER A 1 315 ? -24.115 23.876 -20.526 1.00 8.79 315 SER A CA 1
ATOM 5438 C C . SER A 1 315 ? -24.509 23.498 -21.947 1.00 10.22 315 SER A C 1
ATOM 5439 O O . SER A 1 315 ? -25.484 24.072 -22.448 1.00 13.27 315 SER A O 1
ATOM 5447 N N . GLY A 1 316 ? -23.774 22.613 -22.592 1.00 10.25 316 GLY A N 1
ATOM 5448 C CA . GLY A 1 316 ? -23.949 22.430 -24.015 1.00 11.46 316 GLY A CA 1
ATOM 5449 C C . GLY A 1 316 ? -24.975 21.402 -24.413 1.00 9.73 316 GLY A C 1
ATOM 5450 O O . GLY A 1 316 ? -25.683 20.807 -23.588 1.00 11.28 316 GLY A O 1
ATOM 5454 N N . LYS A 1 317 ? -25.069 21.232 -25.706 1.00 9.05 317 LYS A N 1
ATOM 5455 C CA . LYS A 1 317 ? -26.080 20.456 -26.357 1.00 9.29 317 LYS A CA 1
ATOM 5456 C C . LYS A 1 317 ? -25.622 19.022 -26.622 1.00 8.65 317 LYS A C 1
ATOM 5457 O O . LYS A 1 317 ? -24.408 18.707 -26.716 1.00 9.87 317 LYS A O 1
ATOM 5476 N N . GLU A 1 318 ? -26.594 18.153 -26.827 1.00 8.86 318 GLU A N 1
ATOM 5477 C CA . GLU A 1 318 ? -26.412 16.793 -27.287 1.00 8.30 318 GLU A CA 1
ATOM 5478 C C . GLU A 1 318 ? -25.659 16.768 -28.629 1.00 9.01 318 GLU A C 1
ATOM 5479 O O . GLU A 1 318 ? -25.725 17.663 -29.455 1.00 10.94 318 GLU A O 1
ATOM 5491 N N . LEU A 1 319 ? -24.953 15.659 -28.830 1.00 9.63 319 LEU A N 1
ATOM 5492 C CA A LEU A 1 319 ? -24.252 15.227 -30.006 0.30 10.76 319 LEU A CA 1
ATOM 5493 C CA B LEU A 1 319 ? -24.348 15.461 -30.147 0.70 11.61 319 LEU A CA 1
ATOM 5494 C C . LEU A 1 319 ? -25.221 15.436 -31.263 1.00 11.86 319 LEU A C 1
ATOM 5495 O O . LEU A 1 319 ? -26.411 15.073 -31.170 1.00 12.64 319 LEU A O 1
ATOM 5525 N N A ASP A 1 320 ? -24.712 15.904 -32.402 0.80 12.89 320 ASP A N 1
ATOM 5526 N N B ASP A 1 320 ? -24.581 15.705 -32.385 0.20 11.70 320 ASP A N 1
ATOM 5527 C CA A ASP A 1 320 ? -25.464 15.924 -33.648 0.80 14.03 320 ASP A CA 1
ATOM 5528 C CA B ASP A 1 320 ? -25.286 16.004 -33.583 0.20 12.04 320 ASP A CA 1
ATOM 5529 C C A ASP A 1 320 ? -24.635 15.471 -34.808 0.80 12.48 320 ASP A C 1
ATOM 5530 C C B ASP A 1 320 ? -24.485 15.523 -34.807 0.20 9.44 320 ASP A C 1
ATOM 5531 O O A ASP A 1 320 ? -23.576 14.909 -34.618 0.80 12.28 320 ASP A O 1
ATOM 5532 O O B ASP A 1 320 ? -23.355 14.967 -34.627 0.20 8.49 320 ASP A O 1
ATOM 5549 N N . SER A 1 321 ? -25.071 15.649 -36.022 1.00 10.72 321 SER A N 1
ATOM 5550 C CA . SER A 1 321 ? -24.389 15.152 -37.187 1.00 9.38 321 SER A CA 1
ATOM 5551 C C . SER A 1 321 ? -23.082 15.829 -37.507 1.00 8.23 321 SER A C 1
ATOM 5552 O O . SER A 1 321 ? -22.329 15.310 -38.326 1.00 9.08 321 SER A O 1
ATOM 5560 N N . VAL A 1 322 ? -22.794 16.992 -36.928 1.00 8.15 322 VAL A N 1
ATOM 5561 C CA . VAL A 1 322 ? -21.487 17.593 -37.182 1.00 8.28 322 VAL A CA 1
ATOM 5562 C C . VAL A 1 322 ? -20.366 16.647 -36.732 1.00 8.41 322 VAL A C 1
ATOM 5563 O O . VAL A 1 322 ? -19.348 16.521 -37.421 1.00 10.66 322 VAL A O 1
ATOM 5576 N N . TYR A 1 323 ? -20.547 16.000 -35.566 1.00 7.96 323 TYR A N 1
ATOM 5577 C CA . TYR A 1 323 ? -19.524 15.116 -35.025 1.00 8.38 323 TYR A CA 1
ATOM 5578 C C . TYR A 1 323 ? -19.833 13.685 -35.450 1.00 8.93 323 TYR A C 1
ATOM 5579 O O . TYR A 1 323 ? -18.931 12.968 -35.961 1.00 11.69 323 TYR A O 1
ATOM 5597 N N . LEU A 1 324 ? -21.051 13.187 -35.260 1.00 9.61 324 LEU A N 1
ATOM 5598 C CA A LEU A 1 324 ? -21.445 11.776 -35.533 0.70 10.67 324 LEU A CA 1
ATOM 5599 C CA B LEU A 1 324 ? -21.261 11.792 -35.532 0.30 10.10 324 LEU A CA 1
ATOM 5600 C C . LEU A 1 324 ? -21.717 11.512 -36.971 1.00 10.21 324 LEU A C 1
ATOM 5601 O O . LEU A 1 324 ? -21.868 10.356 -37.378 1.00 12.05 324 LEU A O 1
ATOM 5631 N N . GLY A 1 325 ? -21.838 12.548 -37.794 1.00 9.55 325 GLY A N 1
ATOM 5632 C CA . GLY A 1 325 ? -22.120 12.343 -39.183 1.00 9.63 325 GLY A CA 1
ATOM 5633 C C . GLY A 1 325 ? -23.469 11.662 -39.380 1.00 8.62 325 GLY A C 1
ATOM 5634 O O . GLY A 1 325 ? -24.445 11.904 -38.664 1.00 10.45 325 GLY A O 1
ATOM 5638 N N . ASP A 1 326 ? -23.486 10.770 -40.363 1.00 8.20 326 ASP A N 1
ATOM 5639 C CA . ASP A 1 326 ? -24.689 10.089 -40.758 1.00 8.51 326 ASP A CA 1
ATOM 5640 C C . ASP A 1 326 ? -25.156 9.050 -39.738 1.00 8.80 326 ASP A C 1
ATOM 5641 O O . ASP A 1 326 ? -26.213 8.434 -39.939 1.00 12.69 326 ASP A O 1
ATOM 5650 N N . ARG A 1 327 ? -24.430 8.854 -38.650 1.00 7.51 327 ARG A N 1
ATOM 5651 C CA . ARG A 1 327 ? -24.847 8.012 -37.551 1.00 7.37 327 ARG A CA 1
ATOM 5652 C C . ARG A 1 327 ? -25.534 8.759 -36.421 1.00 7.50 327 ARG A C 1
ATOM 5653 O O . ARG A 1 327 ? -25.945 8.151 -35.439 1.00 8.34 327 ARG A O 1
ATOM 5674 N N . ALA A 1 328 ? -25.755 10.070 -36.569 1.00 8.15 328 ALA A N 1
ATOM 5675 C CA . ALA A 1 328 ? -26.559 10.779 -35.591 1.00 9.16 328 ALA A CA 1
ATOM 5676 C C . ALA A 1 328 ? -28.048 10.295 -35.609 1.00 11.11 328 ALA A C 1
ATOM 5677 O O . ALA A 1 328 ? -28.677 10.168 -34.542 1.00 11.94 328 ALA A O 1
ATOM 5684 N N . ALA A 1 329 ? -28.584 9.984 -36.740 1.00 11.11 329 ALA A N 1
ATOM 5685 C CA . ALA A 1 329 ? -29.955 9.576 -36.883 1.00 9.99 329 ALA A CA 1
ATOM 5686 C C . ALA A 1 329 ? -30.199 8.174 -36.325 1.00 9.51 329 ALA A C 1
ATOM 5687 O O . ALA A 1 329 ? -29.285 7.379 -36.157 1.00 11.43 329 ALA A O 1
ATOM 5694 N N . PRO A 1 330 ? -31.480 7.821 -36.111 1.00 9.39 330 PRO A N 1
ATOM 5695 C CA . PRO A 1 330 ? -31.773 6.505 -35.571 1.00 10.24 330 PRO A CA 1
ATOM 5696 C C . PRO A 1 330 ? -31.189 5.356 -36.375 1.00 9.62 330 PRO A C 1
ATOM 5697 O O . PRO A 1 330 ? -30.702 4.382 -35.793 1.00 11.79 330 PRO A O 1
ATOM 5708 N N . ASN A 1 331 ? -31.295 5.410 -37.691 1.00 9.18 331 ASN A N 1
ATOM 5709 C CA . ASN A 1 331 ? -30.785 4.361 -38.559 1.00 9.27 331 ASN A CA 1
ATOM 5710 C C . ASN A 1 331 ? -30.672 4.909 -39.976 1.00 8.91 331 ASN A C 1
ATOM 5711 O O . ASN A 1 331 ? -31.122 6.045 -40.234 1.00 9.99 331 ASN A O 1
ATOM 5722 N N . MET A 1 332 ? -30.081 4.117 -40.857 1.00 8.92 332 MET A N 1
ATOM 5723 C CA A MET A 1 332 ? -29.935 4.429 -42.256 0.40 9.42 332 MET A CA 1
ATOM 5724 C CA B MET A 1 332 ? -29.991 4.437 -42.288 0.60 9.27 332 MET A CA 1
ATOM 5725 C C . MET A 1 332 ? -30.651 3.368 -43.107 1.00 8.88 332 MET A C 1
ATOM 5726 O O . MET A 1 332 ? -30.189 2.997 -44.203 1.00 9.49 332 MET A O 1
ATOM 5752 N N . SER A 1 333 ? -31.818 2.897 -42.651 1.00 10.09 333 SER A N 1
ATOM 5753 C CA . SER A 1 333 ? -32.533 1.851 -43.363 1.00 10.62 333 SER A CA 1
ATOM 5754 C C . SER A 1 333 ? -32.861 2.192 -44.812 1.00 9.67 333 SER A C 1
ATOM 5755 O O . SER A 1 333 ? -32.956 1.279 -45.658 1.00 10.56 333 SER A O 1
ATOM 5763 N N . ALA A 1 334 ? -33.022 3.467 -45.129 1.00 9.15 334 ALA A N 1
ATOM 5764 C CA . ALA A 1 334 ? -33.319 3.836 -46.490 1.00 9.45 334 ALA A CA 1
ATOM 5765 C C . ALA A 1 334 ? -32.197 3.430 -47.438 1.00 8.75 334 ALA A C 1
ATOM 5766 O O . ALA A 1 334 ? -32.430 3.184 -48.647 1.00 9.47 334 ALA A O 1
ATOM 5773 N N . VAL A 1 335 ? -30.941 3.396 -46.971 1.00 8.57 335 VAL A N 1
ATOM 5774 C CA . VAL A 1 335 ? -29.853 2.964 -47.819 1.00 8.87 335 VAL A CA 1
ATOM 5775 C C . VAL A 1 335 ? -29.964 1.485 -48.156 1.00 8.93 335 VAL A C 1
ATOM 5776 O O . VAL A 1 335 ? -29.741 1.062 -49.293 1.00 9.80 335 VAL A O 1
ATOM 5789 N N . THR A 1 336 ? -30.295 0.679 -47.152 1.00 9.51 336 THR A N 1
ATOM 5790 C CA . THR A 1 336 ? -30.511 -0.758 -47.395 1.00 10.45 336 THR A CA 1
ATOM 5791 C C . THR A 1 336 ? -31.611 -0.940 -48.438 1.00 10.36 336 THR A C 1
ATOM 5792 O O . THR A 1 336 ? -31.466 -1.763 -49.353 1.00 11.18 336 THR A O 1
ATOM 5803 N N . LYS A 1 337 ? -32.708 -0.232 -48.268 1.00 10.75 337 LYS A N 1
ATOM 5804 C CA A LYS A 1 337 ? -33.864 -0.361 -49.152 0.70 11.11 337 LYS A CA 1
ATOM 5805 C CA B LYS A 1 337 ? -33.851 -0.387 -49.145 0.30 11.30 337 LYS A CA 1
ATOM 5806 C C . LYS A 1 337 ? -33.490 0.029 -50.585 1.00 11.02 337 LYS A C 1
ATOM 5807 O O . LYS A 1 337 ? -33.851 -0.662 -51.540 1.00 12.35 337 LYS A O 1
ATOM 5843 N N . ALA A 1 338 ? -32.783 1.152 -50.769 1.00 10.37 338 ALA A N 1
ATOM 5844 C CA . ALA A 1 338 ? -32.418 1.596 -52.096 1.00 11.13 338 ALA A CA 1
ATOM 5845 C C . ALA A 1 338 ? -31.475 0.598 -52.734 1.00 10.44 338 ALA A C 1
ATOM 5846 O O . ALA A 1 338 ? -31.585 0.320 -53.919 1.00 11.89 338 ALA A O 1
ATOM 5853 N N . THR A 1 339 ? -30.543 0.047 -51.969 1.00 9.85 339 THR A N 1
ATOM 5854 C CA . THR A 1 339 ? -29.601 -0.898 -52.540 1.00 10.28 339 THR A CA 1
ATOM 5855 C C . THR A 1 339 ? -30.338 -2.145 -53.039 1.00 10.62 339 THR A C 1
ATOM 5856 O O . THR A 1 339 ? -30.065 -2.654 -54.124 1.00 11.90 339 THR A O 1
ATOM 5867 N N . GLN A 1 340 ? -31.262 -2.642 -52.234 1.00 11.21 340 GLN A N 1
ATOM 5868 C CA A GLN A 1 340 ? -32.129 -3.791 -52.581 0.50 12.73 340 GLN A CA 1
ATOM 5869 C CA B GLN A 1 340 ? -32.025 -3.819 -52.645 0.50 12.27 340 GLN A CA 1
ATOM 5870 C C . GLN A 1 340 ? -32.902 -3.526 -53.875 1.00 12.63 340 GLN A C 1
ATOM 5871 O O . GLN A 1 340 ? -33.020 -4.358 -54.767 1.00 14.06 340 GLN A O 1
ATOM 5897 N N . ALA A 1 341 ? -33.474 -2.328 -53.950 1.00 12.49 341 ALA A N 1
ATOM 5898 C CA . ALA A 1 341 ? -34.273 -1.946 -55.115 1.00 13.59 341 ALA A CA 1
ATOM 5899 C C . ALA A 1 341 ? -33.401 -1.880 -56.358 1.00 13.73 341 ALA A C 1
ATOM 5900 O O . ALA A 1 341 ? -33.836 -2.290 -57.434 1.00 16.43 341 ALA A O 1
ATOM 5907 N N . SER A 1 342 ? -32.158 -1.397 -56.245 1.00 13.60 342 SER A N 1
ATOM 5908 C CA A SER A 1 342 ? -31.220 -1.433 -57.369 0.80 15.02 342 SER A CA 1
ATOM 5909 C CA B SER A 1 342 ? -31.251 -1.425 -57.372 0.20 15.13 342 SER A CA 1
ATOM 5910 C C . SER A 1 342 ? -30.945 -2.849 -57.836 1.00 15.17 342 SER A C 1
ATOM 5911 O O . SER A 1 342 ? -30.959 -3.114 -59.031 1.00 18.07 342 SER A O 1
ATOM 5925 N N . VAL A 1 343 ? -30.722 -3.770 -56.908 1.00 15.05 343 VAL A N 1
ATOM 5926 C CA . VAL A 1 343 ? -30.497 -5.140 -57.259 1.00 16.87 343 VAL A CA 1
ATOM 5927 C C . VAL A 1 343 ? -31.698 -5.703 -58.023 1.00 18.76 343 VAL A C 1
ATOM 5928 O O . VAL A 1 343 ? -31.541 -6.445 -59.005 1.00 21.54 343 VAL A O 1
ATOM 5941 N N . SER A 1 344 ? -32.891 -5.394 -57.532 1.00 17.81 344 SER A N 1
ATOM 5942 C CA A SER A 1 344 ? -34.145 -5.918 -58.102 0.80 18.54 344 SER A CA 1
ATOM 5943 C CA B SER A 1 344 ? -34.108 -5.957 -58.132 0.20 18.05 344 SER A CA 1
ATOM 5944 C C . SER A 1 344 ? -34.582 -5.209 -59.384 1.00 18.88 344 SER A C 1
ATOM 5945 O O . SER A 1 344 ? -35.540 -5.632 -60.033 1.00 21.68 344 SER A O 1
ATOM 5959 N N . GLY A 1 345 ? -33.916 -4.123 -59.741 1.00 18.79 345 GLY A N 1
ATOM 5960 C CA . GLY A 1 345 ? -34.239 -3.325 -60.901 1.00 20.02 345 GLY A CA 1
ATOM 5961 C C . GLY A 1 345 ? -35.504 -2.513 -60.743 1.00 19.83 345 GLY A C 1
ATOM 5962 O O . GLY A 1 345 ? -36.185 -2.225 -61.718 1.00 23.52 345 GLY A O 1
ATOM 5966 N N . THR A 1 346 ? -35.835 -2.147 -59.519 1.00 17.46 346 THR A N 1
ATOM 5967 C CA . THR A 1 346 ? -37.050 -1.399 -59.207 1.00 18.56 346 THR A CA 1
ATOM 5968 C C . THR A 1 346 ? -36.759 -0.082 -58.499 1.00 17.75 346 THR A C 1
ATOM 5969 O O . THR A 1 346 ? -37.656 0.491 -57.899 1.00 21.72 346 THR A O 1
ATOM 5980 N N . LEU A 1 347 ? -35.541 0.437 -58.580 1.00 15.80 347 LEU A N 1
ATOM 5981 C CA . LEU A 1 347 ? -35.153 1.657 -57.876 1.00 14.05 347 LEU A CA 1
ATOM 5982 C C . LEU A 1 347 ? -35.979 2.864 -58.355 1.00 14.18 347 LEU A C 1
ATOM 5983 O O . LEU A 1 347 ? -35.886 3.278 -59.505 1.00 16.31 347 LEU A O 1
ATOM 5999 N N . THR A 1 348 ? -36.710 3.471 -57.426 1.00 13.35 348 THR A N 1
ATOM 6000 C CA . THR A 1 348 ? -37.496 4.654 -57.760 1.00 14.31 348 THR A CA 1
ATOM 6001 C C . THR A 1 348 ? -36.755 5.936 -57.351 1.00 12.95 348 THR A C 1
ATOM 6002 O O . THR A 1 348 ? -35.782 5.911 -56.599 1.00 12.86 348 THR A O 1
ATOM 6013 N N . VAL A 1 349 ? -37.258 7.065 -57.854 1.00 13.55 349 VAL A N 1
ATOM 6014 C CA . VAL A 1 349 ? -36.741 8.346 -57.434 1.00 12.62 349 VAL A CA 1
ATOM 6015 C C . VAL A 1 349 ? -36.851 8.461 -55.911 1.00 12.39 349 VAL A C 1
ATOM 6016 O O . VAL A 1 349 ? -35.874 8.859 -55.258 1.00 12.06 349 VAL A O 1
ATOM 6029 N N . GLN A 1 350 ? -38.011 8.151 -55.345 1.00 13.00 350 GLN A N 1
ATOM 6030 C CA A GLN A 1 350 ? -38.150 8.293 -53.910 0.70 13.59 350 GLN A CA 1
ATOM 6031 C CA B GLN A 1 350 ? -38.220 8.248 -53.896 0.30 13.97 350 GLN A CA 1
ATOM 6032 C C . GLN A 1 350 ? -37.231 7.360 -53.123 1.00 12.10 350 GLN A C 1
ATOM 6033 O O . GLN A 1 350 ? -36.736 7.753 -52.059 1.00 12.03 350 GLN A O 1
ATOM 6059 N N . ASP A 1 351 ? -36.949 6.152 -53.634 1.00 11.78 351 ASP A N 1
ATOM 6060 C CA . ASP A 1 351 ? -35.996 5.301 -52.979 1.00 11.65 351 ASP A CA 1
ATOM 6061 C C . ASP A 1 351 ? -34.626 6.047 -52.873 1.00 10.73 351 ASP A C 1
ATOM 6062 O O . ASP A 1 351 ? -33.961 6.023 -51.838 1.00 10.83 351 ASP A O 1
ATOM 6071 N N . GLN A 1 352 ? -34.219 6.650 -53.979 1.00 10.32 352 GLN A N 1
ATOM 6072 C CA . GLN A 1 352 ? -32.978 7.399 -53.993 1.00 9.69 352 GLN A CA 1
ATOM 6073 C C . GLN A 1 352 ? -33.005 8.598 -53.066 1.00 9.19 352 GLN A C 1
ATOM 6074 O O . GLN A 1 352 ? -32.023 8.869 -52.370 1.00 9.83 352 GLN A O 1
ATOM 6088 N N . VAL A 1 353 ? -34.108 9.338 -53.095 1.00 9.99 353 VAL A N 1
ATOM 6089 C CA . VAL A 1 353 ? -34.266 10.501 -52.244 1.00 9.87 353 VAL A CA 1
ATOM 6090 C C . VAL A 1 353 ? -34.084 10.136 -50.788 1.00 9.70 353 VAL A C 1
ATOM 6091 O O . VAL A 1 353 ? -33.355 10.827 -50.056 1.00 9.83 353 VAL A O 1
ATOM 6104 N N . GLN A 1 354 ? -34.746 9.084 -50.328 1.00 9.91 354 GLN A N 1
ATOM 6105 C CA . GLN A 1 354 ? -34.651 8.735 -48.907 1.00 9.87 354 GLN A CA 1
ATOM 6106 C C . GLN A 1 354 ? -33.261 8.242 -48.544 1.00 9.03 354 GLN A C 1
ATOM 6107 O O . GLN A 1 354 ? -32.772 8.523 -47.448 1.00 9.38 354 GLN A O 1
ATOM 6121 N N . ALA A 1 355 ? -32.626 7.498 -49.424 1.00 8.92 355 ALA A N 1
ATOM 6122 C CA . ALA A 1 355 ? -31.228 7.063 -49.173 1.00 8.55 355 ALA A CA 1
ATOM 6123 C C . ALA A 1 355 ? -30.313 8.277 -49.116 1.00 8.28 355 ALA A C 1
ATOM 6124 O O . ALA A 1 355 ? -29.452 8.371 -48.235 1.00 8.61 355 ALA A O 1
ATOM 6131 N N . GLY A 1 356 ? -30.466 9.198 -50.067 1.00 8.38 356 GLY A N 1
ATOM 6132 C CA . GLY A 1 356 ? -29.652 10.375 -50.077 1.00 8.41 356 GLY A CA 1
ATOM 6133 C C . GLY A 1 356 ? -29.873 11.262 -48.861 1.00 7.99 356 GLY A C 1
ATOM 6134 O O . GLY A 1 356 ? -28.917 11.873 -48.370 1.00 8.93 356 GLY A O 1
ATOM 6138 N N . ARG A 1 357 ? -31.099 11.336 -48.348 1.00 8.01 357 ARG A N 1
ATOM 6139 C CA A ARG A 1 357 ? -31.372 12.119 -47.155 0.50 8.60 357 ARG A CA 1
ATOM 6140 C CA B ARG A 1 357 ? -31.390 12.095 -47.156 0.50 8.54 357 ARG A CA 1
ATOM 6141 C C . ARG A 1 357 ? -30.563 11.572 -45.993 1.00 8.46 357 ARG A C 1
ATOM 6142 O O . ARG A 1 357 ? -29.972 12.335 -45.221 1.00 9.17 357 ARG A O 1
ATOM 6182 N N . ALA A 1 358 ? -30.506 10.247 -45.856 1.00 8.15 358 ALA A N 1
ATOM 6183 C CA . ALA A 1 358 ? -29.730 9.632 -44.796 1.00 8.40 358 ALA A CA 1
ATOM 6184 C C . ALA A 1 358 ? -28.238 9.972 -44.929 1.00 7.62 358 ALA A C 1
ATOM 6185 O O . ALA A 1 358 ? -27.556 10.277 -43.932 1.00 8.55 358 ALA A O 1
ATOM 6192 N N . LEU A 1 359 ? -27.727 9.885 -46.139 1.00 7.80 359 LEU A N 1
ATOM 6193 C CA . LEU A 1 359 ? -26.311 10.054 -46.395 1.00 8.00 359 LEU A CA 1
ATOM 6194 C C . LEU A 1 359 ? -25.861 11.514 -46.380 1.00 7.88 359 LEU A C 1
ATOM 6195 O O . LEU A 1 359 ? -24.665 11.774 -46.239 1.00 9.13 359 LEU A O 1
ATOM 6211 N N . PHE A 1 360 ? -26.779 12.452 -46.553 1.00 7.75 360 PHE A N 1
ATOM 6212 C CA . PHE A 1 360 ? -26.453 13.884 -46.591 1.00 7.93 360 PHE A CA 1
ATOM 6213 C C . PHE A 1 360 ? -26.026 14.372 -45.227 1.00 7.83 360 PHE A C 1
ATOM 6214 O O . PHE A 1 360 ? -25.259 15.338 -45.117 1.00 8.07 360 PHE A O 1
ATOM 6231 N N . ALA A 1 361 ? -26.551 13.768 -44.181 1.00 8.50 361 ALA A N 1
ATOM 6232 C CA . ALA A 1 361 ? -26.288 14.206 -42.807 1.00 9.89 361 ALA A CA 1
ATOM 6233 C C . ALA A 1 361 ? -24.810 14.099 -42.466 1.00 9.68 361 ALA A C 1
ATOM 6234 O O . ALA A 1 361 ? -24.198 13.049 -42.594 1.00 10.65 361 ALA A O 1
ATOM 6241 N N . GLY A 1 362 ? -24.252 15.215 -42.000 1.00 10.25 362 GLY A N 1
ATOM 6242 C CA . GLY A 1 362 ? -22.812 15.333 -41.693 1.00 10.67 362 GLY A CA 1
ATOM 6243 C C . GLY A 1 362 ? -22.018 15.527 -42.943 1.00 9.32 362 GLY A C 1
ATOM 6244 O O . GLY A 1 362 ? -21.428 16.586 -43.176 1.00 10.97 362 GLY A O 1
ATOM 6248 N N . THR A 1 363 ? -22.011 14.502 -43.786 1.00 9.35 363 THR A N 1
ATOM 6249 C CA . THR A 1 363 ? -21.279 14.455 -45.049 1.00 8.88 363 THR A CA 1
ATOM 6250 C C . THR A 1 363 ? -21.395 15.733 -45.846 1.00 8.50 363 THR A C 1
ATOM 6251 O O . THR A 1 363 ? -20.409 16.246 -46.360 1.00 10.11 363 THR A O 1
ATOM 6262 N N . CYS A 1 364 ? -22.623 16.231 -46.020 1.00 7.77 364 CYS A N 1
ATOM 6263 C CA . CYS A 1 364 ? -22.853 17.499 -46.689 1.00 7.62 364 CYS A CA 1
ATOM 6264 C C . CYS A 1 364 ? -23.376 18.585 -45.777 1.00 7.53 364 CYS A C 1
ATOM 6265 O O . CYS A 1 364 ? -23.084 19.775 -45.967 1.00 8.34 364 CYS A O 1
ATOM 6273 N N . SER A 1 365 ? -24.187 18.231 -44.780 1.00 7.71 365 SER A N 1
ATOM 6274 C CA . SER A 1 365 ? -24.874 19.222 -43.966 1.00 7.76 365 SER A CA 1
ATOM 6275 C C . SER A 1 365 ? -23.923 20.026 -43.083 1.00 7.81 365 SER A C 1
ATOM 6276 O O . SER A 1 365 ? -24.296 21.124 -42.669 1.00 8.42 365 SER A O 1
ATOM 6284 N N . VAL A 1 366 ? -22.735 19.529 -42.781 1.00 7.89 366 VAL A N 1
ATOM 6285 C CA A VAL A 1 366 ? -21.839 20.270 -41.936 0.50 8.00 366 VAL A CA 1
ATOM 6286 C CA B VAL A 1 366 ? -21.826 20.297 -41.941 0.50 8.87 366 VAL A CA 1
ATOM 6287 C C . VAL A 1 366 ? -21.603 21.696 -42.497 1.00 8.44 366 VAL A C 1
ATOM 6288 O O . VAL A 1 366 ? -21.520 22.664 -41.731 1.00 10.04 366 VAL A O 1
ATOM 6312 N N . CYS A 1 367 ? -21.484 21.803 -43.822 1.00 8.07 367 CYS A N 1
ATOM 6313 C CA . CYS A 1 367 ? -21.266 23.079 -44.495 1.00 8.60 367 CYS A CA 1
ATOM 6314 C C . CYS A 1 367 ? -22.561 23.654 -45.081 1.00 7.99 367 CYS A C 1
ATOM 6315 O O . CYS A 1 367 ? -22.842 24.826 -44.947 1.00 9.40 367 CYS A O 1
ATOM 6322 N N . HIS A 1 368 ? -23.350 22.821 -45.766 1.00 7.78 368 HIS A N 1
ATOM 6323 C CA . HIS A 1 368 ? -24.515 23.301 -46.482 1.00 7.67 368 HIS A CA 1
ATOM 6324 C C . HIS A 1 368 ? -25.794 23.394 -45.632 1.00 8.09 368 HIS A C 1
ATOM 6325 O O . HIS A 1 368 ? -26.789 23.938 -46.123 1.00 8.85 368 HIS A O 1
ATOM 6339 N N . GLN A 1 369 ? -25.726 22.907 -44.397 1.00 8.59 369 GLN A N 1
ATOM 6340 C CA A GLN A 1 369 ? -26.819 22.858 -43.442 0.50 9.09 369 GLN A CA 1
ATOM 6341 C CA B GLN A 1 369 ? -26.820 22.849 -43.427 0.50 8.45 369 GLN A CA 1
ATOM 6342 C C . GLN A 1 369 ? -27.835 21.774 -43.773 1.00 8.96 369 GLN A C 1
ATOM 6343 O O . GLN A 1 369 ? -27.970 21.349 -44.922 1.00 9.24 369 GLN A O 1
ATOM 6369 N N . GLY A 1 370 ? -28.562 21.316 -42.745 1.00 9.64 370 GLY A N 1
ATOM 6370 C CA . GLY A 1 370 ? -29.562 20.298 -42.939 1.00 10.44 370 GLY A CA 1
ATOM 6371 C C . GLY A 1 370 ? -30.704 20.749 -43.844 1.00 10.77 370 GLY A C 1
ATOM 6372 O O . GLY A 1 370 ? -31.376 19.899 -44.431 1.00 13.17 370 GLY A O 1
ATOM 6376 N N . ASN A 1 371 ? -30.946 22.052 -43.942 1.00 10.41 371 ASN A N 1
ATOM 6377 C CA . ASN A 1 371 ? -31.953 22.609 -44.819 1.00 11.53 371 ASN A CA 1
ATOM 6378 C C . ASN A 1 371 ? -31.394 23.137 -46.129 1.00 10.64 371 ASN A C 1
ATOM 6379 O O . ASN A 1 371 ? -32.098 23.809 -46.895 1.00 10.77 371 ASN A O 1
ATOM 6390 N N . GLY A 1 372 ? -30.112 22.869 -46.396 1.00 9.53 372 GLY A N 1
ATOM 6391 C CA . GLY A 1 372 ? -29.520 23.319 -47.625 1.00 9.19 372 GLY A CA 1
ATOM 6392 C C . GLY A 1 372 ? -29.302 24.802 -47.767 1.00 8.78 372 GLY A C 1
ATOM 6393 O O . GLY A 1 372 ? -28.881 25.253 -48.824 1.00 9.48 372 GLY A O 1
ATOM 6397 N N . ALA A 1 373 ? -29.516 25.596 -46.718 1.00 9.20 373 ALA A N 1
ATOM 6398 C CA . ALA A 1 373 ? -29.411 27.037 -46.832 1.00 9.96 373 ALA A CA 1
ATOM 6399 C C . ALA A 1 373 ? -27.981 27.554 -46.888 1.00 9.85 373 ALA A C 1
ATOM 6400 O O . ALA A 1 373 ? -27.743 28.710 -47.259 1.00 10.80 373 ALA A O 1
ATOM 6407 N N . GLY A 1 374 ? -27.025 26.742 -46.468 1.00 9.90 374 GLY A N 1
ATOM 6408 C CA . GLY A 1 374 ? -25.645 27.230 -46.310 1.00 9.99 374 GLY A CA 1
ATOM 6409 C C . GLY A 1 374 ? -25.600 28.414 -45.358 1.00 9.90 374 GLY A C 1
ATOM 6410 O O . GLY A 1 374 ? -26.376 28.512 -44.413 1.00 11.75 374 GLY A O 1
ATOM 6414 N N . LEU A 1 375 ? -24.644 29.293 -45.620 1.00 9.59 375 LEU A N 1
ATOM 6415 C CA . LEU A 1 375 ? -24.427 30.485 -44.845 1.00 10.37 375 LEU A CA 1
ATOM 6416 C C . LEU A 1 375 ? -24.023 31.567 -45.856 1.00 10.84 375 LEU A C 1
ATOM 6417 O O . LEU A 1 375 ? -22.965 31.438 -46.485 1.00 10.43 375 LEU A O 1
ATOM 6433 N N . PRO A 1 376 ? -24.883 32.557 -46.105 1.00 12.13 376 PRO A N 1
ATOM 6434 C CA . PRO 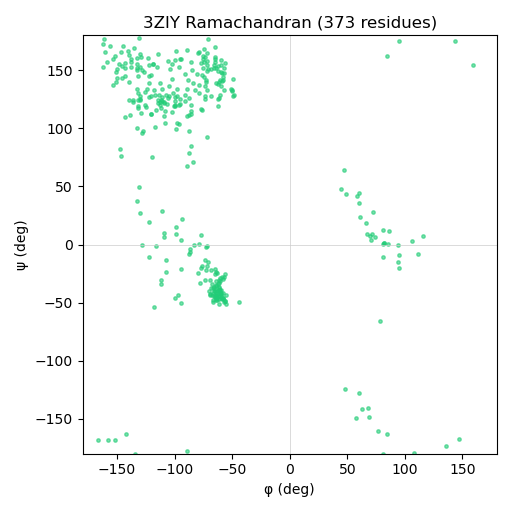A 1 376 ? -24.682 33.475 -47.220 1.00 12.63 376 PRO A CA 1
ATOM 6435 C C . PRO A 1 376 ? -23.264 34.016 -47.263 1.00 12.80 376 PRO A C 1
ATOM 6436 O O . PRO A 1 376 ? -22.710 34.527 -46.271 1.00 14.59 376 PRO A O 1
ATOM 6447 N N . GLY A 1 377 ? -22.645 33.897 -48.432 1.00 12.86 377 GLY A N 1
ATOM 6448 C CA . GLY A 1 377 ? -21.284 34.398 -48.679 1.00 13.18 377 GLY A CA 1
ATOM 6449 C C . GLY A 1 377 ? -20.164 33.467 -48.185 1.00 13.08 377 GLY A C 1
ATOM 6450 O O . GLY A 1 377 ? -19.002 33.715 -48.530 1.00 15.17 377 GLY A O 1
ATOM 6454 N N . VAL A 1 378 ? -20.469 32.420 -47.403 1.00 11.50 378 VAL A N 1
ATOM 6455 C CA . VAL A 1 378 ? -19.483 31.557 -46.788 1.00 10.46 378 VAL A CA 1
ATOM 6456 C C . VAL A 1 378 ? -19.632 30.109 -47.310 1.00 9.88 378 VAL A C 1
ATOM 6457 O O . VAL A 1 378 ? -18.662 29.515 -47.817 1.00 10.62 378 VAL A O 1
ATOM 6470 N N . PHE A 1 379 ? -20.838 29.546 -47.206 1.00 8.79 379 PHE A N 1
ATOM 6471 C CA . PHE A 1 379 ? -21.149 28.222 -47.757 1.00 8.34 379 PHE A CA 1
ATOM 6472 C C . PHE A 1 379 ? -22.382 28.425 -48.653 1.00 8.26 379 PHE A C 1
ATOM 6473 O O . PHE A 1 379 ? -23.416 28.910 -48.180 1.00 8.69 379 PHE A O 1
ATOM 6490 N N . PRO A 1 380 ? -22.277 28.122 -49.947 1.00 7.86 380 PRO A N 1
ATOM 6491 C CA . PRO A 1 380 ? -23.380 28.443 -50.841 1.00 7.83 380 PRO A CA 1
ATOM 6492 C C . PRO A 1 380 ? -24.565 27.511 -50.576 1.00 7.77 380 PRO A C 1
ATOM 6493 O O . PRO A 1 380 ? -24.406 26.381 -50.086 1.00 8.19 380 PRO A O 1
ATOM 6504 N N . PRO A 1 381 ? -25.744 27.961 -50.966 1.00 8.01 381 PRO A N 1
ATOM 6505 C CA . PRO A 1 381 ? -26.949 27.141 -50.735 1.00 8.19 381 PRO A CA 1
ATOM 6506 C C . PRO A 1 381 ? -27.031 26.008 -51.716 1.00 7.97 381 PRO A C 1
ATOM 6507 O O . PRO A 1 381 ? -26.703 26.148 -52.904 1.00 8.65 381 PRO A O 1
ATOM 6518 N N . LEU A 1 382 ? -27.563 24.879 -51.256 1.00 8.00 382 LEU A N 1
ATOM 6519 C CA . LEU A 1 382 ? -28.116 23.855 -52.115 1.00 8.22 382 LEU A CA 1
ATOM 6520 C C . LEU A 1 382 ? -29.620 24.012 -52.306 1.00 9.17 382 LEU A C 1
ATOM 6521 O O . LEU A 1 382 ? -30.159 23.524 -53.290 1.00 10.27 382 LEU A O 1
ATOM 6537 N N . ALA A 1 383 ? -30.265 24.712 -51.382 1.00 9.16 383 ALA A N 1
ATOM 6538 C CA . ALA A 1 383 ? -31.689 25.011 -51.482 1.00 9.39 383 ALA A CA 1
ATOM 6539 C C . ALA A 1 383 ? -31.929 25.974 -52.626 1.00 9.45 383 ALA A C 1
ATOM 6540 O O . ALA A 1 383 ? -31.306 27.033 -52.701 1.00 10.12 383 ALA A O 1
ATOM 6547 N N . LYS A 1 384 ? -32.842 25.617 -53.517 1.00 9.36 384 LYS A N 1
ATOM 6548 C CA . LYS A 1 384 ? -33.244 26.428 -54.644 1.00 9.81 384 LYS A CA 1
ATOM 6549 C C . LYS A 1 384 ? -31.994 27.023 -55.342 1.00 9.28 384 LYS A C 1
ATOM 6550 O O . LYS A 1 384 ? -31.924 28.215 -55.667 1.00 10.93 384 LYS A O 1
ATOM 6569 N N . SER A 1 385 ? -31.005 26.179 -55.594 1.00 9.05 385 SER A N 1
ATOM 6570 C CA . SER A 1 385 ? -29.729 26.624 -56.099 1.00 8.78 385 SER A CA 1
ATOM 6571 C C . SER A 1 385 ? -29.699 26.755 -57.622 1.00 8.57 385 SER A C 1
ATOM 6572 O O . SER A 1 385 ? -29.805 25.748 -58.338 1.00 8.90 385 SER A O 1
ATOM 6580 N N . ASP A 1 386 ? -29.539 27.970 -58.125 1.00 8.62 386 ASP A N 1
ATOM 6581 C CA . ASP A 1 386 ? -29.445 28.155 -59.555 1.00 8.87 386 ASP A CA 1
ATOM 6582 C C . ASP A 1 386 ? -28.239 27.420 -60.145 1.00 9.00 386 ASP A C 1
ATOM 6583 O O . ASP A 1 386 ? -28.325 26.816 -61.205 1.00 10.05 386 ASP A O 1
ATOM 6592 N N . PHE A 1 387 ? -27.121 27.452 -59.429 1.00 9.11 387 PHE A N 1
ATOM 6593 C CA . PHE A 1 387 ? -25.873 26.872 -59.869 1.00 8.86 387 PHE A CA 1
ATOM 6594 C C . PHE A 1 387 ? -26.050 25.360 -60.027 1.00 8.83 387 PHE A C 1
ATOM 6595 O O . PHE A 1 387 ? -25.558 24.760 -60.995 1.00 9.63 387 PHE A O 1
ATOM 6612 N N . LEU A 1 388 ? -26.699 24.727 -59.057 1.00 8.85 388 LEU A N 1
ATOM 6613 C CA . LEU A 1 388 ? -26.973 23.285 -59.132 1.00 9.53 388 LEU A CA 1
ATOM 6614 C C . LEU A 1 388 ? -27.855 22.974 -60.354 1.00 9.98 388 LEU A C 1
ATOM 6615 O O . LEU A 1 388 ? -27.536 22.101 -61.160 1.00 11.32 388 LEU A O 1
ATOM 6631 N N . ALA A 1 389 ? -28.951 23.707 -60.466 1.00 10.21 389 ALA A N 1
ATOM 6632 C CA . ALA A 1 389 ? -29.924 23.443 -61.535 1.00 11.24 389 ALA A CA 1
ATOM 6633 C C . ALA A 1 389 ? -29.318 23.630 -62.917 1.00 11.30 389 ALA A C 1
ATOM 6634 O O . ALA A 1 389 ? -29.732 22.972 -63.885 1.00 13.06 389 ALA A O 1
ATOM 6641 N N . ALA A 1 390 ? -28.398 24.570 -63.033 1.00 11.60 390 ALA A N 1
ATOM 6642 C CA . ALA A 1 390 ? -27.843 24.929 -64.311 1.00 11.41 390 ALA A CA 1
ATOM 6643 C C . ALA A 1 390 ? -27.044 23.800 -64.963 1.00 12.38 390 ALA A C 1
ATOM 6644 O O . ALA A 1 390 ? -26.880 23.786 -66.195 1.00 13.67 390 ALA A O 1
ATOM 6651 N N . ASP A 1 391 ? -26.519 22.881 -64.163 1.00 12.26 391 ASP A N 1
ATOM 6652 C CA . ASP A 1 391 ? -25.641 21.850 -64.702 1.00 13.94 391 ASP A CA 1
ATOM 6653 C C . ASP A 1 391 ? -25.515 20.673 -63.728 1.00 14.43 391 ASP A C 1
ATOM 6654 O O . ASP A 1 391 ? -24.617 20.614 -62.916 1.00 12.35 391 ASP A O 1
ATOM 6663 N N A PRO A 1 392 ? -26.525 19.767 -63.626 0.70 17.21 392 PRO A N 1
ATOM 6664 N N B PRO A 1 392 ? -26.324 19.657 -64.075 0.30 17.45 392 PRO A N 1
ATOM 6665 C CA A PRO A 1 392 ? -26.323 18.571 -62.704 0.70 16.59 392 PRO A CA 1
ATOM 6666 C CA B PRO A 1 392 ? -26.491 18.408 -63.369 0.30 19.45 392 PRO A CA 1
ATOM 6667 C C A PRO A 1 392 ? -25.029 17.720 -62.985 0.70 20.71 392 PRO A C 1
ATOM 6668 C C B PRO A 1 392 ? -25.169 17.764 -63.104 0.30 21.17 392 PRO A C 1
ATOM 6669 O O A PRO A 1 392 ? -24.530 17.141 -62.054 0.70 19.69 392 PRO A O 1
ATOM 6670 O O B PRO A 1 392 ? -24.803 17.435 -61.971 0.30 23.68 392 PRO A O 1
ATOM 6691 N N . LYS A 1 393 ? -24.483 17.623 -64.220 1.00 19.30 393 LYS A N 1
ATOM 6692 C CA . LYS A 1 393 ? -23.168 16.918 -64.389 1.00 22.02 393 LYS A CA 1
ATOM 6693 C C . LYS A 1 393 ? -21.995 17.615 -63.725 1.00 16.80 393 LYS A C 1
ATOM 6694 O O . LYS A 1 393 ? -21.125 16.942 -63.143 1.00 16.74 393 LYS A O 1
ATOM 6713 N N . ARG A 1 394 ? -21.987 18.922 -63.749 1.00 15.68 394 ARG A N 1
ATOM 6714 C CA . ARG A 1 394 ? -21.046 19.683 -62.975 1.00 12.68 394 ARG A CA 1
ATOM 6715 C C . ARG A 1 394 ? -21.221 19.313 -61.502 1.00 11.33 394 ARG A C 1
ATOM 6716 O O . ARG A 1 394 ? -20.228 19.187 -60.807 1.00 11.35 394 ARG A O 1
ATOM 6737 N N . ALA A 1 395 ? -22.447 19.167 -61.011 1.00 12.06 395 ALA A N 1
ATOM 6738 C CA . ALA A 1 395 ? -22.653 18.831 -59.609 1.00 12.71 395 ALA A CA 1
ATOM 6739 C C . ALA A 1 395 ? -22.035 17.468 -59.242 1.00 11.15 395 ALA A C 1
ATOM 6740 O O . ALA A 1 395 ? -21.472 17.307 -58.150 1.00 12.01 395 ALA A O 1
ATOM 6747 N N . MET A 1 396 ? -22.112 16.491 -60.152 1.00 11.81 396 MET A N 1
ATOM 6748 C CA A MET A 1 396 ? -21.436 15.216 -59.928 0.70 11.60 396 MET A CA 1
ATOM 6749 C CA B MET A 1 396 ? -21.449 15.218 -59.917 0.30 11.58 396 MET A CA 1
ATOM 6750 C C . MET A 1 396 ? -19.928 15.399 -59.828 1.00 10.90 396 MET A C 1
ATOM 6751 O O . MET A 1 396 ? -19.268 14.832 -58.951 1.00 11.44 396 MET A O 1
ATOM 6777 N N . ASN A 1 397 ? -19.366 16.225 -60.713 1.00 10.68 397 ASN A N 1
ATOM 6778 C CA A ASN A 1 397 ? -17.943 16.506 -60.664 0.70 11.18 397 ASN A CA 1
ATOM 6779 C CA B ASN A 1 397 ? -17.960 16.517 -60.688 0.30 10.69 397 ASN A CA 1
ATOM 6780 C C . ASN A 1 397 ? -17.527 17.209 -59.384 1.00 10.03 397 ASN A C 1
ATOM 6781 O O . ASN A 1 397 ? -16.441 16.970 -58.860 1.00 10.81 397 ASN A O 1
ATOM 6801 N N . ILE A 1 398 ? -18.368 18.090 -58.885 1.00 9.36 398 ILE A N 1
ATOM 6802 C CA . ILE A 1 398 ? -18.079 18.828 -57.678 1.00 9.18 398 ILE A CA 1
ATOM 6803 C C . ILE A 1 398 ? -18.001 17.880 -56.476 1.00 8.90 398 ILE A C 1
ATOM 6804 O O . ILE A 1 398 ? -17.097 17.986 -55.640 1.00 9.48 398 ILE A O 1
ATOM 6820 N N . VAL A 1 399 ? -18.947 16.953 -56.366 1.00 8.93 399 VAL A N 1
ATOM 6821 C CA . VAL A 1 399 ? -18.878 16.011 -55.258 1.00 9.81 399 VAL A CA 1
ATOM 6822 C C . VAL A 1 399 ? -17.620 15.133 -55.348 1.00 9.93 399 VAL A C 1
ATOM 6823 O O . VAL A 1 399 ? -16.889 14.967 -54.363 1.00 11.07 399 VAL A O 1
ATOM 6836 N N . LEU A 1 400 ? -17.359 14.585 -56.521 1.00 10.20 400 LEU A N 1
ATOM 6837 C CA . LEU A 1 400 ? -16.215 13.700 -56.643 1.00 10.50 400 LEU A CA 1
ATOM 6838 C C . LEU A 1 400 ? -14.887 14.423 -56.526 1.00 11.19 400 LEU A C 1
ATOM 6839 O O . LEU A 1 400 ? -13.971 13.904 -55.893 1.00 13.72 400 LEU A O 1
ATOM 6855 N N . HIS A 1 401 ? -14.778 15.587 -57.157 1.00 10.73 401 HIS A N 1
ATOM 6856 C CA . HIS A 1 401 ? -13.502 16.206 -57.413 1.00 12.13 401 HIS A CA 1
ATOM 6857 C C . HIS A 1 401 ? -13.308 17.529 -56.720 1.00 11.87 401 HIS A C 1
ATOM 6858 O O . HIS A 1 401 ? -12.234 18.131 -56.820 1.00 13.55 401 HIS A O 1
ATOM 6873 N N . GLY A 1 402 ? -14.326 17.988 -55.980 1.00 10.43 402 GLY A N 1
ATOM 6874 C CA . GLY A 1 402 ? -14.254 19.254 -55.237 1.00 10.21 402 GLY A CA 1
ATOM 6875 C C . GLY A 1 402 ? -14.515 20.456 -56.124 1.00 10.02 402 GLY A C 1
ATOM 6876 O O . GLY A 1 402 ? -14.758 20.325 -57.323 1.00 11.13 402 GLY A O 1
ATOM 6880 N N . LEU A 1 403 ? -14.463 21.619 -55.520 1.00 9.65 403 LEU A N 1
ATOM 6881 C CA . LEU A 1 403 ? -14.673 22.856 -56.240 1.00 9.92 403 LEU A CA 1
ATOM 6882 C C . LEU A 1 403 ? -13.917 23.953 -55.488 1.00 9.64 403 LEU A C 1
ATOM 6883 O O . LEU A 1 403 ? -13.990 24.054 -54.265 1.00 11.40 403 LEU A O 1
ATOM 6899 N N . ASN A 1 404 ? -13.245 24.815 -56.237 1.00 10.27 404 ASN A N 1
ATOM 6900 C CA . ASN A 1 404 ? -12.651 26.009 -55.668 1.00 10.97 404 ASN A CA 1
ATOM 6901 C C . ASN A 1 404 ? -12.716 27.171 -56.654 1.00 11.57 404 ASN A C 1
ATOM 6902 O O . ASN A 1 404 ? -13.143 26.992 -57.772 1.00 14.78 404 ASN A O 1
ATOM 6913 N N . GLY A 1 405 ? -12.372 28.341 -56.170 1.00 13.69 405 GLY A N 1
ATOM 6914 C CA . GLY A 1 405 ? -12.429 29.534 -56.988 1.00 14.91 405 GLY A CA 1
ATOM 6915 C C . GLY A 1 405 ? -13.728 30.291 -56.805 1.00 12.34 405 GLY A C 1
ATOM 6916 O O . GLY A 1 405 ? -14.673 29.857 -56.162 1.00 12.16 405 GLY A O 1
ATOM 6920 N N . LYS A 1 406 ? -13.792 31.449 -57.452 1.00 11.77 406 LYS A N 1
ATOM 6921 C CA A LYS A 1 406 ? -14.944 32.297 -57.342 0.70 10.73 406 LYS A CA 1
ATOM 6922 C CA B LYS A 1 406 ? -14.938 32.309 -57.381 0.30 11.32 406 LYS A CA 1
ATOM 6923 C C . LYS A 1 406 ? -16.089 31.691 -58.147 1.00 11.14 406 LYS A C 1
ATOM 6924 O O . LYS A 1 406 ? -15.923 31.323 -59.304 1.00 14.29 406 LYS A O 1
ATOM 6960 N N . ILE A 1 407 ? -17.262 31.664 -57.541 1.00 9.99 407 ILE A N 1
ATOM 6961 C CA . ILE A 1 407 ? -18.499 31.252 -58.179 1.00 9.85 407 ILE A CA 1
ATOM 6962 C C . ILE A 1 407 ? -19.598 32.179 -57.723 1.00 9.13 407 ILE A C 1
ATOM 6963 O O . ILE A 1 407 ? -19.470 32.866 -56.717 1.00 11.01 407 ILE A O 1
ATOM 6979 N N . LYS A 1 408 ? -20.709 32.178 -58.456 1.00 9.77 408 LYS A N 1
ATOM 6980 C CA A LYS A 1 408 ? -21.909 32.913 -58.094 0.50 9.14 408 LYS A CA 1
ATOM 6981 C CA B LYS A 1 408 ? -21.909 32.928 -58.126 0.50 9.90 408 LYS A CA 1
ATOM 6982 C C . LYS A 1 408 ? -23.051 31.935 -57.946 1.00 8.63 408 LYS A C 1
ATOM 6983 O O . LYS A 1 408 ? -23.304 31.133 -58.844 1.00 10.01 408 LYS A O 1
ATOM 7019 N N . VAL A 1 409 ? -23.702 31.995 -56.774 1.00 8.55 409 VAL A N 1
ATOM 7020 C CA . VAL A 1 409 ? -24.839 31.139 -56.491 1.00 8.16 409 VAL A CA 1
ATOM 7021 C C . VAL A 1 409 ? -25.932 32.009 -55.939 1.00 8.92 409 VAL A C 1
ATOM 7022 O O . VAL A 1 409 ? -25.716 32.744 -54.956 1.00 9.36 409 VAL A O 1
ATOM 7035 N N . ASN A 1 410 ? -27.101 31.972 -56.557 1.00 9.43 410 ASN A N 1
ATOM 7036 C CA . ASN A 1 410 ? -28.236 32.747 -56.126 1.00 10.82 410 ASN A CA 1
ATOM 7037 C C . ASN A 1 410 ? -27.888 34.210 -55.890 1.00 11.96 410 ASN A C 1
ATOM 7038 O O . ASN A 1 410 ? -28.298 34.816 -54.897 1.00 15.20 410 ASN A O 1
ATOM 7049 N N . GLY A 1 411 ? -27.104 34.756 -56.825 1.00 12.25 411 GLY A N 1
ATOM 7050 C CA . GLY A 1 411 ? -26.825 36.183 -56.823 1.00 13.96 411 GLY A CA 1
ATOM 7051 C C . GLY A 1 411 ? -25.654 36.603 -55.917 1.00 13.05 411 GLY A C 1
ATOM 7052 O O . GLY A 1 411 ? -25.334 37.790 -55.876 1.00 17.26 411 GLY A O 1
ATOM 7056 N N . GLN A 1 412 ? -24.995 35.681 -55.222 1.00 11.02 412 GLN A N 1
ATOM 7057 C CA A GLN A 1 412 ? -23.911 36.003 -54.316 0.60 10.71 412 GLN A CA 1
ATOM 7058 C CA B GLN A 1 412 ? -23.907 36.017 -54.299 0.20 10.69 412 GLN A CA 1
ATOM 7059 C CA C GLN A 1 412 ? -23.898 36.035 -54.308 0.20 10.42 412 GLN A CA 1
ATOM 7060 C C . GLN A 1 412 ? -22.630 35.315 -54.689 1.00 9.05 412 GLN A C 1
ATOM 7061 O O . GLN A 1 412 ? -22.661 34.150 -55.104 1.00 9.35 412 GLN A O 1
ATOM 7099 N N . GLU A 1 413 ? -21.511 36.002 -54.537 1.00 9.55 413 GLU A N 1
ATOM 7100 C CA . GLU A 1 413 ? -20.203 35.419 -54.821 1.00 9.29 413 GLU A CA 1
ATOM 7101 C C . GLU A 1 413 ? -19.695 34.625 -53.608 1.00 9.62 413 GLU A C 1
ATOM 7102 O O . GLU A 1 413 ? -19.809 35.037 -52.454 1.00 11.44 413 GLU A O 1
ATOM 7114 N N . TYR A 1 414 ? -19.109 33.483 -53.919 1.00 9.01 414 TYR A N 1
ATOM 7115 C CA . TYR A 1 414 ? -18.365 32.634 -53.004 1.00 9.27 414 TYR A CA 1
ATOM 7116 C C . TYR A 1 414 ? -16.963 32.498 -53.517 1.00 9.72 414 TYR A C 1
ATOM 7117 O O . TYR A 1 414 ? -16.771 32.422 -54.742 1.00 10.66 414 TYR A O 1
ATOM 7135 N N . ASP A 1 415 ? -15.976 32.403 -52.637 1.00 10.02 415 ASP A N 1
ATOM 7136 C CA . ASP A 1 415 ? -14.587 32.218 -53.056 1.00 11.05 415 ASP A CA 1
ATOM 7137 C C . ASP A 1 415 ? -13.919 31.353 -51.990 1.00 10.96 415 ASP A C 1
ATOM 7138 O O . ASP A 1 415 ? -13.171 31.838 -51.141 1.00 13.22 415 ASP A O 1
ATOM 7147 N N . SER A 1 416 ? -14.219 30.068 -52.042 1.00 10.45 416 SER A N 1
ATOM 7148 C CA . SER A 1 416 ? -13.819 29.128 -51.022 1.00 9.87 416 SER A CA 1
ATOM 7149 C C . SER A 1 416 ? -13.432 27.806 -51.637 1.00 9.75 416 SER A C 1
ATOM 7150 O O . SER A 1 416 ? -13.143 27.739 -52.819 1.00 11.28 416 SER A O 1
ATOM 7158 N N . VAL A 1 417 ? -13.379 26.774 -50.805 1.00 9.90 417 VAL A N 1
ATOM 7159 C CA . VAL A 1 417 ? -12.901 25.462 -51.203 1.00 9.58 417 VAL A CA 1
ATOM 7160 C C . VAL A 1 417 ? -13.845 24.407 -50.640 1.00 8.89 417 VAL A C 1
ATOM 7161 O O . VAL A 1 417 ? -14.048 24.334 -49.429 1.00 9.94 417 VAL A O 1
ATOM 7174 N N . MET A 1 418 ? -14.401 23.590 -51.540 1.00 8.33 418 MET A N 1
ATOM 7175 C CA . MET A 1 418 ? -15.107 22.351 -51.193 1.00 8.16 418 MET A CA 1
ATOM 7176 C C . MET A 1 418 ? -14.127 21.202 -51.498 1.00 8.11 418 MET A C 1
ATOM 7177 O O . MET A 1 418 ? -13.785 20.979 -52.656 1.00 8.49 418 MET A O 1
ATOM 7191 N N . PRO A 1 419 ? -13.680 20.475 -50.473 1.00 8.44 419 PRO A N 1
ATOM 7192 C CA . PRO A 1 419 ? -12.759 19.363 -50.726 1.00 9.03 419 PRO A CA 1
ATOM 7193 C C . PRO A 1 419 ? -13.399 18.294 -51.588 1.00 8.92 419 PRO A C 1
ATOM 7194 O O . PRO A 1 419 ? -14.624 18.093 -51.545 1.00 9.34 419 PRO A O 1
ATOM 7205 N N . PRO A 1 420 ? -12.571 17.533 -52.332 1.00 9.45 420 PRO A N 1
ATOM 7206 C CA A PRO A 1 420 ? -13.100 16.364 -53.045 0.50 9.54 420 PRO A CA 1
ATOM 7207 C CA B PRO A 1 420 ? -13.073 16.351 -53.044 0.50 9.76 420 PRO A CA 1
ATOM 7208 C C . PRO A 1 420 ? -13.642 15.333 -52.073 1.00 10.19 420 PRO A C 1
ATOM 7209 O O . PRO A 1 420 ? -13.207 15.261 -50.907 1.00 11.03 420 PRO A O 1
ATOM 7230 N N . MET A 1 421 ? -14.586 14.556 -52.543 1.00 10.61 421 MET A N 1
ATOM 7231 C CA . MET A 1 421 ? -15.240 13.521 -51.746 1.00 10.99 421 MET A CA 1
ATOM 7232 C C . MET A 1 421 ? -15.245 12.209 -52.528 1.00 10.75 421 MET A C 1
ATOM 7233 O O . MET A 1 421 ? -16.228 11.467 -52.631 1.00 10.72 421 MET A O 1
ATOM 7247 N N . THR A 1 422 ? -14.078 11.861 -53.024 1.00 11.65 422 THR A N 1
ATOM 7248 C CA A THR A 1 422 ? -13.916 10.829 -53.959 0.70 11.81 422 THR A CA 1
ATOM 7249 C CA B THR A 1 422 ? -13.973 10.767 -54.006 0.30 12.02 422 THR A CA 1
ATOM 7250 C C . THR A 1 422 ? -14.157 9.406 -53.365 1.00 10.45 422 THR A C 1
ATOM 7251 O O . THR A 1 422 ? -14.402 8.453 -54.076 1.00 12.33 422 THR A O 1
ATOM 7271 N N . GLN A 1 423 ? -14.067 9.308 -52.049 1.00 9.86 423 GLN A N 1
ATOM 7272 C CA A GLN A 1 423 ? -14.309 8.057 -51.362 0.70 9.88 423 GLN A CA 1
ATOM 7273 C CA B GLN A 1 423 ? -14.316 8.062 -51.364 0.30 10.01 423 GLN A CA 1
ATOM 7274 C C . GLN A 1 423 ? -15.776 7.672 -51.368 1.00 10.19 423 GLN A C 1
ATOM 7275 O O . GL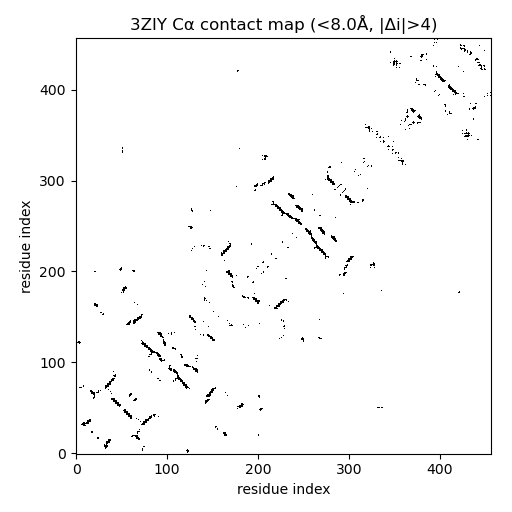N A 1 423 ? -16.064 6.493 -51.105 1.00 12.74 423 GLN A O 1
ATOM 7301 N N . LEU A 1 424 ? -16.688 8.594 -51.643 1.00 8.98 424 LEU A N 1
ATOM 7302 C CA . LEU A 1 424 ? -18.086 8.219 -51.800 1.00 9.25 424 LEU A CA 1
ATOM 7303 C C . LEU A 1 424 ? -18.223 7.291 -53.005 1.00 10.16 424 LEU A C 1
ATOM 7304 O O . LEU A 1 424 ? -17.606 7.544 -54.035 1.00 13.59 424 LEU A O 1
ATOM 7320 N N . ASN A 1 425 ? -19.025 6.270 -52.902 1.00 9.06 425 ASN A N 1
ATOM 73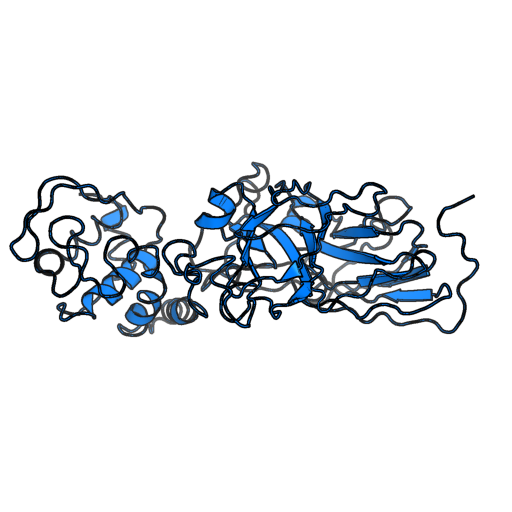21 C CA . ASN A 1 425 ? -19.255 5.341 -53.984 1.00 8.97 425 ASN A CA 1
ATOM 7322 C C . ASN A 1 425 ? -20.263 5.940 -54.983 1.00 8.77 425 ASN A C 1
ATOM 7323 O O . ASN A 1 425 ? -21.003 6.863 -54.658 1.00 8.99 425 ASN A O 1
ATOM 7334 N N . ASP A 1 426 ? -20.343 5.352 -56.174 1.00 9.44 426 ASP A N 1
ATOM 7335 C CA . ASP A 1 426 ? -21.184 5.937 -57.234 1.00 9.89 426 ASP A CA 1
ATOM 7336 C C . ASP A 1 426 ? -22.642 6.035 -56.804 1.00 9.23 426 ASP A C 1
ATOM 7337 O O . ASP A 1 426 ? -23.299 7.033 -57.109 1.00 10.18 426 ASP A O 1
ATOM 7346 N N . ASP A 1 427 ? -23.160 4.983 -56.156 1.00 9.52 427 ASP A N 1
ATOM 7347 C CA . ASP A 1 427 ? -24.543 4.998 -55.699 1.00 9.34 427 ASP A CA 1
ATOM 7348 C C . ASP A 1 427 ? -24.787 6.071 -54.649 1.00 8.63 427 ASP A C 1
ATOM 7349 O O . ASP A 1 427 ? -25.855 6.666 -54.577 1.00 9.06 427 ASP A O 1
ATOM 7358 N N . GLU A 1 428 ? -23.786 6.309 -53.784 1.00 8.57 428 GLU A N 1
ATOM 7359 C CA . GLU A 1 428 ? -23.899 7.301 -52.744 1.00 8.23 428 GLU A CA 1
ATOM 7360 C C . GLU A 1 428 ? -23.980 8.712 -53.318 1.00 8.41 428 GLU A C 1
ATOM 7361 O O . GLU A 1 428 ? -24.862 9.497 -52.940 1.00 8.72 428 GLU A O 1
ATOM 7373 N N . VAL A 1 429 ? -23.087 9.036 -54.250 1.00 8.37 429 VAL A N 1
ATOM 7374 C CA . VAL A 1 429 ? -23.154 10.321 -54.917 1.00 8.45 429 VAL A CA 1
ATOM 7375 C C . VAL A 1 429 ? -24.499 10.493 -55.616 1.00 8.39 429 VAL A C 1
ATOM 7376 O O . VAL A 1 429 ? -25.139 11.536 -55.532 1.00 8.71 429 VAL A O 1
ATOM 7389 N N . ALA A 1 430 ? -24.903 9.453 -56.354 1.00 8.75 430 ALA A N 1
ATOM 7390 C CA . ALA A 1 430 ? -26.170 9.504 -57.080 1.00 9.10 430 ALA A CA 1
ATOM 7391 C C . ALA A 1 430 ? -27.350 9.751 -56.156 1.00 8.78 430 ALA A C 1
ATOM 7392 O O . ALA A 1 430 ? -28.221 10.565 -56.445 1.00 9.18 430 ALA A O 1
ATOM 7399 N N . ASN A 1 431 ? -27.401 9.029 -55.038 1.00 8.47 431 ASN A N 1
ATOM 7400 C CA . ASN A 1 431 ? -28.526 9.146 -54.123 1.00 8.38 431 ASN A CA 1
ATOM 7401 C C . ASN A 1 431 ? -28.524 10.492 -53.426 1.00 7.96 431 ASN A C 1
ATOM 7402 O O . ASN A 1 431 ? -29.573 11.119 -53.292 1.00 8.53 431 ASN A O 1
ATOM 7413 N N . ILE A 1 432 ? -27.348 10.949 -52.965 1.00 7.74 432 ILE A N 1
ATOM 7414 C CA . ILE A 1 432 ? -27.264 12.278 -52.336 1.00 7.96 432 ILE A CA 1
ATOM 7415 C C . ILE A 1 432 ? -27.762 13.354 -53.304 1.00 7.91 432 ILE A C 1
ATOM 7416 O O . ILE A 1 432 ? -28.562 14.212 -52.930 1.00 8.34 432 ILE A O 1
ATOM 7432 N N . LEU A 1 433 ? -27.259 13.340 -54.549 1.00 8.44 433 LEU A N 1
ATOM 7433 C CA . LEU A 1 433 ? -27.647 14.393 -55.474 1.00 8.97 433 LEU A CA 1
ATOM 7434 C C . LEU A 1 433 ? -29.134 14.271 -55.831 1.00 8.42 433 LEU A C 1
ATOM 7435 O O . LEU A 1 433 ? -29.779 15.308 -56.037 1.00 9.74 433 LEU A O 1
ATOM 7451 N N . THR A 1 434 ? -29.691 13.073 -55.914 1.00 8.85 434 THR A N 1
ATOM 7452 C CA . THR A 1 434 ? -31.101 12.928 -56.192 1.00 9.62 434 THR A CA 1
ATOM 7453 C C . THR A 1 434 ? -31.935 13.482 -55.044 1.00 8.87 434 THR A C 1
ATOM 7454 O O . THR A 1 434 ? -32.936 14.159 -55.268 1.00 9.35 434 THR A O 1
ATOM 7465 N N . TYR A 1 435 ? -31.504 13.240 -53.802 1.00 8.74 435 TYR A N 1
ATOM 7466 C CA . TYR A 1 435 ? -32.128 13.875 -52.659 1.00 8.63 435 TYR A CA 1
ATOM 7467 C C . TYR A 1 435 ? -32.132 15.396 -52.785 1.00 8.69 435 TYR A C 1
ATOM 7468 O O . TYR A 1 435 ? -33.150 16.054 -52.643 1.00 9.16 435 TYR A O 1
ATOM 7486 N N . VAL A 1 436 ? -30.960 15.977 -53.058 1.00 8.62 436 VAL A N 1
ATOM 7487 C CA . VAL A 1 436 ? -30.862 17.426 -53.158 1.00 8.53 436 VAL A CA 1
ATOM 7488 C C . VAL A 1 436 ? -31.788 17.958 -54.267 1.00 8.86 436 VAL A C 1
ATOM 7489 O O . VAL A 1 436 ? -32.506 18.937 -54.082 1.00 9.22 436 VAL A O 1
ATOM 7502 N N . LEU A 1 437 ? -31.754 17.308 -55.438 1.00 9.30 437 LEU A N 1
ATOM 7503 C CA . LEU A 1 437 ? -32.565 17.757 -56.567 1.00 9.87 437 LEU A CA 1
ATOM 7504 C C . LEU A 1 437 ? -34.053 17.738 -56.295 1.00 9.67 437 LEU A C 1
ATOM 7505 O O . LEU A 1 437 ? -34.788 18.501 -56.885 1.00 10.95 437 LEU A O 1
ATOM 7521 N N . ASN A 1 438 ? -34.475 16.830 -55.422 1.00 9.79 438 ASN A N 1
ATOM 7522 C CA . ASN A 1 438 ? -35.879 16.655 -55.070 1.00 10.33 438 ASN A CA 1
ATOM 7523 C C . ASN A 1 438 ? -36.292 17.319 -53.782 1.00 10.54 438 ASN A C 1
ATOM 7524 O O . ASN A 1 438 ? -37.387 17.071 -53.247 1.00 12.74 438 ASN A O 1
ATOM 7535 N N . SER A 1 439 ? -35.445 18.216 -53.289 1.00 10.13 439 SER A N 1
ATOM 7536 C CA . SER A 1 439 ? -35.719 18.986 -52.088 1.00 10.35 439 SER A CA 1
ATOM 7537 C C . SER A 1 439 ? -35.639 20.472 -52.394 1.00 9.89 439 SER A C 1
ATOM 7538 O O . SER A 1 439 ? -35.032 20.897 -53.378 1.00 10.22 439 SER A O 1
ATOM 7546 N N . TRP A 1 440 ? -36.255 21.264 -51.513 1.00 10.29 440 TRP A N 1
ATOM 7547 C CA . TRP A 1 440 ? -35.932 22.686 -51.448 1.00 10.34 440 TRP A CA 1
ATOM 7548 C C . TRP A 1 440 ? -36.201 23.432 -52.774 1.00 10.61 440 TRP A C 1
ATOM 7549 O O . TRP A 1 440 ? -35.441 24.340 -53.160 1.00 11.51 440 TRP A O 1
ATOM 7570 N N . ASP A 1 441 ? -37.255 23.047 -53.477 1.00 10.94 441 ASP A N 1
ATOM 7571 C CA . ASP A 1 441 ? -37.648 23.713 -54.692 1.00 11.98 441 ASP A CA 1
ATOM 7572 C C . ASP A 1 441 ? -36.646 23.563 -55.836 1.00 11.46 441 ASP A C 1
ATOM 7573 O O . ASP A 1 441 ? -36.730 24.285 -56.825 1.00 13.14 441 ASP A O 1
ATOM 7582 N N . ASN A 1 442 ? -35.760 22.572 -55.734 1.00 10.56 442 ASN A N 1
ATOM 7583 C CA . ASN A 1 442 ? -34.890 22.220 -56.813 1.00 10.24 442 ASN A CA 1
ATOM 7584 C C . ASN A 1 442 ? -35.670 21.474 -57.909 1.00 10.32 442 ASN A C 1
ATOM 7585 O O . ASN A 1 442 ? -36.839 21.121 -57.697 1.00 11.35 442 ASN A O 1
ATOM 7596 N N . PRO A 1 443 ? -35.096 21.272 -59.097 1.00 10.71 443 PRO A N 1
ATOM 7597 C CA . PRO A 1 443 ? -35.929 20.891 -60.256 1.00 11.45 443 PRO A CA 1
ATOM 7598 C C . PRO A 1 443 ? -36.349 19.455 -60.349 1.00 11.21 443 PRO A C 1
ATOM 7599 O O . PRO A 1 443 ? -37.015 19.096 -61.321 1.00 13.58 443 PRO A O 1
ATOM 7610 N N . GLY A 1 444 ? -35.966 18.615 -59.404 1.00 11.46 444 GLY A N 1
ATOM 7611 C CA . GLY A 1 444 ? -36.292 17.213 -59.491 1.00 11.61 444 GLY A CA 1
ATOM 7612 C C . GLY A 1 444 ? -35.430 16.482 -60.473 1.00 13.00 444 GLY A C 1
ATOM 7613 O O . GLY A 1 444 ? -34.303 16.886 -60.790 1.00 14.23 444 GLY A O 1
ATOM 7617 N N . GLY A 1 445 ? -35.923 15.334 -60.892 1.00 14.19 445 GLY A N 1
ATOM 7618 C CA . GLY A 1 445 ? -35.155 14.429 -61.705 1.00 14.73 445 GLY A CA 1
ATOM 7619 C C . GLY A 1 445 ? -34.276 13.556 -60.825 1.00 14.08 445 GLY A C 1
ATOM 7620 O O . GLY A 1 445 ? -34.492 13.425 -59.626 1.00 14.28 445 GLY A O 1
ATOM 7624 N N . ARG A 1 446 ? -33.275 12.940 -61.428 1.00 13.53 446 ARG A N 1
ATOM 7625 C CA . ARG A 1 446 ? -32.441 11.996 -60.697 1.00 13.42 446 ARG A CA 1
ATOM 7626 C C . ARG A 1 446 ? -31.058 11.927 -61.327 1.00 13.94 446 ARG A C 1
ATOM 7627 O O . ARG A 1 446 ? -30.842 12.250 -62.506 1.00 15.71 446 ARG A O 1
ATOM 7648 N N . VAL A 1 447 ? -30.137 11.451 -60.509 1.00 13.02 447 VAL A N 1
ATOM 7649 C CA . VAL A 1 447 ? -28.790 11.107 -60.909 1.00 13.35 447 VAL A CA 1
ATOM 7650 C C . VAL A 1 447 ? -28.642 9.609 -60.639 1.00 12.33 447 VAL A C 1
ATOM 7651 O O . VAL A 1 447 ? -29.027 9.128 -59.584 1.00 12.02 447 VAL A O 1
ATOM 7664 N N . SER A 1 448 ? -28.104 8.860 -61.608 1.00 12.53 448 SER A N 1
ATOM 7665 C CA . SER A 1 448 ? -27.892 7.425 -61.456 1.00 12.95 448 SER A CA 1
ATOM 7666 C C . SER A 1 448 ? -26.452 7.090 -61.090 1.00 11.66 448 SER A C 1
ATOM 7667 O O . SER A 1 448 ? -25.528 7.844 -61.356 1.00 12.76 448 SER A O 1
ATOM 7675 N N . ALA A 1 449 ? -26.269 5.911 -60.513 1.00 12.53 449 ALA A N 1
ATOM 7676 C CA . ALA A 1 449 ? -24.944 5.422 -60.239 1.00 12.47 449 ALA A CA 1
ATOM 7677 C C . ALA A 1 449 ? -24.099 5.367 -61.519 1.00 12.59 449 ALA A C 1
ATOM 7678 O O . ALA A 1 449 ? -22.903 5.663 -61.508 1.00 13.37 449 ALA A O 1
ATOM 7685 N N A GLU A 1 450 ? -24.707 4.972 -62.639 0.50 13.85 450 GLU A N 1
ATOM 7686 N N B GLU A 1 450 ? -24.716 4.971 -62.626 0.50 13.92 450 GLU A N 1
ATOM 7687 C CA A GLU A 1 450 ? -23.987 4.909 -63.925 0.50 14.48 450 GLU A CA 1
ATOM 7688 C CA B GLU A 1 450 ? -24.017 4.901 -63.908 0.50 14.67 450 GLU A CA 1
ATOM 7689 C C A GLU A 1 450 ? -23.560 6.305 -64.377 0.50 15.31 450 GLU A C 1
ATOM 7690 C C B GLU A 1 450 ? -23.577 6.294 -64.381 0.50 15.37 450 GLU A C 1
ATOM 7691 O O A GLU A 1 450 ? -22.455 6.463 -64.932 0.50 17.21 450 GLU A O 1
ATOM 7692 O O B GLU A 1 450 ? -22.474 6.439 -64.942 0.50 17.30 450 GLU A O 1
ATOM 7715 N N . ASP A 1 451 ? -24.410 7.310 -64.148 1.00 14.99 451 ASP A N 1
ATOM 7716 C CA . ASP A 1 451 ? -24.044 8.692 -64.463 1.00 16.14 451 ASP A CA 1
ATOM 7717 C C . ASP A 1 451 ? -22.712 9.062 -63.715 1.00 14.54 451 ASP A C 1
ATOM 7718 O O . ASP A 1 451 ? -21.772 9.631 -64.289 1.00 15.29 451 ASP A O 1
ATOM 7727 N N . VAL A 1 452 ? -22.649 8.708 -62.433 1.00 12.49 452 VAL A N 1
ATOM 7728 C CA . VAL A 1 452 ? -21.515 9.048 -61.610 1.00 12.74 452 VAL A CA 1
ATOM 7729 C C . VAL A 1 452 ? -20.289 8.254 -62.020 1.00 13.67 452 VAL A C 1
ATOM 7730 O O . VAL A 1 452 ? -19.198 8.795 -62.074 1.00 14.39 452 VAL A O 1
ATOM 7743 N N . LYS A 1 453 ? -20.478 6.977 -62.334 1.00 13.92 453 LYS A N 1
ATOM 7744 C CA A LYS A 1 453 ? -19.389 6.136 -62.801 0.70 15.81 453 LYS A CA 1
ATOM 7745 C CA B LYS A 1 453 ? -19.397 6.125 -62.817 0.30 15.85 453 LYS A CA 1
ATOM 7746 C C . LYS A 1 453 ? -18.693 6.799 -64.003 1.00 17.79 453 LYS A C 1
ATOM 7747 O O . LYS A 1 453 ? -17.481 6.811 -64.095 1.00 18.45 453 LYS A O 1
ATOM 7783 N N . LYS A 1 454 ? -19.475 7.371 -64.928 1.00 18.41 454 LYS A N 1
ATOM 7784 C CA . LYS A 1 454 ? -18.911 8.006 -66.108 1.00 20.55 454 LYS A CA 1
ATOM 7785 C C . LYS A 1 454 ? -18.102 9.262 -65.756 1.00 19.77 454 LYS A C 1
ATOM 7786 O O . LYS A 1 454 ? -17.037 9.468 -66.326 1.00 23.78 454 LYS A O 1
ATOM 7805 N N . VAL A 1 455 ? -18.581 10.090 -64.838 1.00 18.76 455 VAL A N 1
ATOM 7806 C CA . VAL A 1 455 ? -17.858 11.288 -64.397 1.00 19.87 455 VAL A CA 1
ATOM 7807 C C . VAL A 1 455 ? -16.596 10.902 -63.652 1.00 19.96 455 VAL A C 1
ATOM 7808 O O . VAL A 1 455 ? -15.558 11.529 -63.835 1.00 25.08 455 VAL A O 1
ATOM 7821 N N . ARG A 1 456 ? -16.655 9.833 -62.864 1.00 17.90 456 ARG A N 1
ATOM 7822 C CA . ARG A 1 456 ? -15.471 9.367 -62.167 1.00 18.41 456 ARG A CA 1
ATOM 7823 C C . ARG A 1 456 ? -14.403 8.917 -63.149 1.00 20.30 456 ARG A C 1
ATOM 7824 O O . ARG A 1 456 ? -13.231 9.152 -62.914 1.00 23.01 456 ARG A O 1
ATOM 7845 N N . ALA A 1 457 ? -14.817 8.247 -64.218 1.00 22.12 457 ALA A N 1
ATOM 7846 C CA . ALA A 1 457 ? -13.860 7.751 -65.245 1.00 25.39 457 ALA A CA 1
ATOM 7847 C C . ALA A 1 457 ? -13.253 8.857 -66.108 1.00 26.44 457 ALA A C 1
ATOM 7848 O O . ALA A 1 457 ? -12.246 8.610 -66.744 1.00 33.74 457 ALA A O 1
ATOM 7855 N N . GLN A 1 458 ? -13.865 10.038 -66.150 0.70 24.97 458 GLN A N 1
ATOM 7856 C CA . GLN A 1 458 ? -13.335 11.167 -66.898 0.70 27.43 458 GLN A CA 1
ATOM 7857 C C . GLN A 1 458 ? -13.680 12.522 -66.215 0.70 28.62 458 GLN A C 1
ATOM 7858 O O . GLN A 1 458 ? -14.653 13.194 -66.584 0.70 35.32 458 GLN A O 1
ATOM 7872 N N . PRO A 1 459 ? -12.887 12.928 -65.205 0.70 29.21 459 PRO A N 1
ATOM 7873 C CA . PRO A 1 459 ? -13.100 14.215 -64.492 0.70 27.82 459 PRO A CA 1
ATOM 7874 C C . PRO A 1 459 ? -13.096 15.431 -65.415 0.70 27.33 459 PRO A C 1
ATOM 7875 O O . PRO A 1 459 ? -12.475 15.401 -66.487 0.70 33.87 459 PRO A O 1
ATOM 7886 N N . ALA A 1 460 ? -13.739 16.513 -64.995 0.50 29.01 460 ALA A N 1
ATOM 7887 C CA . ALA A 1 460 ? -13.653 17.769 -65.726 0.50 30.57 460 ALA A CA 1
ATOM 7888 C C . ALA A 1 460 ? -12.252 18.348 -65.548 0.50 36.25 460 ALA A C 1
ATOM 7889 O O . ALA A 1 460 ? -11.833 19.226 -66.301 0.50 43.03 460 ALA A O 1
#

Radius of gyration: 24.77 Å; Cα contacts (8 Å, |Δi|>4): 1374; chains: 1; bounding box: 38×69×64 Å